Protein AF-0000000087422029 (afdb_homodimer)

Sequence (670 aa):
MKTKKTSNPAALLETWLRVDSTSGREAAFLAALEAYFGDLGFDCTRQPVAEDRWNLLVTRTDNPKLIYSTHVDTVPPFFGPRREGDTIYGRGACDTKGGIVAMAYAGQRLLDEGYEDFGYLFVVGEEVDHVGAKVAADLELSPERIILCEPTRNRVVAAQKGMLKMRLETDGVAGHSAYPARGTSAVHKLLDAIEALRSHDWPEDDTLGPTTLNIGTVEGGVAANVFAPSAEAQALFRTVSDTEALLAKVEELVEPYGQVTNVVYNDPVFFDPPADVDTCTVPFNTDATYLGPLGPIWLVGPGDIEVAHSDHEHIELDSLEAGIDLYERLGKLVLMKTKKTSNPAALLETWLRVDSTSGREAAFLAALEAYFGDLGFDCTRQPVAEDRWNLLVTRTDNPKLIYSTHVDTVPPFFGPRREGDTIYGRGACDTKGGIVAMAYAGQRLLDEGYEDFGYLFVVGEEVDHVGAKVAADLELSPERIILCEPTRNRVVAAQKGMLKMRLETDGVAGHSAYPARGTSAVHKLLDAIEALRSHDWPEDDTLGPTTLNIGTVEGGVAANVFAPSAEAQALFRTVSDTEALLAKVEELVEPYGQVTNVVYNDPVFFDPPADVDTCTVPFNTDATYLGPLGPIWLVGPGDIEVAHSDHEHIELDSLEAGIDLYERLGKLVL

InterPro domains:
  IPR002933 Peptidase M20 [PF01546] (69-330)
  IPR011650 Peptidase M20, dimerisation domain [PF07687] (159-255)
  IPR036264 Bacterial exopeptidase dimerisation domain [SSF55031] (162-261)
  IPR050072 Peptidase M20A family, bacterial cell wall biosynthesis [PTHR43808] (8-332)

Nearest PDB structures (foldseek):
  3ct9-assembly1_B  TM=8.568E-01  e=7.770E-26  Bacteroides thetaiotaomicron VPI-5482
  3ct9-assembly1_A  TM=7.984E-01  e=1.538E-26  Bacteroides thetaiotaomicron VPI-5482
  2rb7-assembly1_B  TM=8.152E-01  e=6.490E-26  Oleidesulfovibrio alaskensis G20
  4q7a-assembly1_D-2  TM=7.719E-01  e=1.064E-23  Sphaerobacter thermophilus DSM 20745
  6slf-assembly1_A  TM=6.175E-01  e=2.281E-17  Corynebacterium striatum

Secondary structure (DSSP, 8-state):
--------HHHHHHHHHTS--BTT--HHHHHHHHHHHHHTT-EEEEEEEETTEEEEEEESSSS-SEEEEEE--BPSSP---EEETTEEESTTIIIIIHHHHHHHHHHHHHHHTT--SEEEEEES-TTTT-HHHHHHTTS----SEEEE---BTTPEEEEE-EEEEEEEEEE-B--BTT-GGG-B-HHHHHHHHHHHHHHS---EETTTEE-EEEEEEEEEES-TTB--SEEEEEEEEEESS-HHHHHHHHHHHHTTT-EEEEEEEE--EE--PPTT--EEEESS--THHHHGGGS-EEE--SSBGGGTTSTT-EEEHHHHHHHHHHHHHHHHHH-/--------HHHHHHHHHTS--BTT--HHHHHHHHHHHHHTT-EEEEEEEETTEEEEEEESSSS-SEEEEEE--BPSSP---EEETTEEESTTIIIIIHHHHHHHHHHHHHHHTT--SEEEEEES-TTTT-HHHHHHTTS----SEEEE---BTTPEEEEE-EEEEEEEEEE-B--BTT-GGG-B-HHHHHHHHHHHHHHS---EETTTEE-EEEEEEEEEES-TTB--SEEEEEEEEEESS-HHHHHHHHHHHHTTT-EEEEEEEE--EE--PPTT--EEEESS--THHHHGGGS-EEE--SSBGGGTTSTT-EEEHHHHHHHHHHHHHHHHHH-

Organism: Persicimonas caeni (NCBI:txid2292766)

Solvent-accessible surface area (backbone atoms only — not comparable to full-atom values): 33322 Å² total; per-residue (Å²): 130,79,76,73,78,75,66,55,68,65,56,50,36,46,57,55,31,62,44,62,16,33,62,91,40,38,47,65,39,52,50,52,49,45,54,56,44,42,75,72,67,35,46,72,43,76,44,80,70,50,93,80,34,52,24,41,40,34,27,71,46,89,64,27,45,31,31,41,30,36,45,63,25,25,65,80,69,84,46,54,56,46,74,59,90,63,30,38,30,18,51,25,27,18,48,30,49,37,32,52,47,18,50,52,52,17,49,50,53,37,45,76,72,67,50,57,58,38,34,35,39,40,24,32,29,59,84,77,71,33,54,23,31,55,57,53,44,69,51,90,52,66,25,70,32,28,44,32,45,46,28,44,63,56,20,34,30,38,33,29,28,10,34,40,36,34,29,42,39,16,67,36,34,60,26,56,56,74,41,66,88,56,39,37,38,1,36,56,29,42,51,50,29,51,48,48,59,72,70,48,88,67,63,67,27,95,84,73,36,63,43,46,78,37,64,3,27,38,40,25,40,81,35,35,59,28,25,5,45,37,20,38,32,27,31,26,34,35,28,55,50,67,41,68,62,50,48,52,51,49,46,61,59,25,50,90,37,34,46,79,43,78,72,48,70,44,56,39,47,77,43,73,63,68,86,97,59,62,64,42,67,42,56,56,82,62,59,63,78,40,37,45,84,35,29,53,53,46,41,34,17,16,20,45,58,88,36,47,93,44,99,69,12,31,25,43,50,68,40,37,52,50,23,19,54,46,49,35,52,55,47,57,74,74,106,129,80,74,74,79,75,64,55,69,66,56,50,37,45,58,55,31,64,44,64,16,33,64,90,41,38,47,64,38,52,51,51,50,44,53,54,43,41,74,72,66,34,47,73,44,77,43,81,69,51,92,80,35,53,24,41,38,34,28,72,45,89,63,28,46,31,30,42,30,37,45,63,25,25,66,79,71,85,43,54,55,47,74,59,88,62,30,37,30,18,51,26,27,17,48,29,50,36,30,52,45,18,51,54,52,16,47,50,52,38,45,75,72,68,52,56,57,37,34,35,40,40,24,33,29,59,83,78,72,33,53,23,30,55,58,52,43,71,50,89,53,68,25,68,32,28,42,32,46,46,26,43,62,56,22,35,32,40,33,30,27,10,35,40,35,33,29,42,40,16,67,35,35,60,27,56,54,72,39,67,88,56,39,36,38,2,36,55,27,41,54,52,29,50,48,48,59,73,70,48,88,66,64,66,28,96,85,73,35,64,43,45,79,36,64,3,29,38,40,26,41,81,37,36,60,28,25,6,44,38,20,39,32,27,31,26,33,36,28,56,49,68,40,68,61,52,48,53,50,50,47,61,59,24,49,89,37,35,46,77,42,78,73,48,70,44,54,41,47,76,43,73,62,68,86,97,59,61,65,43,66,41,55,57,83,62,58,63,78,40,38,45,85,35,28,51,54,45,42,34,17,15,19,44,57,87,34,47,96,45,98,68,12,33,23,44,50,69,40,37,54,51,23,19,52,47,47,34,51,56,46,58,75,74,105

pLDDT: mean 95.27, std 8.02, range [29.22, 98.88]

Radius of gyration: 37.24 Å; Cα contacts (8 Å, |Δi|>4): 1697; chains: 2; bounding box: 48×120×67 Å

Foldseek 3Di:
DPPPPPPDLVVVLLVLLQQAAAAVNNLVSVVVVCVVLVVVPWDWDWADLDDSFTKIKTAPDPAFQEEEEEERHFHDDFDHWDDDVQKIWTTCAVRPSLQVSLLVLLVVVCVVVPDGRYIYIYFGDFVHDLSRLQSCLPDPYAHQEYEYEDAPLFAWAQKEWKKKKWKWKFFKAKDFQVDVVRMAALLVLVVQLVCLVVVDQADADPAAGGKDKDFDDKDWDDDPGMRTGMIMTIMMIGHAADVVVVVVVSQVSSVVRTGIHPIDIFHMDGADDDPPGHYHYYRDDGSCRRNPSNYGYTYGAFHDPVQHPHSGGMGGNVSSVVRSVSSNVVVVVRD/DPPPPPPDLVVVLLVLLQDAAAAPNNLVSVVVVCVVLVVVVWDWDWADLDDSFTKIKTAPDPAFQEEEEEERHFHDDFDHWDDDVQKIFTTCAVRPSLQVSLLVLLVVVCVVVPDGRYIYIYFGDFVHDLSRLQSCLPDPYAHQEYEYEHAPLFAWAQKEWKKKKWKWKFFKAKDFQVDVVRMAALLVLVVQLVCLVVVDQADADPAAGGKDKDFDDKDWDDDPGMRTGMIMTIMMIGHAADVVVVVVVSQVSSVVRTGIHPIDIFHMDGADDDPPGHYHYYSDDGSCRRNPSNYGYTYGAFHDPVQHPHSGGMGGNVRSVVRSVSSNVVVVVRD

Structure (mmCIF, N/CA/C/O backbone):
data_AF-0000000087422029-model_v1
#
loop_
_entity.id
_entity.type
_entity.pdbx_description
1 polymer 'M20/M25/M40 family metallo-hydrolase'
#
loop_
_atom_site.group_PDB
_atom_site.id
_atom_site.type_symbol
_atom_site.label_atom_id
_atom_site.label_alt_id
_atom_site.label_comp_id
_atom_site.label_asym_id
_atom_site.label_entity_id
_atom_site.label_seq_id
_atom_site.pdbx_PDB_ins_code
_atom_site.Cartn_x
_atom_site.Cartn_y
_atom_site.Cartn_z
_atom_site.occupancy
_atom_site.B_iso_or_equiv
_atom_site.auth_seq_id
_atom_site.auth_comp_id
_atom_site.auth_asym_id
_atom_site.auth_atom_id
_atom_site.pdbx_PDB_model_num
ATOM 1 N N . MET A 1 1 ? 23.734 -53.438 -37.094 1 29.41 1 MET A N 1
ATOM 2 C CA . MET A 1 1 ? 23.031 -52.219 -36.656 1 29.41 1 MET A CA 1
ATOM 3 C C . MET A 1 1 ? 23.578 -51.688 -35.344 1 29.41 1 MET A C 1
ATOM 5 O O . MET A 1 1 ? 23.469 -52.375 -34.312 1 29.41 1 MET A O 1
ATOM 9 N N . LYS A 1 2 ? 24.719 -51.031 -35.469 1 39.06 2 LYS A N 1
ATOM 10 C CA . LYS A 1 2 ? 25.672 -50.594 -34.438 1 39.06 2 LYS A CA 1
ATOM 11 C C . LYS A 1 2 ? 24.953 -50.031 -33.219 1 39.06 2 LYS A C 1
ATOM 13 O O . LYS A 1 2 ? 24.094 -49.156 -33.375 1 39.06 2 LYS A O 1
ATOM 18 N N . THR A 1 3 ? 24.609 -50.688 -32.219 1 39.62 3 THR A N 1
ATOM 19 C CA . THR A 1 3 ? 23.953 -50.344 -30.953 1 39.62 3 THR A CA 1
ATOM 20 C C . THR A 1 3 ? 24.484 -49 -30.422 1 39.62 3 THR A C 1
ATOM 22 O O . THR A 1 3 ? 25.641 -48.938 -30 1 39.62 3 THR A O 1
ATOM 25 N N . LYS A 1 4 ? 24.406 -47.906 -31.219 1 44.59 4 LYS A N 1
ATOM 26 C CA . LYS A 1 4 ? 24.828 -46.594 -30.75 1 44.59 4 LYS A CA 1
ATOM 27 C C . LYS A 1 4 ? 24.641 -46.469 -29.234 1 44.59 4 LYS A C 1
ATOM 29 O O . LYS A 1 4 ? 23.547 -46.688 -28.719 1 44.59 4 LYS A O 1
ATOM 34 N N . LYS A 1 5 ? 25.609 -46.688 -28.359 1 47.34 5 LYS A N 1
ATOM 35 C CA . LYS A 1 5 ? 25.844 -46.688 -26.922 1 47.34 5 LYS A CA 1
ATOM 36 C C . LYS A 1 5 ? 25.094 -45.562 -26.234 1 47.34 5 LYS A C 1
ATOM 38 O O . LYS A 1 5 ? 25.391 -44.375 -26.469 1 47.34 5 LYS A O 1
ATOM 43 N N . THR A 1 6 ? 23.719 -45.688 -25.969 1 52.47 6 THR A N 1
ATOM 44 C CA . THR A 1 6 ? 22.844 -44.719 -25.312 1 52.47 6 THR A CA 1
ATOM 45 C C . THR A 1 6 ? 23.516 -44.094 -24.094 1 52.47 6 THR A C 1
ATOM 47 O O . THR A 1 6 ? 23.984 -44.812 -23.203 1 52.47 6 THR A O 1
ATOM 50 N N . SER A 1 7 ? 24.109 -42.875 -24.125 1 69.19 7 SER A N 1
ATOM 51 C CA . SER A 1 7 ? 24.578 -42.094 -22.984 1 69.19 7 SER A CA 1
ATOM 52 C C . SER A 1 7 ? 23.672 -42.281 -21.781 1 69.19 7 SER A C 1
ATOM 54 O O . SER A 1 7 ? 22.484 -42.562 -21.922 1 69.19 7 SER A O 1
ATOM 56 N N . ASN A 1 8 ? 24.297 -42.656 -20.656 1 91.69 8 ASN A N 1
ATOM 57 C CA . ASN A 1 8 ? 23.469 -42.781 -19.469 1 91.69 8 ASN A CA 1
ATOM 58 C C . ASN A 1 8 ? 22.609 -41.531 -19.234 1 91.69 8 ASN A C 1
ATOM 60 O O . ASN A 1 8 ? 22.891 -40.469 -19.781 1 91.69 8 ASN A O 1
ATOM 64 N N . PRO A 1 9 ? 21.516 -41.656 -18.703 1 96.62 9 PRO A N 1
ATOM 65 C CA . PRO A 1 9 ? 20.547 -40.594 -18.516 1 96.62 9 PRO A CA 1
ATOM 66 C C . PRO A 1 9 ? 21.203 -39.312 -17.969 1 96.62 9 PRO A C 1
ATOM 68 O O . PRO A 1 9 ? 20.859 -38.219 -18.406 1 96.62 9 PRO A O 1
ATOM 71 N N . ALA A 1 10 ? 22.203 -39.438 -17.125 1 96.88 10 ALA A N 1
ATOM 72 C CA . ALA A 1 10 ? 22.891 -38.281 -16.531 1 96.88 10 ALA A CA 1
ATOM 73 C C . ALA A 1 10 ? 23.641 -37.469 -17.594 1 96.88 10 ALA A C 1
ATOM 75 O O . ALA A 1 10 ? 23.594 -36.25 -17.609 1 96.88 10 ALA A O 1
ATOM 76 N N . ALA A 1 11 ? 24.281 -38.188 -18.406 1 96.69 11 ALA A N 1
ATOM 77 C CA . ALA A 1 11 ? 25.078 -37.531 -19.453 1 96.69 11 ALA A CA 1
ATOM 78 C C . ALA A 1 11 ? 24.172 -36.812 -20.453 1 96.69 11 ALA A C 1
ATOM 80 O O . ALA A 1 11 ? 24.5 -35.719 -20.906 1 96.69 11 ALA A O 1
ATOM 81 N N . LEU A 1 12 ? 23.062 -37.438 -20.797 1 97.25 12 LEU A N 1
ATOM 82 C CA . LEU A 1 12 ? 22.125 -36.812 -21.703 1 97.25 12 LEU A CA 1
ATOM 83 C C . LEU A 1 12 ? 21.547 -35.531 -21.094 1 97.25 12 LEU A C 1
ATOM 85 O O . LEU A 1 12 ? 21.422 -34.5 -21.766 1 97.25 12 LEU A O 1
ATOM 89 N N . LEU A 1 13 ? 21.25 -35.594 -19.812 1 98.12 13 LEU A N 1
ATOM 90 C CA . LEU A 1 13 ? 20.703 -34.438 -19.125 1 98.12 13 LEU A CA 1
ATOM 91 C C . LEU A 1 13 ? 21.719 -33.281 -19.125 1 98.12 13 LEU A C 1
ATOM 93 O O . LEU A 1 13 ? 21.359 -32.125 -19.406 1 98.12 13 LEU A O 1
ATOM 97 N N . GLU A 1 14 ? 22.953 -33.594 -18.797 1 97.69 14 GLU A N 1
ATOM 98 C CA . GLU A 1 14 ? 23.984 -32.594 -18.766 1 97.69 14 GLU A CA 1
ATOM 99 C C . GLU A 1 14 ? 24.141 -31.922 -20.141 1 97.69 14 GLU A C 1
ATOM 101 O O . GLU A 1 14 ? 24.344 -30.703 -20.234 1 97.69 14 GLU A O 1
ATOM 106 N N . THR A 1 15 ? 24.031 -32.719 -21.141 1 97.56 15 THR A N 1
ATOM 107 C CA . THR A 1 15 ? 24.109 -32.219 -22.516 1 97.56 15 THR A CA 1
ATOM 108 C C . THR A 1 15 ? 22.969 -31.266 -22.797 1 97.56 15 THR A C 1
ATOM 110 O O . THR A 1 15 ? 23.172 -30.172 -23.344 1 97.56 15 THR A O 1
ATOM 113 N N . TRP A 1 16 ? 21.766 -31.625 -22.422 1 98.19 16 TRP A N 1
ATOM 114 C CA . TRP A 1 16 ? 20.578 -30.812 -22.703 1 98.19 16 TRP A CA 1
ATOM 115 C C . TRP A 1 16 ? 20.547 -29.562 -21.828 1 98.19 16 TRP A C 1
ATOM 117 O O . TRP A 1 16 ? 20.062 -28.516 -22.25 1 98.19 16 TRP A O 1
ATOM 127 N N . LEU A 1 17 ? 21.203 -29.641 -20.641 1 98.31 17 LEU A N 1
ATOM 128 C CA . LEU A 1 17 ? 21.234 -28.5 -19.719 1 98.31 17 LEU A CA 1
ATOM 129 C C . LEU A 1 17 ? 22.203 -27.438 -20.203 1 98.31 17 LEU A C 1
ATOM 131 O O . LEU A 1 17 ? 22.172 -26.297 -19.734 1 98.31 17 LEU A O 1
ATOM 135 N N . ARG A 1 18 ? 23.016 -27.781 -21.125 1 97.94 18 ARG A N 1
ATOM 136 C CA . ARG A 1 18 ? 23.953 -26.812 -21.688 1 97.94 18 ARG A CA 1
ATOM 137 C C . ARG A 1 18 ? 23.281 -25.938 -22.734 1 97.94 18 ARG A C 1
ATOM 139 O O . ARG A 1 18 ? 23.828 -24.922 -23.156 1 97.94 18 ARG A O 1
ATOM 146 N N . VAL A 1 19 ? 22.078 -26.312 -23.125 1 98.12 19 VAL A N 1
ATOM 147 C CA . VAL A 1 19 ? 21.344 -25.578 -24.141 1 98.12 19 VAL A CA 1
ATOM 148 C C . VAL A 1 19 ? 20.344 -24.625 -23.469 1 98.12 19 VAL A C 1
ATOM 150 O O . VAL A 1 19 ? 19.422 -25.078 -22.781 1 98.12 19 VAL A O 1
ATOM 153 N N . ASP A 1 20 ? 20.516 -23.359 -23.734 1 97.69 20 ASP A N 1
ATOM 154 C CA . ASP A 1 20 ? 19.594 -22.359 -23.188 1 97.69 20 ASP A CA 1
ATOM 155 C C . ASP A 1 20 ? 18.203 -22.484 -23.812 1 97.69 20 ASP A C 1
ATOM 157 O O . ASP A 1 20 ? 18.078 -22.562 -25.031 1 97.69 20 ASP A O 1
ATOM 161 N N . SER A 1 21 ? 17.234 -22.547 -22.984 1 98 21 SER A N 1
ATOM 162 C CA . SER A 1 21 ? 15.859 -22.547 -23.469 1 98 21 SER A CA 1
ATOM 163 C C . SER A 1 21 ? 14.969 -21.656 -22.609 1 98 21 SER A C 1
ATOM 165 O O . SER A 1 21 ? 13.82 -22.016 -22.328 1 98 21 SER A O 1
ATOM 167 N N . THR A 1 22 ? 15.516 -20.578 -22.109 1 96.81 22 THR A N 1
ATOM 168 C CA . THR A 1 22 ? 14.688 -19.609 -21.406 1 96.81 22 THR A CA 1
ATOM 169 C C . THR A 1 22 ? 13.508 -19.172 -22.266 1 96.81 22 THR A C 1
ATOM 171 O O . THR A 1 22 ? 13.594 -19.188 -23.5 1 96.81 22 THR A O 1
ATOM 174 N N . SER A 1 23 ? 12.445 -18.859 -21.656 1 95.19 23 SER A N 1
ATOM 175 C CA . SER A 1 23 ? 11.234 -18.516 -22.406 1 95.19 23 SER A CA 1
ATOM 176 C C . SER A 1 23 ? 11.531 -17.531 -23.516 1 95.19 23 SER A C 1
ATOM 178 O O . SER A 1 23 ? 12.156 -16.484 -23.281 1 95.19 23 SER A O 1
ATOM 180 N N . GLY A 1 24 ? 11.133 -17.922 -24.688 1 94.88 24 GLY A N 1
ATOM 181 C CA . GLY A 1 24 ? 11.398 -17.109 -25.859 1 94.88 24 GLY A CA 1
ATOM 182 C C . GLY A 1 24 ? 12.617 -17.578 -26.641 1 94.88 24 GLY A C 1
ATOM 183 O O . GLY A 1 24 ? 12.82 -17.172 -27.781 1 94.88 24 GLY A O 1
ATOM 184 N N . ARG A 1 25 ? 13.453 -18.391 -26.016 1 95.94 25 ARG A N 1
ATOM 185 C CA . ARG A 1 25 ? 14.664 -18.922 -26.641 1 95.94 25 ARG A CA 1
ATOM 186 C C . ARG A 1 25 ? 14.656 -20.438 -26.672 1 95.94 25 ARG A C 1
ATOM 188 O O . ARG A 1 25 ? 15.656 -21.078 -26.328 1 95.94 25 ARG A O 1
ATOM 195 N N . GLU A 1 26 ? 13.523 -21 -27.062 1 97.94 26 GLU A N 1
ATOM 196 C CA . GLU A 1 26 ? 13.352 -22.438 -26.938 1 97.94 26 GLU A CA 1
ATOM 197 C C . GLU A 1 26 ? 13.844 -23.156 -28.188 1 97.94 26 GLU A C 1
ATOM 199 O O . GLU A 1 26 ? 14.016 -24.391 -28.172 1 97.94 26 GLU A O 1
ATOM 204 N N . ALA A 1 27 ? 14.156 -22.453 -29.219 1 97.44 27 ALA A N 1
ATOM 205 C CA . ALA A 1 27 ? 14.383 -23.016 -30.547 1 97.44 27 ALA A CA 1
ATOM 206 C C . ALA A 1 27 ? 15.562 -23.984 -30.531 1 97.44 27 ALA A C 1
ATOM 208 O O . ALA A 1 27 ? 15.469 -25.094 -31.094 1 97.44 27 ALA A O 1
ATOM 209 N N . ALA A 1 28 ? 16.641 -23.578 -29.969 1 97.62 28 ALA A N 1
ATOM 210 C CA . ALA A 1 28 ? 17.844 -24.406 -29.969 1 97.62 28 ALA A CA 1
ATOM 211 C C . ALA A 1 28 ? 17.594 -25.734 -29.266 1 97.62 28 ALA A C 1
ATOM 213 O O . ALA A 1 28 ? 18.094 -26.781 -29.719 1 97.62 28 ALA A O 1
ATOM 214 N N . PHE A 1 29 ? 16.891 -25.688 -28.219 1 98.25 29 PHE A N 1
ATOM 215 C CA . PHE A 1 29 ? 16.625 -26.922 -27.484 1 98.25 29 PHE A CA 1
ATOM 216 C C . PHE A 1 29 ? 15.641 -27.812 -28.25 1 98.25 29 PHE A C 1
ATOM 218 O O . PHE A 1 29 ? 15.797 -29.031 -28.281 1 98.25 29 PHE A O 1
ATOM 225 N N . LEU A 1 30 ? 14.664 -27.234 -28.828 1 98.31 30 LEU A N 1
ATOM 226 C CA . LEU A 1 30 ? 13.719 -27.984 -29.656 1 98.31 30 LEU A CA 1
ATOM 227 C C . LEU A 1 30 ? 14.438 -28.656 -30.812 1 98.31 30 LEU A C 1
ATOM 229 O O . LEU A 1 30 ? 14.109 -29.797 -31.172 1 98.31 30 LEU A O 1
ATOM 233 N N . ALA A 1 31 ? 15.359 -27.969 -31.375 1 97.81 31 ALA A N 1
ATOM 234 C CA . ALA A 1 31 ? 16.156 -28.547 -32.438 1 97.81 31 ALA A CA 1
ATOM 235 C C . ALA A 1 31 ? 16.953 -29.75 -31.938 1 97.81 31 ALA A C 1
ATOM 237 O O . ALA A 1 31 ? 17.094 -30.75 -32.625 1 97.81 31 ALA A O 1
ATOM 238 N N . ALA A 1 32 ? 17.484 -29.625 -30.75 1 98.12 32 ALA A N 1
ATOM 239 C CA . ALA A 1 32 ? 18.203 -30.734 -30.156 1 98.12 32 ALA A CA 1
ATOM 240 C C . ALA A 1 32 ? 17.297 -31.938 -29.953 1 98.12 32 ALA A C 1
ATOM 242 O O . ALA A 1 32 ? 17.703 -33.094 -30.172 1 98.12 32 ALA A O 1
ATOM 243 N N . LEU A 1 33 ? 16.078 -31.688 -29.516 1 98.5 33 LEU A N 1
ATOM 244 C CA . LEU A 1 33 ? 15.109 -32.75 -29.328 1 98.5 33 LEU A CA 1
ATOM 245 C C . LEU A 1 33 ? 14.75 -33.406 -30.656 1 98.5 33 LEU A C 1
ATOM 247 O O . LEU A 1 33 ? 14.633 -34.656 -30.75 1 98.5 33 LEU A O 1
ATOM 251 N N . GLU A 1 34 ? 14.57 -32.625 -31.656 1 98.06 34 GLU A N 1
ATOM 252 C CA . GLU A 1 34 ? 14.273 -33.125 -33 1 98.06 34 GLU A CA 1
ATOM 253 C C . GLU A 1 34 ? 15.359 -34.094 -33.469 1 98.06 34 GLU A C 1
ATOM 255 O O . GLU A 1 34 ? 15.062 -35.156 -34.031 1 98.06 34 GLU A O 1
ATOM 260 N N . ALA A 1 35 ? 16.531 -33.625 -33.312 1 97.5 35 ALA A N 1
ATOM 261 C CA . ALA A 1 35 ? 17.672 -34.469 -33.75 1 97.5 35 ALA A CA 1
ATOM 262 C C . ALA A 1 35 ? 17.703 -35.781 -32.969 1 97.5 35 ALA A C 1
ATOM 264 O O . ALA A 1 35 ? 17.875 -36.844 -33.562 1 97.5 35 ALA A O 1
ATOM 265 N N . TYR A 1 36 ? 17.547 -35.688 -31.734 1 97 36 TYR A N 1
ATOM 266 C CA . TYR A 1 36 ? 17.609 -36.875 -30.875 1 97 36 TYR A CA 1
ATOM 267 C C . TYR A 1 36 ? 16.531 -37.875 -31.25 1 97 36 TYR A C 1
ATOM 269 O O . TYR A 1 36 ? 16.828 -39.062 -31.484 1 97 36 TYR A O 1
ATOM 277 N N . PHE A 1 37 ? 15.297 -37.438 -31.266 1 97.88 37 PHE A N 1
ATOM 278 C CA . PHE A 1 37 ? 14.18 -38.344 -31.5 1 97.88 37 PHE A CA 1
ATOM 279 C C . PHE A 1 37 ? 14.141 -38.781 -32.969 1 97.88 37 PHE A C 1
ATOM 281 O O . PHE A 1 37 ? 13.727 -39.906 -33.281 1 97.88 37 PHE A O 1
ATOM 288 N N . GLY A 1 38 ? 14.555 -37.875 -33.875 1 96.38 38 GLY A N 1
ATOM 289 C CA . GLY A 1 38 ? 14.711 -38.281 -35.25 1 96.38 38 GLY A CA 1
ATOM 290 C C . GLY A 1 38 ? 15.656 -39.438 -35.438 1 96.38 38 GLY A C 1
ATOM 291 O O . GLY A 1 38 ? 15.352 -40.375 -36.156 1 96.38 38 GLY A O 1
ATOM 292 N N . ASP A 1 39 ? 16.734 -39.438 -34.75 1 94.75 39 ASP A N 1
ATOM 293 C CA . ASP A 1 39 ? 17.734 -40.5 -34.812 1 94.75 39 ASP A CA 1
ATOM 294 C C . ASP A 1 39 ? 17.156 -41.812 -34.281 1 94.75 39 ASP A C 1
ATOM 296 O O . ASP A 1 39 ? 17.641 -42.875 -34.625 1 94.75 39 ASP A O 1
ATOM 300 N N . LEU A 1 40 ? 16.141 -41.688 -33.5 1 93.44 40 LEU A N 1
ATOM 301 C CA . LEU A 1 40 ? 15.516 -42.875 -32.938 1 93.44 40 LEU A CA 1
ATOM 302 C C . LEU A 1 40 ? 14.367 -43.375 -33.812 1 93.44 40 LEU A C 1
ATOM 304 O O . LEU A 1 40 ? 13.68 -44.344 -33.469 1 93.44 40 LEU A O 1
ATOM 308 N N . GLY A 1 41 ? 14.078 -42.688 -34.875 1 93.69 41 GLY A N 1
ATOM 309 C CA . GLY A 1 41 ? 13.109 -43.156 -35.844 1 93.69 41 GLY A CA 1
ATOM 310 C C . GLY A 1 41 ? 11.734 -42.531 -35.656 1 93.69 41 GLY A C 1
ATOM 311 O O . GLY A 1 41 ? 10.758 -43 -36.25 1 93.69 41 GLY A O 1
ATOM 312 N N . PHE A 1 42 ? 11.656 -41.5 -34.875 1 96.69 42 PHE A N 1
ATOM 313 C CA . PHE A 1 42 ? 10.391 -40.812 -34.719 1 96.69 42 PHE A CA 1
ATOM 314 C C . PHE A 1 42 ? 10.211 -39.75 -35.781 1 96.69 42 PHE A C 1
ATOM 316 O O . PHE A 1 42 ? 11.188 -39.188 -36.281 1 96.69 42 PHE A O 1
ATOM 323 N N . ASP A 1 43 ? 8.961 -39.531 -36.125 1 97.19 43 ASP A N 1
ATOM 324 C CA . ASP A 1 43 ? 8.609 -38.375 -36.938 1 97.19 43 ASP A CA 1
ATOM 325 C C . ASP A 1 43 ? 8.43 -37.125 -36.062 1 97.19 43 ASP A C 1
ATOM 327 O O . ASP A 1 43 ? 7.738 -37.188 -35.031 1 97.19 43 ASP A O 1
ATOM 331 N N . CYS A 1 44 ? 9.125 -36.062 -36.469 1 97.88 44 CYS A N 1
ATOM 332 C CA . CYS A 1 44 ? 9.039 -34.812 -35.719 1 97.88 44 CYS A CA 1
ATOM 333 C C . CYS A 1 44 ? 8.266 -33.781 -36.5 1 97.88 44 CYS A C 1
ATOM 335 O O . CYS A 1 44 ? 8.641 -33.438 -37.656 1 97.88 44 CYS A O 1
ATOM 337 N N . THR A 1 45 ? 7.172 -33.281 -35.938 1 97.5 45 THR A N 1
ATOM 338 C CA . THR A 1 45 ? 6.352 -32.25 -36.562 1 97.5 45 THR A CA 1
ATOM 339 C C . THR A 1 45 ? 6.344 -30.984 -35.719 1 97.5 45 THR A C 1
ATOM 341 O O . THR A 1 45 ? 6.047 -31.016 -34.531 1 97.5 45 THR A O 1
ATOM 344 N N . ARG A 1 46 ? 6.66 -29.859 -36.375 1 97.69 46 ARG A N 1
ATOM 345 C CA . ARG A 1 46 ? 6.633 -28.562 -35.719 1 97.69 46 ARG A CA 1
ATOM 346 C C . ARG A 1 46 ? 5.262 -27.922 -35.844 1 97.69 46 ARG A C 1
ATOM 348 O O . ARG A 1 46 ? 4.707 -27.812 -36.938 1 97.69 46 ARG A O 1
ATOM 355 N N . GLN A 1 47 ? 4.645 -27.609 -34.719 1 97.69 47 GLN A N 1
ATOM 356 C CA . GLN A 1 47 ? 3.449 -26.766 -34.688 1 97.69 47 GLN A CA 1
ATOM 357 C C . GLN A 1 47 ? 3.797 -25.312 -34.406 1 97.69 47 GLN A C 1
ATOM 359 O O . GLN A 1 47 ? 4.172 -24.969 -33.281 1 97.69 47 GLN A O 1
ATOM 364 N N . PRO A 1 48 ? 3.648 -24.422 -35.344 1 97.25 48 PRO A N 1
ATOM 365 C CA . PRO A 1 48 ? 3.998 -23.031 -35.125 1 97.25 48 PRO A CA 1
ATOM 366 C C . PRO A 1 48 ? 3.184 -22.391 -34 1 97.25 48 PRO A C 1
ATOM 368 O O . PRO A 1 48 ? 1.976 -22.625 -33.906 1 97.25 48 PRO A O 1
ATOM 371 N N . VAL A 1 49 ? 3.809 -21.703 -33.156 1 96.56 49 VAL A N 1
ATOM 372 C CA . VAL A 1 49 ? 3.189 -20.969 -32.062 1 96.56 49 VAL A CA 1
ATOM 373 C C . VAL A 1 49 ? 3.412 -19.469 -32.25 1 96.56 49 VAL A C 1
ATOM 375 O O . VAL A 1 49 ? 2.473 -18.672 -32.125 1 96.56 49 VAL A O 1
ATOM 378 N N . ALA A 1 50 ? 4.617 -19.031 -32.5 1 92.69 50 ALA A N 1
ATOM 379 C CA . ALA A 1 50 ? 5.07 -17.672 -32.812 1 92.69 50 ALA A CA 1
ATOM 380 C C . ALA A 1 50 ? 6.328 -17.703 -33.688 1 92.69 50 ALA A C 1
ATOM 382 O O . ALA A 1 50 ? 6.762 -18.766 -34.125 1 92.69 50 ALA A O 1
ATOM 383 N N . GLU A 1 51 ? 6.801 -16.406 -33.969 1 89.81 51 GLU A N 1
ATOM 384 C CA . GLU A 1 51 ? 8.016 -16.359 -34.781 1 89.81 51 GLU A CA 1
ATOM 385 C C . GLU A 1 51 ? 9.156 -17.125 -34.094 1 89.81 51 GLU A C 1
ATOM 387 O O . GLU A 1 51 ? 9.523 -16.812 -32.969 1 89.81 51 GLU A O 1
ATOM 392 N N . ASP A 1 52 ? 9.664 -18.125 -34.781 1 89.94 52 ASP A N 1
ATOM 393 C CA . ASP A 1 52 ? 10.789 -18.953 -34.344 1 89.94 52 ASP A CA 1
ATOM 394 C C . ASP A 1 52 ? 10.445 -19.719 -33.062 1 89.94 52 ASP A C 1
ATOM 396 O O . ASP A 1 52 ? 11.32 -19.969 -32.219 1 89.94 52 ASP A O 1
ATOM 400 N N . ARG A 1 53 ? 9.227 -19.844 -32.75 1 95.69 53 ARG A N 1
ATOM 401 C CA . ARG A 1 53 ? 8.734 -20.625 -31.625 1 95.69 53 ARG A CA 1
ATOM 402 C C . ARG A 1 53 ? 7.707 -21.656 -32.062 1 95.69 53 ARG A C 1
ATOM 404 O O . ARG A 1 53 ? 6.77 -21.328 -32.812 1 95.69 53 ARG A O 1
ATOM 411 N N . TRP A 1 54 ? 7.918 -22.891 -31.734 1 97.75 54 TRP A N 1
ATOM 412 C CA . TRP A 1 54 ? 7 -23.953 -32.125 1 97.75 54 TRP A CA 1
ATOM 413 C C . TRP A 1 54 ? 6.898 -25.031 -31.062 1 97.75 54 TRP A C 1
ATOM 415 O O . TRP A 1 54 ? 7.801 -25.188 -30.234 1 97.75 54 TRP A O 1
ATOM 425 N N . ASN A 1 55 ? 5.758 -25.688 -31.016 1 98.5 55 ASN A N 1
ATOM 426 C CA . ASN A 1 55 ? 5.656 -26.969 -30.328 1 98.5 55 ASN A CA 1
ATOM 427 C C . ASN A 1 55 ? 6.223 -28.109 -31.172 1 98.5 55 ASN A C 1
ATOM 429 O O . ASN A 1 55 ? 6.305 -28 -32.406 1 98.5 55 ASN A O 1
ATOM 433 N N . LEU A 1 56 ? 6.664 -29.172 -30.531 1 98.56 56 LEU A N 1
ATOM 434 C CA . LEU A 1 56 ? 7.23 -30.312 -31.234 1 98.56 56 LEU A CA 1
ATOM 435 C C . LEU A 1 56 ? 6.441 -31.578 -30.938 1 98.56 56 LEU A C 1
ATOM 437 O O . LEU A 1 56 ? 6.402 -32.031 -29.797 1 98.56 56 LEU A O 1
ATOM 441 N N . LEU A 1 57 ? 5.754 -32.062 -31.953 1 98.31 57 LEU A N 1
ATOM 442 C CA . LEU A 1 57 ? 5.09 -33.375 -31.875 1 98.31 57 LEU A CA 1
ATOM 443 C C . LEU A 1 57 ? 5.98 -34.469 -32.406 1 98.31 57 LEU A C 1
ATOM 445 O O . LEU A 1 57 ? 6.461 -34.375 -33.562 1 98.31 57 LEU A O 1
ATOM 449 N N . VAL A 1 58 ? 6.246 -35.469 -31.609 1 98.38 58 VAL A N 1
ATOM 450 C CA . VAL A 1 58 ? 7.148 -36.562 -31.922 1 98.38 58 VAL A CA 1
ATOM 451 C C . VAL A 1 58 ? 6.391 -37.906 -31.859 1 98.38 58 VAL A C 1
ATOM 453 O O . VAL A 1 58 ? 6.035 -38.344 -30.766 1 98.38 58 VAL A O 1
ATOM 456 N N . THR A 1 59 ? 6.156 -38.562 -33 1 97.5 59 THR A N 1
ATOM 457 C CA . THR A 1 59 ? 5.348 -39.781 -33 1 97.5 59 THR A CA 1
ATOM 458 C C . THR A 1 59 ? 5.855 -40.75 -34.031 1 97.5 59 THR A C 1
ATOM 460 O O . THR A 1 59 ? 6.629 -40.406 -34.938 1 97.5 59 THR A O 1
ATOM 463 N N . ARG A 1 60 ? 5.402 -42.031 -33.875 1 95.25 60 ARG A N 1
ATOM 464 C CA . ARG A 1 60 ? 5.617 -43.031 -34.906 1 95.25 60 ARG A CA 1
ATOM 465 C C . ARG A 1 60 ? 4.305 -43.438 -35.562 1 95.25 60 ARG A C 1
ATOM 467 O O . ARG A 1 60 ? 4.301 -44.094 -36.594 1 95.25 60 ARG A O 1
ATOM 474 N N . THR A 1 61 ? 3.289 -43.094 -34.906 1 93.94 61 THR A N 1
ATOM 475 C CA . THR A 1 61 ? 1.948 -43.312 -35.438 1 93.94 61 THR A CA 1
ATOM 476 C C . THR A 1 61 ? 1.16 -42.031 -35.531 1 93.94 61 THR A C 1
ATOM 478 O O . THR A 1 61 ? 1.523 -41.031 -34.906 1 93.94 61 THR A O 1
ATOM 481 N N . ASP A 1 62 ? 0.08 -41.938 -36.312 1 90.62 62 ASP A N 1
ATOM 482 C CA . ASP A 1 62 ? -0.687 -40.75 -36.562 1 90.62 62 ASP A CA 1
ATOM 483 C C . ASP A 1 62 ? -1.44 -40.281 -35.312 1 90.62 62 ASP A C 1
ATOM 485 O O . ASP A 1 62 ? -1.586 -39.094 -35.062 1 90.62 62 ASP A O 1
ATOM 489 N N . ASN A 1 63 ? -1.957 -41.219 -34.562 1 94 63 ASN A N 1
ATOM 490 C CA . ASN A 1 63 ? -2.729 -40.906 -33.375 1 94 63 ASN A CA 1
ATOM 491 C C . ASN A 1 63 ? -2.357 -41.844 -32.219 1 94 63 ASN A C 1
ATOM 493 O O . ASN A 1 63 ? -3.117 -42.75 -31.859 1 94 63 ASN A O 1
ATOM 497 N N . PRO A 1 64 ? -1.221 -41.5 -31.609 1 97 64 PRO A N 1
ATOM 498 C CA . PRO A 1 64 ? -0.734 -42.406 -30.578 1 97 64 PRO A CA 1
ATOM 499 C C . PRO A 1 64 ? -1.673 -42.5 -29.375 1 97 64 PRO A C 1
ATOM 501 O O . PRO A 1 64 ? -2.262 -41.469 -28.984 1 97 64 PRO A O 1
ATOM 504 N N . LYS A 1 65 ? -1.723 -43.625 -28.734 1 98 65 LYS A N 1
ATOM 505 C CA . LYS A 1 65 ? -2.549 -43.906 -27.547 1 98 65 LYS A CA 1
ATOM 506 C C . LYS A 1 65 ? -2.02 -43.156 -26.328 1 98 65 LYS A C 1
ATOM 508 O O . LYS A 1 65 ? -2.789 -42.781 -25.438 1 98 65 LYS A O 1
ATOM 513 N N . LEU A 1 66 ? -0.749 -43 -26.328 1 98.44 66 LEU A N 1
ATOM 514 C CA . LEU A 1 66 ? -0.071 -42.375 -25.188 1 98.44 66 LEU A CA 1
ATOM 515 C C . LEU A 1 66 ? 0.814 -41.219 -25.656 1 98.44 66 LEU A C 1
ATOM 517 O O . LEU A 1 66 ? 1.552 -41.344 -26.641 1 98.44 66 LEU A O 1
ATOM 521 N N . ILE A 1 67 ? 0.696 -40.062 -24.969 1 98.56 67 ILE A N 1
ATOM 522 C CA . ILE A 1 67 ? 1.585 -38.938 -25.234 1 98.56 67 ILE A CA 1
ATOM 523 C C . ILE A 1 67 ? 2.305 -38.531 -23.953 1 98.56 67 ILE A C 1
ATOM 525 O O . ILE A 1 67 ? 1.663 -38.25 -22.938 1 98.56 67 ILE A O 1
ATOM 529 N N . TYR A 1 68 ? 3.615 -38.594 -23.953 1 98.75 68 TYR A N 1
ATOM 530 C CA . TYR A 1 68 ? 4.414 -37.906 -22.953 1 98.75 68 TYR A CA 1
ATOM 531 C C . TYR A 1 68 ? 4.555 -36.438 -23.312 1 98.75 68 TYR A C 1
ATOM 533 O O . TYR A 1 68 ? 4.906 -36.094 -24.438 1 98.75 68 TYR A O 1
ATOM 541 N N . SER A 1 69 ? 4.258 -35.562 -22.328 1 98.69 69 SER A N 1
ATOM 542 C CA . SER A 1 69 ? 4.309 -34.156 -22.656 1 98.69 69 SER A CA 1
ATOM 543 C C . SER A 1 69 ? 4.93 -33.344 -21.531 1 98.69 69 SER A C 1
ATOM 545 O O . SER A 1 69 ? 4.84 -33.719 -20.359 1 98.69 69 SER A O 1
ATOM 547 N N . THR A 1 70 ? 5.586 -32.219 -21.875 1 98.56 70 THR A N 1
ATOM 548 C CA . THR A 1 70 ? 6.016 -31.188 -20.922 1 98.56 70 THR A CA 1
ATOM 549 C C . THR A 1 70 ? 6.453 -29.922 -21.656 1 98.56 70 THR A C 1
ATOM 551 O O . THR A 1 70 ? 6.441 -29.875 -22.891 1 98.56 70 THR A O 1
ATOM 554 N N . HIS A 1 71 ? 6.699 -28.922 -20.906 1 98.25 71 HIS A N 1
ATOM 555 C CA . HIS A 1 71 ? 7.223 -27.703 -21.5 1 98.25 71 HIS A CA 1
ATOM 556 C C . HIS A 1 71 ? 8.75 -27.719 -21.562 1 98.25 71 HIS A C 1
ATOM 558 O O . HIS A 1 71 ? 9.391 -28.359 -20.734 1 98.25 71 HIS A O 1
ATOM 564 N N . VAL A 1 72 ? 9.297 -26.938 -22.531 1 98.56 72 VAL A N 1
ATOM 565 C CA . VAL A 1 72 ? 10.742 -27 -22.75 1 98.56 72 VAL A CA 1
ATOM 566 C C . VAL A 1 72 ? 11.398 -25.719 -22.234 1 98.56 72 VAL A C 1
ATOM 568 O O . VAL A 1 72 ? 12.617 -25.672 -22.078 1 98.56 72 VAL A O 1
ATOM 571 N N . ASP A 1 73 ? 10.562 -24.656 -22.031 1 97.38 73 ASP A N 1
ATOM 572 C CA . ASP A 1 73 ? 11.156 -23.391 -21.625 1 97.38 73 ASP A CA 1
ATOM 573 C C . ASP A 1 73 ? 11.516 -23.406 -20.141 1 97.38 73 ASP A C 1
ATOM 575 O O . ASP A 1 73 ? 10.922 -24.156 -19.359 1 97.38 73 ASP A O 1
ATOM 579 N N . THR A 1 74 ? 12.562 -22.578 -19.781 1 96.25 74 THR A N 1
ATOM 580 C CA . THR A 1 74 ? 12.992 -22.359 -18.406 1 96.25 74 THR A CA 1
ATOM 581 C C . THR A 1 74 ? 12.898 -20.891 -18.031 1 96.25 74 THR A C 1
ATOM 583 O O . THR A 1 74 ? 12.758 -20.031 -18.906 1 96.25 74 THR A O 1
ATOM 586 N N . VAL A 1 75 ? 12.883 -20.578 -16.734 1 93.38 75 VAL A N 1
ATOM 587 C CA . VAL A 1 75 ? 12.906 -19.203 -16.281 1 93.38 75 VAL A CA 1
ATOM 588 C C . VAL A 1 75 ? 14.32 -18.641 -16.375 1 93.38 75 VAL A C 1
ATOM 590 O O . VAL A 1 75 ? 15.297 -19.406 -16.375 1 93.38 75 VAL A O 1
ATOM 593 N N . PRO A 1 76 ? 14.516 -17.391 -16.578 1 92.62 76 PRO A N 1
ATOM 594 C CA . PRO A 1 76 ? 15.844 -16.781 -16.484 1 92.62 76 PRO A CA 1
ATOM 595 C C . PRO A 1 76 ? 16.359 -16.703 -15.047 1 92.62 76 PRO A C 1
ATOM 597 O O . PRO A 1 76 ? 15.562 -16.781 -14.102 1 92.62 76 PRO A O 1
ATOM 600 N N . PRO A 1 77 ? 17.703 -16.578 -14.844 1 94 77 PRO A N 1
ATOM 601 C CA . PRO A 1 77 ? 18.766 -16.609 -15.836 1 94 77 PRO A CA 1
ATOM 602 C C . PRO A 1 77 ? 19.203 -18.016 -16.203 1 94 77 PRO A C 1
ATOM 604 O O . PRO A 1 77 ? 18.938 -18.969 -15.461 1 94 77 PRO A O 1
ATOM 607 N N . PHE A 1 78 ? 19.75 -18.094 -17.328 1 96.06 78 PHE A N 1
ATOM 608 C CA . PHE A 1 78 ? 20.359 -19.344 -17.75 1 96.06 78 PHE A CA 1
ATOM 609 C C . PHE A 1 78 ? 21.656 -19.594 -16.984 1 96.06 78 PHE A C 1
ATOM 611 O O . PHE A 1 78 ? 22.469 -18.688 -16.812 1 96.06 78 PHE A O 1
ATOM 618 N N . PHE A 1 79 ? 21.797 -20.812 -16.375 1 95.69 79 PHE A N 1
ATOM 619 C CA . PHE A 1 79 ? 23.078 -21.297 -15.898 1 95.69 79 PHE A CA 1
ATOM 620 C C . PHE A 1 79 ? 23.234 -22.781 -16.188 1 95.69 79 PHE A C 1
ATOM 622 O O . PHE A 1 79 ? 22.297 -23.562 -16.031 1 95.69 79 PHE A O 1
ATOM 629 N N . GLY A 1 80 ? 24.344 -23.188 -16.688 1 96.12 80 GLY A N 1
ATOM 630 C CA . GLY A 1 80 ? 24.625 -24.531 -17.172 1 96.12 80 GLY A CA 1
ATOM 631 C C . GLY A 1 80 ? 24.75 -25.562 -16.047 1 96.12 80 GLY A C 1
ATOM 632 O O . GLY A 1 80 ? 24.594 -25.219 -14.883 1 96.12 80 GLY A O 1
ATOM 633 N N . PRO A 1 81 ? 25.031 -26.797 -16.453 1 97.5 81 PRO A N 1
ATOM 634 C CA . PRO A 1 81 ? 25.047 -27.906 -15.484 1 97.5 81 PRO A CA 1
ATOM 635 C C . PRO A 1 81 ? 26.312 -27.922 -14.633 1 97.5 81 PRO A C 1
ATOM 637 O O . PRO A 1 81 ? 27.391 -27.531 -15.102 1 97.5 81 PRO A O 1
ATOM 640 N N . ARG A 1 82 ? 26.062 -28.234 -13.43 1 97.38 82 ARG A N 1
ATOM 641 C CA . ARG A 1 82 ? 27.125 -28.594 -12.492 1 97.38 82 ARG A CA 1
ATOM 642 C C . ARG A 1 82 ? 26.75 -29.859 -11.719 1 97.38 82 ARG A C 1
ATOM 644 O O . ARG A 1 82 ? 25.625 -29.984 -11.219 1 97.38 82 ARG A O 1
ATOM 651 N N . ARG A 1 83 ? 27.641 -30.812 -11.703 1 96.12 83 ARG A N 1
ATOM 652 C CA . ARG A 1 83 ? 27.359 -32.062 -11.008 1 96.12 83 ARG A CA 1
ATOM 653 C C . ARG A 1 83 ? 28.109 -32.125 -9.68 1 96.12 83 ARG A C 1
ATOM 655 O O . ARG A 1 83 ? 29.312 -31.859 -9.625 1 96.12 83 ARG A O 1
ATOM 662 N N . GLU A 1 84 ? 27.422 -32.375 -8.703 1 97.19 84 GLU A N 1
ATOM 663 C CA . GLU A 1 84 ? 27.969 -32.656 -7.379 1 97.19 84 GLU A CA 1
ATOM 664 C C . GLU A 1 84 ? 27.469 -33.969 -6.836 1 97.19 84 GLU A C 1
ATOM 666 O O . GLU A 1 84 ? 26.359 -34.062 -6.316 1 97.19 84 GLU A O 1
ATOM 671 N N . GLY A 1 85 ? 28.359 -35.062 -6.961 1 96.56 85 GLY A N 1
ATOM 672 C CA . GLY A 1 85 ? 27.906 -36.406 -6.582 1 96.56 85 GLY A CA 1
ATOM 673 C C . GLY A 1 85 ? 26.781 -36.906 -7.449 1 96.56 85 GLY A C 1
ATOM 674 O O . GLY A 1 85 ? 26.891 -36.969 -8.672 1 96.56 85 GLY A O 1
ATOM 675 N N . ASP A 1 86 ? 25.688 -37.188 -6.801 1 97.38 86 ASP A N 1
ATOM 676 C CA . ASP A 1 86 ? 24.531 -37.75 -7.516 1 97.38 86 ASP A CA 1
ATOM 677 C C . ASP A 1 86 ? 23.469 -36.656 -7.738 1 97.38 86 ASP A C 1
ATOM 679 O O . ASP A 1 86 ? 22.281 -37 -7.902 1 97.38 86 ASP A O 1
ATOM 683 N N . THR A 1 87 ? 23.969 -35.438 -7.676 1 98.19 87 THR A N 1
ATOM 684 C CA . THR A 1 87 ? 23.062 -34.312 -7.895 1 98.19 87 THR A CA 1
ATOM 685 C C . THR A 1 87 ? 23.516 -33.469 -9.086 1 98.19 87 THR A C 1
ATOM 687 O O . THR A 1 87 ? 24.703 -33.125 -9.188 1 98.19 87 THR A O 1
ATOM 690 N N . ILE A 1 88 ? 22.594 -33.188 -10 1 98.44 88 ILE A N 1
ATOM 691 C CA . ILE A 1 88 ? 22.891 -32.344 -11.141 1 98.44 88 ILE A CA 1
ATOM 692 C C . ILE A 1 88 ? 22.172 -31 -10.969 1 98.44 88 ILE A C 1
ATOM 694 O O . ILE A 1 88 ? 20.938 -30.953 -10.883 1 98.44 88 ILE A O 1
ATOM 698 N N . TYR A 1 89 ? 22.984 -30 -10.898 1 98.25 89 TYR A N 1
ATOM 699 C CA . TYR A 1 89 ? 22.469 -28.641 -10.82 1 98.25 89 TYR A CA 1
ATOM 700 C C . TYR A 1 89 ? 22.391 -28 -12.203 1 98.25 89 TYR A C 1
ATOM 702 O O . TYR A 1 89 ? 23.172 -28.344 -13.094 1 98.25 89 TYR A O 1
ATOM 710 N N . GLY A 1 90 ? 21.453 -27.109 -12.375 1 97.94 90 GLY A N 1
ATOM 711 C CA . GLY A 1 90 ? 21.297 -26.375 -13.617 1 97.94 90 GLY A CA 1
ATOM 712 C C . GLY A 1 90 ? 19.891 -25.828 -13.812 1 97.94 90 GLY A C 1
ATOM 713 O O . GLY A 1 90 ? 18.922 -26.391 -13.289 1 97.94 90 GLY A O 1
ATOM 714 N N . ARG A 1 91 ? 19.828 -24.766 -14.578 1 97.25 91 ARG A N 1
ATOM 715 C CA . ARG A 1 91 ? 18.5 -24.25 -14.922 1 97.25 91 ARG A CA 1
ATOM 716 C C . ARG A 1 91 ? 17.75 -25.234 -15.805 1 97.25 91 ARG A C 1
ATOM 718 O O . ARG A 1 91 ? 18.188 -25.562 -16.906 1 97.25 91 ARG A O 1
ATOM 725 N N . GLY A 1 92 ? 16.672 -25.766 -15.297 1 97.31 92 GLY A N 1
ATOM 726 C CA . GLY A 1 92 ? 15.898 -26.75 -16.031 1 97.31 92 GLY A CA 1
ATOM 727 C C . GLY A 1 92 ? 16.172 -28.188 -15.594 1 97.31 92 GLY A C 1
ATOM 728 O O . GLY A 1 92 ? 15.539 -29.125 -16.078 1 97.31 92 GLY A O 1
ATOM 729 N N . ALA A 1 93 ? 17.016 -28.328 -14.609 1 98.19 93 ALA A N 1
ATOM 730 C CA . ALA A 1 93 ? 17.406 -29.672 -14.188 1 98.19 93 ALA A CA 1
ATOM 731 C C . ALA A 1 93 ? 16.172 -30.469 -13.727 1 98.19 93 ALA A C 1
ATOM 733 O O . ALA A 1 93 ? 15.984 -31.609 -14.148 1 98.19 93 ALA A O 1
ATOM 734 N N . CYS A 1 94 ? 15.375 -29.844 -12.938 1 96.25 94 CYS A N 1
ATOM 735 C CA . CYS A 1 94 ? 14.156 -30.547 -12.508 1 96.25 94 CYS A CA 1
ATOM 736 C C . CYS A 1 94 ? 12.938 -29.984 -13.227 1 96.25 94 CYS A C 1
ATOM 738 O O . CYS A 1 94 ? 11.93 -30.688 -13.375 1 96.25 94 CYS A O 1
ATOM 740 N N . ASP A 1 95 ? 12.977 -28.844 -13.93 1 95.31 95 ASP A N 1
ATOM 741 C CA . ASP A 1 95 ? 11.828 -28.156 -14.523 1 95.31 95 ASP A CA 1
ATOM 742 C C . ASP A 1 95 ? 12.18 -27.609 -15.898 1 95.31 95 ASP A C 1
ATOM 744 O O . ASP A 1 95 ? 12.477 -26.406 -16.047 1 95.31 95 ASP A O 1
ATOM 748 N N . THR A 1 96 ? 12.25 -28.438 -16.984 1 96.69 96 THR A N 1
ATOM 749 C CA . THR A 1 96 ? 11.805 -29.812 -16.812 1 96.69 96 THR A CA 1
ATOM 750 C C . THR A 1 96 ? 12.68 -30.766 -17.641 1 96.69 96 THR A C 1
ATOM 752 O O . THR A 1 96 ? 12.234 -31.844 -18.031 1 96.69 96 THR A O 1
ATOM 755 N N . LYS A 1 97 ? 13.867 -30.344 -17.969 1 98.5 97 LYS A N 1
ATOM 756 C CA . LYS A 1 97 ? 14.703 -31.141 -18.859 1 98.5 97 LYS A CA 1
ATOM 757 C C . LYS A 1 97 ? 15.023 -32.5 -18.25 1 98.5 97 LYS A C 1
ATOM 759 O O . LYS A 1 97 ? 15.203 -33.5 -18.969 1 98.5 97 LYS A O 1
ATOM 764 N N . GLY A 1 98 ? 15.156 -32.562 -16.938 1 98.5 98 GLY A N 1
ATOM 765 C CA . GLY A 1 98 ? 15.273 -33.875 -16.297 1 98.5 98 GLY A CA 1
ATOM 766 C C . GLY A 1 98 ? 14.102 -34.781 -16.594 1 98.5 98 GLY A C 1
ATOM 767 O O . GLY A 1 98 ? 14.297 -36 -16.828 1 98.5 98 GLY A O 1
ATOM 768 N N . GLY A 1 99 ? 12.875 -34.281 -16.594 1 98.62 99 GLY A N 1
ATOM 769 C CA . GLY A 1 99 ? 11.695 -35.031 -16.969 1 98.62 99 GLY A CA 1
ATOM 770 C C . GLY A 1 99 ? 11.695 -35.469 -18.406 1 98.62 99 GLY A C 1
ATOM 771 O O . GLY A 1 99 ? 11.242 -36.594 -18.734 1 98.62 99 GLY A O 1
ATOM 772 N N . ILE A 1 100 ? 12.211 -34.656 -19.281 1 98.81 100 ILE A N 1
ATOM 773 C CA . ILE A 1 100 ? 12.297 -34.969 -20.703 1 98.81 100 ILE A CA 1
ATOM 774 C C . ILE A 1 100 ? 13.234 -36.156 -20.906 1 98.81 100 ILE A C 1
ATOM 776 O O . ILE A 1 100 ? 12.938 -37.094 -21.672 1 98.81 100 ILE A O 1
ATOM 780 N N . VAL A 1 101 ? 14.352 -36.125 -20.203 1 98.69 101 VAL A N 1
ATOM 781 C CA . VAL A 1 101 ? 15.273 -37.281 -20.25 1 98.69 101 VAL A CA 1
ATOM 782 C C . VAL A 1 101 ? 14.562 -38.531 -19.766 1 98.69 101 VAL A C 1
ATOM 784 O O . VAL A 1 101 ? 14.688 -39.594 -20.391 1 98.69 101 VAL A O 1
ATOM 787 N N . ALA A 1 102 ? 13.836 -38.406 -18.688 1 98.75 102 ALA A N 1
ATOM 788 C CA . ALA A 1 102 ? 13.125 -39.562 -18.156 1 98.75 102 ALA A CA 1
ATOM 789 C C . ALA A 1 102 ? 12.125 -40.125 -19.172 1 98.75 102 ALA A C 1
ATOM 791 O O . ALA A 1 102 ? 12.031 -41.344 -19.359 1 98.75 102 ALA A O 1
ATOM 792 N N . MET A 1 103 ? 11.422 -39.25 -19.828 1 98.69 103 MET A N 1
ATOM 793 C CA . MET A 1 103 ? 10.469 -39.656 -20.859 1 98.69 103 MET A CA 1
ATOM 794 C C . MET A 1 103 ? 11.172 -40.375 -22.016 1 98.69 103 MET A C 1
ATOM 796 O O . MET A 1 103 ? 10.688 -41.375 -22.516 1 98.69 103 MET A O 1
ATOM 800 N N . ALA A 1 104 ? 12.273 -39.812 -22.453 1 98.31 104 ALA A N 1
ATOM 801 C CA . ALA A 1 104 ? 13.023 -40.375 -23.562 1 98.31 104 ALA A CA 1
ATOM 802 C C . ALA A 1 104 ? 13.469 -41.812 -23.266 1 98.31 104 ALA A C 1
ATOM 804 O O . ALA A 1 104 ? 13.305 -42.688 -24.094 1 98.31 104 ALA A O 1
ATOM 805 N N . TYR A 1 105 ? 13.969 -41.969 -22.125 1 98.38 105 TYR A N 1
ATOM 806 C CA . TYR A 1 105 ? 14.492 -43.281 -21.781 1 98.38 105 TYR A CA 1
ATOM 807 C C . TYR A 1 105 ? 13.367 -44.281 -21.516 1 98.38 105 TYR A C 1
ATOM 809 O O . TYR A 1 105 ? 13.477 -45.469 -21.859 1 98.38 105 TYR A O 1
ATOM 817 N N . ALA A 1 106 ? 12.297 -43.844 -20.844 1 98.38 106 ALA A N 1
ATOM 818 C CA . ALA A 1 106 ? 11.125 -44.719 -20.734 1 98.38 106 ALA A CA 1
ATOM 819 C C . ALA A 1 106 ? 10.625 -45.156 -22.109 1 98.38 106 ALA A C 1
ATOM 821 O O . ALA A 1 106 ? 10.297 -46.312 -22.312 1 98.38 106 ALA A O 1
ATOM 822 N N . GLY A 1 107 ? 10.578 -44.219 -23.062 1 97.88 107 GLY A N 1
ATOM 823 C CA . GLY A 1 107 ? 10.164 -44.531 -24.422 1 97.88 107 GLY A CA 1
ATOM 824 C C . GLY A 1 107 ? 11.062 -45.531 -25.109 1 97.88 107 GLY A C 1
ATOM 825 O O . GLY A 1 107 ? 10.578 -46.438 -25.781 1 97.88 107 GLY A O 1
ATOM 826 N N . GLN A 1 108 ? 12.344 -45.344 -24.891 1 96.5 108 GLN A N 1
ATOM 827 C CA . GLN A 1 108 ? 13.289 -46.312 -25.453 1 96.5 108 GLN A CA 1
ATOM 828 C C . GLN A 1 108 ? 13.016 -47.719 -24.938 1 96.5 108 GLN A C 1
ATOM 830 O O . GLN A 1 108 ? 13.039 -48.688 -25.719 1 96.5 108 GLN A O 1
ATOM 835 N N . ARG A 1 109 ? 12.781 -47.812 -23.688 1 97.38 109 ARG A N 1
ATOM 836 C CA . ARG A 1 109 ? 12.484 -49.094 -23.094 1 97.38 109 ARG A CA 1
ATOM 837 C C . ARG A 1 109 ? 11.188 -49.688 -23.672 1 97.38 109 ARG A C 1
ATOM 839 O O . ARG A 1 109 ? 11.094 -50.875 -23.922 1 97.38 109 ARG A O 1
ATOM 846 N N . LEU A 1 110 ? 10.227 -48.875 -23.844 1 97.69 110 LEU A N 1
ATOM 847 C CA . LEU A 1 110 ? 8.969 -49.312 -24.438 1 97.69 110 LEU A CA 1
ATOM 848 C C . LEU A 1 110 ? 9.18 -49.812 -25.875 1 97.69 110 LEU A C 1
ATOM 850 O O . LEU A 1 110 ? 8.656 -50.875 -26.266 1 97.69 110 LEU A O 1
ATOM 854 N N . LEU A 1 111 ? 10 -49.094 -26.656 1 96.38 111 LEU A N 1
ATOM 855 C CA . LEU A 1 111 ? 10.312 -49.5 -28.016 1 96.38 111 LEU A CA 1
ATOM 856 C C . LEU A 1 111 ? 11 -50.875 -28.016 1 96.38 111 LEU A C 1
ATOM 858 O O . LEU A 1 111 ? 10.695 -51.719 -28.859 1 96.38 111 LEU A O 1
ATOM 862 N N . ASP A 1 112 ? 11.891 -51.031 -27.062 1 96 112 ASP A N 1
ATOM 863 C CA . ASP A 1 112 ? 12.625 -52.281 -26.953 1 96 112 ASP A CA 1
ATOM 864 C C . ASP A 1 112 ? 11.688 -53.438 -26.672 1 96 112 ASP A C 1
ATOM 866 O O . ASP A 1 112 ? 11.984 -54.594 -27.016 1 96 112 ASP A O 1
ATOM 870 N N . GLU A 1 113 ? 10.602 -53.125 -26.109 1 97.19 113 GLU A N 1
ATOM 871 C CA . GLU A 1 113 ? 9.625 -54.156 -25.766 1 97.19 113 GLU A CA 1
ATOM 872 C C . GLU A 1 113 ? 8.562 -54.281 -26.859 1 97.19 113 GLU A C 1
ATOM 874 O O . GLU A 1 113 ? 7.633 -55.094 -26.734 1 97.19 113 GLU A O 1
ATOM 879 N N . GLY A 1 114 ? 8.617 -53.438 -27.828 1 95.69 114 GLY A N 1
ATOM 880 C CA . GLY A 1 114 ? 7.762 -53.594 -29 1 95.69 114 GLY A CA 1
ATOM 881 C C . GLY A 1 114 ? 6.57 -52.656 -28.984 1 95.69 114 GLY A C 1
ATOM 882 O O . GLY A 1 114 ? 5.719 -52.719 -29.875 1 95.69 114 GLY A O 1
ATOM 883 N N . TYR A 1 115 ? 6.516 -51.75 -28.031 1 96.5 115 TYR A N 1
ATOM 884 C CA . TYR A 1 115 ? 5.441 -50.781 -27.984 1 96.5 115 TYR A CA 1
ATOM 885 C C . TYR A 1 115 ? 5.762 -49.594 -28.875 1 96.5 115 TYR A C 1
ATOM 887 O O . TYR A 1 115 ? 6.809 -48.938 -28.719 1 96.5 115 TYR A O 1
ATOM 895 N N . GLU A 1 116 ? 4.828 -49.219 -29.75 1 95.38 116 GLU A N 1
ATOM 896 C CA . GLU A 1 116 ? 5.113 -48.125 -30.656 1 95.38 116 GLU A CA 1
ATOM 897 C C . GLU A 1 116 ? 4.008 -47.062 -30.609 1 95.38 116 GLU A C 1
ATOM 899 O O . GLU A 1 116 ? 4.16 -45.969 -31.156 1 95.38 116 GLU A O 1
ATOM 904 N N . ASP A 1 117 ? 2.938 -47.375 -29.938 1 97.88 117 ASP A N 1
ATOM 905 C CA . ASP A 1 117 ? 1.752 -46.531 -30 1 97.88 117 ASP A CA 1
ATOM 906 C C . ASP A 1 117 ? 1.823 -45.438 -28.938 1 97.88 117 ASP A C 1
ATOM 908 O O . ASP A 1 117 ? 0.888 -45.25 -28.172 1 97.88 117 ASP A O 1
ATOM 912 N N . PHE A 1 118 ? 2.916 -44.75 -28.906 1 98.25 118 PHE A N 1
ATOM 913 C CA . PHE A 1 118 ? 3.115 -43.625 -28.031 1 98.25 118 PHE A CA 1
ATOM 914 C C . PHE A 1 118 ? 3.932 -42.531 -28.719 1 98.25 118 PHE A C 1
ATOM 916 O O . PHE A 1 118 ? 4.469 -42.75 -29.812 1 98.25 118 PHE A O 1
ATOM 923 N N . GLY A 1 119 ? 3.93 -41.344 -28.203 1 98.38 119 GLY A N 1
ATOM 924 C CA . GLY A 1 119 ? 4.703 -40.219 -28.719 1 98.38 119 GLY A CA 1
ATOM 925 C C . GLY A 1 119 ? 5.008 -39.156 -27.656 1 98.38 119 GLY A C 1
ATOM 926 O O . GLY A 1 119 ? 4.906 -39.438 -26.453 1 98.38 119 GLY A O 1
ATOM 927 N N . TYR A 1 120 ? 5.531 -38.031 -28.141 1 98.62 120 TYR A N 1
ATOM 928 C CA . TYR A 1 120 ? 5.902 -36.906 -27.281 1 98.62 120 TYR A CA 1
ATOM 929 C C . TYR A 1 120 ? 5.348 -35.594 -27.812 1 98.62 120 TYR A C 1
ATOM 931 O O . TYR A 1 120 ? 5.254 -35.406 -29.031 1 98.62 120 TYR A O 1
ATOM 939 N N . LEU A 1 121 ? 4.938 -34.781 -26.938 1 98.69 121 LEU A N 1
ATOM 940 C CA . LEU A 1 121 ? 4.547 -33.438 -27.25 1 98.69 121 LEU A CA 1
ATOM 941 C C . LEU A 1 121 ? 5.281 -32.438 -26.359 1 98.69 121 LEU A C 1
ATOM 943 O O . LEU A 1 121 ? 4.996 -32.344 -25.156 1 98.69 121 LEU A O 1
ATOM 947 N N . PHE A 1 122 ? 6.215 -31.703 -26.906 1 98.75 122 PHE A N 1
ATOM 948 C CA . PHE A 1 122 ? 6.973 -30.672 -26.203 1 98.75 122 PHE A CA 1
ATOM 949 C C . PHE A 1 122 ? 6.438 -29.281 -26.531 1 98.75 122 PHE A C 1
ATOM 951 O O . PHE A 1 122 ? 6.363 -28.906 -27.703 1 98.75 122 PHE A O 1
ATOM 958 N N . VAL A 1 123 ? 6.074 -28.547 -25.469 1 98.56 123 VAL A N 1
ATOM 959 C CA . VAL A 1 123 ? 5.414 -27.266 -25.703 1 98.56 123 VAL A CA 1
ATOM 960 C C . VAL A 1 123 ? 6.277 -26.125 -25.172 1 98.56 123 VAL A C 1
ATOM 962 O O . VAL A 1 123 ? 7.184 -26.359 -24.375 1 98.56 123 VAL A O 1
ATOM 965 N N . VAL A 1 124 ? 5.996 -24.859 -25.672 1 98.06 124 VAL A N 1
ATOM 966 C CA . VAL A 1 124 ? 6.789 -23.688 -25.297 1 98.06 124 VAL A CA 1
ATOM 967 C C . VAL A 1 124 ? 5.953 -22.75 -24.422 1 98.06 124 VAL A C 1
ATOM 969 O O . VAL A 1 124 ? 4.719 -22.797 -24.453 1 98.06 124 VAL A O 1
ATOM 972 N N . GLY A 1 125 ? 6.578 -22.031 -23.562 1 95.56 125 GLY A N 1
ATOM 973 C CA . GLY A 1 125 ? 6 -20.844 -22.969 1 95.56 125 GLY A CA 1
ATOM 974 C C . GLY A 1 125 ? 5.246 -21.125 -21.688 1 95.56 125 GLY A C 1
ATOM 975 O O . GLY A 1 125 ? 4.473 -20.281 -21.219 1 95.56 125 GLY A O 1
ATOM 976 N N . GLU A 1 126 ? 5.395 -22.297 -21.047 1 92.75 126 GLU A N 1
ATOM 977 C CA . GLU A 1 126 ? 4.707 -22.625 -19.797 1 92.75 126 GLU A CA 1
ATOM 978 C C . GLU A 1 126 ? 5.07 -21.625 -18.703 1 92.75 126 GLU A C 1
ATOM 980 O O . GLU A 1 126 ? 4.211 -21.219 -17.922 1 92.75 126 GLU A O 1
ATOM 985 N N . GLU A 1 127 ? 6.266 -21.156 -18.688 1 89.88 127 GLU A N 1
ATOM 986 C CA . GLU A 1 127 ? 6.777 -20.328 -17.594 1 89.88 127 GLU A CA 1
ATOM 987 C C . GLU A 1 127 ? 6.262 -18.906 -17.688 1 89.88 127 GLU A C 1
ATOM 989 O O . GLU A 1 127 ? 6.48 -18.094 -16.781 1 89.88 127 GLU A O 1
ATOM 994 N N . VAL A 1 128 ? 5.574 -18.547 -18.812 1 86.44 128 VAL A N 1
ATOM 995 C CA . VAL A 1 128 ? 5.168 -17.156 -19 1 86.44 128 VAL A CA 1
ATOM 996 C C . VAL A 1 128 ? 3.68 -17.094 -19.328 1 86.44 128 VAL A C 1
ATOM 998 O O . VAL A 1 128 ? 2.881 -16.594 -18.531 1 86.44 128 VAL A O 1
ATOM 1001 N N . ASP A 1 129 ? 3.256 -17.812 -20.406 1 87.5 129 ASP A N 1
ATOM 1002 C CA . ASP A 1 129 ? 1.894 -17.516 -20.828 1 87.5 129 ASP A CA 1
ATOM 1003 C C . ASP A 1 129 ? 1.181 -18.781 -21.312 1 87.5 129 ASP A C 1
ATOM 1005 O O . ASP A 1 129 ? 0.041 -18.719 -21.766 1 87.5 129 ASP A O 1
ATOM 1009 N N . HIS A 1 130 ? 1.819 -19.891 -21.219 1 93.62 130 HIS A N 1
ATOM 1010 C CA . HIS A 1 130 ? 1.241 -21.188 -21.562 1 93.62 130 HIS A CA 1
ATOM 1011 C C . HIS A 1 130 ? 0.862 -21.234 -23.047 1 93.62 130 HIS A C 1
ATOM 1013 O O . HIS A 1 130 ? -0.016 -22.016 -23.438 1 93.62 130 HIS A O 1
ATOM 1019 N N . VAL A 1 131 ? 1.456 -20.406 -23.891 1 95.31 131 VAL A N 1
ATOM 1020 C CA . VAL A 1 131 ? 1.023 -20.234 -25.266 1 95.31 131 VAL A CA 1
ATOM 1021 C C . VAL A 1 131 ? 1.154 -21.562 -26.016 1 95.31 131 VAL A C 1
ATOM 1023 O O . VAL A 1 131 ? 0.312 -21.891 -26.859 1 95.31 131 VAL A O 1
ATOM 1026 N N . GLY A 1 132 ? 2.166 -22.312 -25.75 1 97.56 132 GLY A N 1
ATOM 1027 C CA . GLY A 1 132 ? 2.352 -23.609 -26.422 1 97.56 132 GLY A CA 1
ATOM 1028 C C . GLY A 1 132 ? 1.23 -24.578 -26.141 1 97.56 132 GLY A C 1
ATOM 1029 O O . GLY A 1 132 ? 0.703 -25.203 -27.062 1 97.56 132 GLY A O 1
ATOM 1030 N N . ALA A 1 133 ? 0.911 -24.703 -24.859 1 96.88 133 ALA A N 1
ATOM 1031 C CA . ALA A 1 133 ? -0.158 -25.625 -24.484 1 96.88 133 ALA A CA 1
ATOM 1032 C C . ALA A 1 133 ? -1.5 -25.172 -25.047 1 96.88 133 ALA A C 1
ATOM 1034 O O . ALA A 1 133 ? -2.301 -26 -25.5 1 96.88 133 ALA A O 1
ATOM 1035 N N . LYS A 1 134 ? -1.752 -23.906 -25.047 1 95.38 134 LYS A N 1
ATOM 1036 C CA . LYS A 1 134 ? -2.988 -23.359 -25.609 1 95.38 134 LYS A CA 1
ATOM 1037 C C . LYS A 1 134 ? -3.119 -23.703 -27.094 1 95.38 134 LYS A C 1
ATOM 1039 O O . LYS A 1 134 ? -4.184 -24.141 -27.547 1 95.38 134 LYS A O 1
ATOM 1044 N N . VAL A 1 135 ? -2.061 -23.562 -27.828 1 96.62 135 VAL A N 1
ATOM 1045 C CA . VAL A 1 135 ? -2.049 -23.828 -29.25 1 96.62 135 VAL A CA 1
ATOM 1046 C C . VAL A 1 135 ? -2.127 -25.344 -29.5 1 96.62 135 VAL A C 1
ATOM 1048 O O . VAL A 1 135 ? -2.762 -25.781 -30.453 1 96.62 135 VAL A O 1
ATOM 1051 N N . ALA A 1 136 ? -1.509 -26.141 -28.625 1 96.88 136 ALA A N 1
ATOM 1052 C CA . ALA A 1 136 ? -1.463 -27.594 -28.766 1 96.88 136 ALA A CA 1
ATOM 1053 C C . ALA A 1 136 ? -2.867 -28.188 -28.734 1 96.88 136 ALA A C 1
ATOM 1055 O O . ALA A 1 136 ? -3.102 -29.281 -29.266 1 96.88 136 ALA A O 1
ATOM 1056 N N . ALA A 1 137 ? -3.762 -27.5 -28.047 1 91.12 137 ALA A N 1
ATOM 1057 C CA . ALA A 1 137 ? -5.145 -27.969 -27.953 1 91.12 137 ALA A CA 1
ATOM 1058 C C . ALA A 1 137 ? -5.777 -28.125 -29.328 1 91.12 137 ALA A C 1
ATOM 1060 O O . ALA A 1 137 ? -6.758 -28.844 -29.5 1 91.12 137 ALA A O 1
ATOM 1061 N N . ASP A 1 138 ? -5.203 -27.531 -30.359 1 91.44 138 ASP A N 1
ATOM 1062 C CA . ASP A 1 138 ? -5.734 -27.547 -31.719 1 91.44 138 ASP A CA 1
ATOM 1063 C C . ASP A 1 138 ? -5.184 -28.719 -32.5 1 91.44 138 ASP A C 1
ATOM 1065 O O . ASP A 1 138 ? -5.621 -28.984 -33.625 1 91.44 138 ASP A O 1
ATOM 1069 N N . LEU A 1 139 ? -4.27 -29.422 -31.922 1 94.31 139 LEU A N 1
ATOM 1070 C CA . LEU A 1 139 ? -3.732 -30.578 -32.625 1 94.31 139 LEU A CA 1
ATOM 1071 C C . LEU A 1 139 ? -4.805 -31.656 -32.781 1 94.31 139 LEU A C 1
ATOM 1073 O O . LEU A 1 139 ? -5.648 -31.844 -31.906 1 94.31 139 LEU A O 1
ATOM 1077 N N . GLU A 1 140 ? -4.797 -32.281 -33.906 1 91.62 140 GLU A N 1
ATOM 1078 C CA . GLU A 1 140 ? -5.719 -33.406 -34.156 1 91.62 140 GLU A CA 1
ATOM 1079 C C . GLU A 1 140 ? -5.203 -34.688 -33.562 1 91.62 140 GLU A C 1
ATOM 1081 O O . GLU A 1 140 ? -4.859 -35.625 -34.281 1 91.62 140 GLU A O 1
ATOM 1086 N N . LEU A 1 141 ? -5.188 -34.75 -32.25 1 94.38 141 LEU A N 1
ATOM 1087 C CA . LEU A 1 141 ? -4.793 -35.906 -31.469 1 94.38 141 LEU A CA 1
ATOM 1088 C C . LEU A 1 141 ? -5.906 -36.312 -30.516 1 94.38 141 LEU A C 1
ATOM 1090 O O . LEU A 1 141 ? -6.738 -35.5 -30.125 1 94.38 141 LEU A O 1
ATOM 1094 N N . SER A 1 142 ? -6.016 -37.531 -30.25 1 94.94 142 SER A N 1
ATOM 1095 C CA . SER A 1 142 ? -6.957 -38.062 -29.266 1 94.94 142 SER A CA 1
ATOM 1096 C C . SER A 1 142 ? -6.336 -39.188 -28.469 1 94.94 142 SER A C 1
ATOM 1098 O O . SER A 1 142 ? -6.832 -40.312 -28.484 1 94.94 142 SER A O 1
ATOM 1100 N N . PRO A 1 143 ? -5.262 -38.844 -27.781 1 97.69 143 PRO A N 1
ATOM 1101 C CA . PRO A 1 143 ? -4.641 -39.906 -26.984 1 97.69 143 PRO A CA 1
ATOM 1102 C C . PRO A 1 143 ? -5.543 -40.406 -25.859 1 97.69 143 PRO A C 1
ATOM 1104 O O . PRO A 1 143 ? -6.383 -39.656 -25.359 1 97.69 143 PRO A O 1
ATOM 1107 N N . GLU A 1 144 ? -5.371 -41.625 -25.531 1 97.81 144 GLU A N 1
ATOM 1108 C CA . GLU A 1 144 ? -6.07 -42.188 -24.375 1 97.81 144 GLU A CA 1
ATOM 1109 C C . GLU A 1 144 ? -5.555 -41.562 -23.078 1 97.81 144 GLU A C 1
ATOM 1111 O O . GLU A 1 144 ? -6.305 -41.406 -22.109 1 97.81 144 GLU A O 1
ATOM 1116 N N . ARG A 1 145 ? -4.289 -41.25 -23.094 1 98.31 145 ARG A N 1
ATOM 1117 C CA . ARG A 1 145 ? -3.676 -40.656 -21.906 1 98.31 145 ARG A CA 1
ATOM 1118 C C . ARG A 1 145 ? -2.521 -39.75 -22.281 1 98.31 145 ARG A C 1
ATOM 1120 O O . ARG A 1 145 ? -1.753 -40.031 -23.203 1 98.31 145 ARG A O 1
ATOM 1127 N N . ILE A 1 146 ? -2.449 -38.688 -21.547 1 98.44 146 ILE A N 1
ATOM 1128 C CA . ILE A 1 146 ? -1.278 -37.812 -21.578 1 98.44 146 ILE A CA 1
ATOM 1129 C C . ILE A 1 146 ? -0.545 -37.875 -20.234 1 98.44 146 ILE A C 1
ATOM 1131 O O . ILE A 1 146 ? -1.154 -37.719 -19.172 1 98.44 146 ILE A O 1
ATOM 1135 N N . ILE A 1 147 ? 0.683 -38.281 -20.25 1 98.69 147 ILE A N 1
ATOM 1136 C CA . ILE A 1 147 ? 1.534 -38.125 -19.062 1 98.69 147 ILE A CA 1
ATOM 1137 C C . ILE A 1 147 ? 2.291 -36.812 -19.141 1 98.69 147 ILE A C 1
ATOM 1139 O O . ILE A 1 147 ? 3.201 -36.625 -19.953 1 98.69 147 ILE A O 1
ATOM 1143 N N . LEU A 1 148 ? 1.862 -35.875 -18.328 1 98.69 148 LEU A N 1
ATOM 1144 C CA . LEU A 1 148 ? 2.42 -34.531 -18.297 1 98.69 148 LEU A CA 1
ATOM 1145 C C . LEU A 1 148 ? 3.451 -34.375 -17.188 1 98.69 148 LEU A C 1
ATOM 1147 O O . LEU A 1 148 ? 3.158 -34.688 -16.031 1 98.69 148 LEU A O 1
ATOM 1151 N N . CYS A 1 149 ? 4.613 -33.875 -17.562 1 98.44 149 CYS A N 1
ATOM 1152 C CA . CYS A 1 149 ? 5.715 -33.844 -16.609 1 98.44 149 CYS A CA 1
ATOM 1153 C C . CYS A 1 149 ? 5.77 -32.5 -15.891 1 98.44 149 CYS A C 1
ATOM 1155 O O . CYS A 1 149 ? 5.773 -31.438 -16.531 1 98.44 149 CYS A O 1
ATOM 1157 N N . GLU A 1 150 ? 5.777 -32.469 -14.633 1 97.31 150 GLU A N 1
ATOM 1158 C CA . GLU A 1 150 ? 6.184 -31.453 -13.672 1 97.31 150 GLU A CA 1
ATOM 1159 C C . GLU A 1 150 ? 6.984 -32.062 -12.523 1 97.31 150 GLU A C 1
ATOM 1161 O O . GLU A 1 150 ? 6.859 -33.25 -12.234 1 97.31 150 GLU A O 1
ATOM 1166 N N . PRO A 1 151 ? 7.863 -31.297 -11.922 1 97.25 151 PRO A N 1
ATOM 1167 C CA . PRO A 1 151 ? 8.602 -31.875 -10.797 1 97.25 151 PRO A CA 1
ATOM 1168 C C . PRO A 1 151 ? 7.719 -32.125 -9.578 1 97.25 151 PRO A C 1
ATOM 1170 O O . PRO A 1 151 ? 7.547 -31.219 -8.75 1 97.25 151 PRO A O 1
ATOM 1173 N N . THR A 1 152 ? 7.25 -33.375 -9.398 1 97.81 152 THR A N 1
ATOM 1174 C CA . THR A 1 152 ? 6.336 -33.75 -8.32 1 97.81 152 THR A CA 1
ATOM 1175 C C . THR A 1 152 ? 6.945 -34.844 -7.434 1 97.81 152 THR A C 1
ATOM 1177 O O . THR A 1 152 ? 6.223 -35.625 -6.832 1 97.81 152 THR A O 1
ATOM 1180 N N . ARG A 1 153 ? 8.258 -35 -7.496 1 97.62 153 ARG A N 1
ATOM 1181 C CA . ARG A 1 153 ? 8.961 -36.031 -6.746 1 97.62 153 ARG A CA 1
ATOM 1182 C C . ARG A 1 153 ? 8.43 -37.406 -7.09 1 97.62 153 ARG A C 1
ATOM 1184 O O . ARG A 1 153 ? 8.281 -38.281 -6.211 1 97.62 153 ARG A O 1
ATOM 1191 N N . ASN A 1 154 ? 8 -37.562 -8.273 1 98.38 154 ASN A N 1
ATOM 1192 C CA . ASN A 1 154 ? 7.52 -38.812 -8.828 1 98.38 154 ASN A CA 1
ATOM 1193 C C . ASN A 1 154 ? 6.23 -39.281 -8.156 1 98.38 154 ASN A C 1
ATOM 1195 O O . ASN A 1 154 ? 5.961 -40.469 -8.07 1 98.38 154 ASN A O 1
ATOM 1199 N N . ARG A 1 155 ? 5.484 -38.344 -7.629 1 98.38 155 ARG A N 1
ATOM 1200 C CA . ARG A 1 155 ? 4.145 -38.625 -7.125 1 98.38 155 ARG A CA 1
ATOM 1201 C C . ARG A 1 155 ? 3.08 -38.125 -8.102 1 98.38 155 ARG A C 1
ATOM 1203 O O . ARG A 1 155 ? 3.141 -37 -8.57 1 98.38 155 ARG A O 1
ATOM 1210 N N . VAL A 1 156 ? 2.168 -39.031 -8.43 1 98.5 156 VAL A N 1
ATOM 1211 C CA . VAL A 1 156 ? 1.129 -38.656 -9.391 1 98.5 156 VAL A CA 1
ATOM 1212 C C . VAL A 1 156 ? 0.15 -37.688 -8.758 1 98.5 156 VAL A C 1
ATOM 1214 O O . VAL A 1 156 ? -0.359 -37.938 -7.66 1 98.5 156 VAL A O 1
ATOM 1217 N N . VAL A 1 157 ? -0.132 -36.625 -9.414 1 98.25 157 VAL A N 1
ATOM 1218 C CA . VAL A 1 157 ? -0.954 -35.562 -8.852 1 98.25 157 VAL A CA 1
ATOM 1219 C C . VAL A 1 157 ? -2.43 -35.938 -8.938 1 98.25 157 VAL A C 1
ATOM 1221 O O . VAL A 1 157 ? -2.916 -36.344 -10 1 98.25 157 VAL A O 1
ATOM 1224 N N . ALA A 1 158 ? -3.072 -35.875 -7.816 1 97.94 158 ALA A N 1
ATOM 1225 C CA . ALA A 1 158 ? -4.508 -36.156 -7.762 1 97.94 158 ALA A CA 1
ATOM 1226 C C . ALA A 1 158 ? -5.309 -34.906 -8.156 1 97.94 158 ALA A C 1
ATOM 1228 O O . ALA A 1 158 ? -6.379 -35.031 -8.758 1 97.94 158 ALA A O 1
ATOM 1229 N N . ALA A 1 159 ? -4.758 -33.812 -7.688 1 97.62 159 ALA A N 1
ATOM 1230 C CA . ALA A 1 159 ? -5.445 -32.562 -8 1 97.62 159 ALA A CA 1
ATOM 1231 C C . ALA A 1 159 ? -4.488 -31.391 -7.934 1 97.62 159 ALA A C 1
ATOM 1233 O O . ALA A 1 159 ? -3.518 -31.406 -7.172 1 97.62 159 ALA A O 1
ATOM 1234 N N . GLN A 1 160 ? -4.742 -30.438 -8.766 1 97.25 160 GLN A N 1
ATOM 1235 C CA . GLN A 1 160 ? -4.02 -29.172 -8.773 1 97.25 160 GLN A CA 1
ATOM 1236 C C . GLN A 1 160 ? -4.957 -28 -8.5 1 97.25 160 GLN A C 1
ATOM 1238 O O . GLN A 1 160 ? -6.078 -27.969 -9.008 1 97.25 160 GLN A O 1
ATOM 1243 N N . LYS A 1 161 ? -4.52 -27.062 -7.656 1 96.69 161 LYS A N 1
ATOM 1244 C CA . LYS A 1 161 ? -5.344 -25.891 -7.355 1 96.69 161 LYS A CA 1
ATOM 1245 C C . LYS A 1 161 ? -5.469 -24.984 -8.57 1 96.69 161 LYS A C 1
ATOM 1247 O O . LYS A 1 161 ? -4.598 -24.984 -9.445 1 96.69 161 LYS A O 1
ATOM 1252 N N . GLY A 1 162 ? -6.609 -24.25 -8.594 1 96.44 162 GLY A N 1
ATOM 1253 C CA . GLY A 1 162 ? -6.758 -23.156 -9.531 1 96.44 162 GLY A CA 1
ATOM 1254 C C . GLY A 1 162 ? -6.121 -21.875 -9.055 1 96.44 162 GLY A C 1
ATOM 1255 O O . GLY A 1 162 ? -5.41 -21.859 -8.047 1 96.44 162 GLY A O 1
ATOM 1256 N N . MET A 1 163 ? -6.336 -20.844 -9.875 1 95.81 163 MET A N 1
ATOM 1257 C CA . MET A 1 163 ? -5.742 -19.547 -9.57 1 95.81 163 MET A CA 1
ATOM 1258 C C . MET A 1 163 ? -6.672 -18.406 -9.992 1 95.81 163 MET A C 1
ATOM 1260 O O . MET A 1 163 ? -7.34 -18.5 -11.023 1 95.81 163 MET A O 1
ATOM 1264 N N . LEU A 1 164 ? -6.727 -17.469 -9.188 1 97.44 164 LEU A N 1
ATOM 1265 C CA . LEU A 1 164 ? -7.34 -16.188 -9.531 1 97.44 164 LEU A CA 1
ATOM 1266 C C . LEU A 1 164 ? -6.414 -15.031 -9.172 1 97.44 164 LEU A C 1
ATOM 1268 O O . LEU A 1 164 ? -6.215 -14.734 -7.992 1 97.44 164 LEU A O 1
ATOM 1272 N N . LYS A 1 165 ? -5.832 -14.453 -10.156 1 97 165 LYS A N 1
ATOM 1273 C CA . LYS A 1 165 ? -5.008 -13.258 -10.016 1 97 165 LYS A CA 1
ATOM 1274 C C . LYS A 1 165 ? -5.785 -12.008 -10.414 1 97 165 LYS A C 1
ATOM 1276 O O . LYS A 1 165 ? -6.531 -12.016 -11.398 1 97 165 LYS A O 1
ATOM 1281 N N . MET A 1 166 ? -5.598 -10.945 -9.633 1 98.44 166 MET A N 1
ATOM 1282 C CA . MET A 1 166 ? -6.391 -9.75 -9.914 1 98.44 166 MET A CA 1
ATOM 1283 C C . MET A 1 166 ? -5.734 -8.508 -9.312 1 98.44 166 MET A C 1
ATOM 1285 O O . MET A 1 166 ? -4.793 -8.617 -8.531 1 98.44 166 MET A O 1
ATOM 1289 N N . ARG A 1 167 ? -6.246 -7.449 -9.766 1 98.75 167 ARG A N 1
ATOM 1290 C CA . ARG A 1 167 ? -5.922 -6.152 -9.18 1 98.75 167 ARG A CA 1
ATOM 1291 C C . ARG A 1 167 ? -7.148 -5.52 -8.531 1 98.75 167 ARG A C 1
ATOM 1293 O O . ARG A 1 167 ? -8.242 -5.559 -9.094 1 98.75 167 ARG A O 1
ATOM 1300 N N . LEU A 1 168 ? -7.012 -5.047 -7.332 1 98.88 168 LEU A N 1
ATOM 1301 C CA . LEU A 1 168 ? -8.008 -4.219 -6.656 1 98.88 168 LEU A CA 1
ATOM 1302 C C . LEU A 1 168 ? -7.676 -2.738 -6.816 1 98.88 168 LEU A C 1
ATOM 1304 O O . LEU A 1 168 ? -6.547 -2.32 -6.559 1 98.88 168 LEU A O 1
ATOM 1308 N N . GLU A 1 169 ? -8.641 -1.996 -7.273 1 98.88 169 GLU A N 1
ATOM 1309 C CA . GLU A 1 169 ? -8.43 -0.563 -7.457 1 98.88 169 GLU A CA 1
ATOM 1310 C C . GLU A 1 169 ? -9.508 0.247 -6.738 1 98.88 169 GLU A C 1
ATOM 1312 O O . GLU A 1 169 ? -10.695 -0.078 -6.82 1 98.88 169 GLU A O 1
ATOM 1317 N N . THR A 1 170 ? -9.094 1.195 -6.016 1 98.81 170 THR A N 1
ATOM 1318 C CA . THR A 1 170 ? -10.016 2.107 -5.344 1 98.81 170 THR A CA 1
ATOM 1319 C C . THR A 1 170 ? -9.672 3.557 -5.668 1 98.81 170 THR A C 1
ATOM 1321 O O . THR A 1 170 ? -8.508 3.893 -5.883 1 98.81 170 THR A O 1
ATOM 1324 N N . ASP A 1 171 ? -10.703 4.398 -5.734 1 98.25 171 ASP A N 1
ATOM 1325 C CA . ASP A 1 171 ? -10.57 5.832 -5.969 1 98.25 171 ASP A CA 1
ATOM 1326 C C . ASP A 1 171 ? -11.125 6.637 -4.797 1 98.25 171 ASP A C 1
ATOM 1328 O O . ASP A 1 171 ? -12.055 6.199 -4.121 1 98.25 171 ASP A O 1
ATOM 1332 N N . GLY A 1 172 ? -10.5 7.711 -4.539 1 97.12 172 GLY A N 1
ATOM 1333 C CA . GLY A 1 172 ? -10.945 8.664 -3.535 1 97.12 172 GLY A CA 1
ATOM 1334 C C . GLY A 1 172 ? -10.914 10.102 -4.02 1 97.12 172 GLY A C 1
ATOM 1335 O O . GLY A 1 172 ? -10.906 10.352 -5.223 1 97.12 172 GLY A O 1
ATOM 1336 N N . VAL A 1 173 ? -11.141 10.992 -3.121 1 94.06 173 VAL A N 1
ATOM 1337 C CA . VAL A 1 173 ? -11.055 12.438 -3.35 1 94.06 173 VAL A CA 1
ATOM 1338 C C . VAL A 1 173 ? -10.031 13.055 -2.4 1 94.06 173 VAL A C 1
ATOM 1340 O O . VAL A 1 173 ? -10.219 13.039 -1.182 1 94.06 173 VAL A O 1
ATOM 1343 N N . ALA A 1 174 ? -9 13.602 -3.043 1 89.06 174 ALA A N 1
ATOM 1344 C CA . ALA A 1 174 ? -7.918 14.18 -2.248 1 89.06 174 ALA A CA 1
ATOM 1345 C C . ALA A 1 174 ? -8.43 15.328 -1.382 1 89.06 174 ALA A C 1
ATOM 1347 O O . ALA A 1 174 ? -9.289 16.094 -1.812 1 89.06 174 ALA A O 1
ATOM 1348 N N . GLY A 1 175 ? -7.969 15.406 -0.15 1 85 175 GLY A N 1
ATOM 1349 C CA . GLY A 1 175 ? -8.258 16.453 0.82 1 85 175 GLY A CA 1
ATOM 1350 C C . GLY A 1 175 ? -7.398 16.359 2.068 1 85 175 GLY A C 1
ATOM 1351 O O . GLY A 1 175 ? -6.742 15.344 2.301 1 85 175 GLY A O 1
ATOM 1352 N N . HIS A 1 176 ? -7.336 17.484 2.748 1 84.31 176 HIS A N 1
ATOM 1353 C CA . HIS A 1 176 ? -6.625 17.5 4.023 1 84.31 176 HIS A CA 1
ATOM 1354 C C . HIS A 1 176 ? -7.332 16.625 5.055 1 84.31 176 HIS A C 1
ATOM 1356 O O . HIS A 1 176 ? -8.516 16.812 5.336 1 84.31 176 HIS A O 1
ATOM 1362 N N . SER A 1 177 ? -6.637 15.688 5.648 1 87.06 177 SER A N 1
ATOM 1363 C CA . SER A 1 177 ? -7.254 14.656 6.48 1 87.06 177 SER A CA 1
ATOM 1364 C C . SER A 1 177 ? -7.773 15.242 7.789 1 87.06 177 SER A C 1
ATOM 1366 O O . SER A 1 177 ? -8.531 14.586 8.508 1 87.06 177 SER A O 1
ATOM 1368 N N . ALA A 1 178 ? -7.379 16.453 8.125 1 85.94 178 ALA A N 1
ATOM 1369 C CA . ALA A 1 178 ? -7.93 17.125 9.305 1 85.94 178 ALA A CA 1
ATOM 1370 C C . ALA A 1 178 ? -9.391 17.5 9.086 1 85.94 178 ALA A C 1
ATOM 1372 O O . ALA A 1 178 ? -10.109 17.812 10.039 1 85.94 178 ALA A O 1
ATOM 1373 N N . TYR A 1 179 ? -9.812 17.469 7.855 1 85.06 179 TYR A N 1
ATOM 1374 C CA . TYR A 1 179 ? -11.18 17.844 7.508 1 85.06 179 TYR A CA 1
ATOM 1375 C C . TYR A 1 179 ? -11.883 16.688 6.801 1 85.06 179 TYR A C 1
ATOM 1377 O O . TYR A 1 179 ? -11.969 16.672 5.57 1 85.06 179 TYR A O 1
ATOM 1385 N N . PRO A 1 180 ? -12.5 15.812 7.484 1 82.94 180 PRO A N 1
ATOM 1386 C CA . PRO A 1 180 ? -13.078 14.586 6.934 1 82.94 180 PRO A CA 1
ATOM 1387 C C . PRO A 1 180 ? -14.148 14.859 5.883 1 82.94 180 PRO A C 1
ATOM 1389 O O . PRO A 1 180 ? -14.391 14.023 5.008 1 82.94 180 PRO A O 1
ATOM 1392 N N . ALA A 1 181 ? -14.758 15.977 5.965 1 84.19 181 ALA A N 1
ATOM 1393 C CA . ALA A 1 181 ? -15.844 16.297 5.043 1 84.19 181 ALA A CA 1
ATOM 1394 C C . ALA A 1 181 ? -15.305 16.719 3.678 1 84.19 181 ALA A C 1
ATOM 1396 O O . ALA A 1 181 ? -16.062 16.797 2.705 1 84.19 181 ALA A O 1
ATOM 1397 N N . ARG A 1 182 ? -13.984 16.828 3.59 1 84.12 182 ARG A N 1
ATOM 1398 C CA . ARG A 1 182 ? -13.438 17.422 2.377 1 84.12 182 ARG A CA 1
ATOM 1399 C C . ARG A 1 182 ? -12.812 16.359 1.479 1 84.12 182 ARG A C 1
ATOM 1401 O O . ARG A 1 182 ? -12.156 16.672 0.489 1 84.12 182 ARG A O 1
ATOM 1408 N N . GLY A 1 183 ? -12.969 15.086 1.858 1 91.12 183 GLY A N 1
ATOM 1409 C CA . GLY A 1 183 ? -12.391 14.062 0.995 1 91.12 183 GLY A CA 1
ATOM 1410 C C . GLY A 1 183 ? -12.781 12.656 1.393 1 91.12 183 GLY A C 1
ATOM 1411 O O . GLY A 1 183 ? -13.586 12.461 2.307 1 91.12 183 GLY A O 1
ATOM 1412 N N . THR A 1 184 ? -12.32 11.742 0.578 1 96.25 184 THR A N 1
ATOM 1413 C CA . THR A 1 184 ? -12.461 10.312 0.825 1 96.25 184 THR A CA 1
ATOM 1414 C C . THR A 1 184 ? -11.164 9.578 0.493 1 96.25 184 THR A C 1
ATOM 1416 O O . THR A 1 184 ? -10.531 9.852 -0.531 1 96.25 184 THR A O 1
ATOM 1419 N N . SER A 1 185 ? -10.797 8.672 1.317 1 97.62 185 SER A N 1
ATOM 1420 C CA . SER A 1 185 ? -9.492 8.023 1.172 1 97.62 185 SER A CA 1
ATOM 1421 C C . SER A 1 185 ? -9.602 6.734 0.367 1 97.62 185 SER A C 1
ATOM 1423 O O . SER A 1 185 ? -10.211 5.766 0.819 1 97.62 185 SER A O 1
ATOM 1425 N N . ALA A 1 186 ? -8.898 6.719 -0.769 1 98.62 186 ALA A N 1
ATOM 1426 C CA . ALA A 1 186 ? -8.805 5.496 -1.561 1 98.62 186 ALA A CA 1
ATOM 1427 C C . ALA A 1 186 ? -8.102 4.391 -0.781 1 98.62 186 ALA A C 1
ATOM 1429 O O . ALA A 1 186 ? -8.422 3.209 -0.936 1 98.62 186 ALA A O 1
ATOM 1430 N N . VAL A 1 187 ? -7.145 4.746 0.08 1 98.75 187 VAL A N 1
ATOM 1431 C CA . VAL A 1 187 ? -6.43 3.762 0.885 1 98.75 187 VAL A CA 1
ATOM 1432 C C . VAL A 1 187 ? -7.395 3.102 1.867 1 98.75 187 VAL A C 1
ATOM 1434 O O . VAL A 1 187 ? -7.398 1.876 2.012 1 98.75 187 VAL A O 1
ATOM 1437 N N . HIS A 1 188 ? -8.219 3.912 2.51 1 98.69 188 HIS A N 1
ATOM 1438 C CA . HIS A 1 188 ? -9.172 3.34 3.449 1 98.69 188 HIS A CA 1
ATOM 1439 C C . HIS A 1 188 ? -10.148 2.408 2.742 1 98.69 188 HIS A C 1
ATOM 1441 O O . HIS A 1 188 ? -10.477 1.334 3.256 1 98.69 188 HIS A O 1
ATOM 1447 N N . LYS A 1 189 ? -10.586 2.797 1.564 1 98.81 189 LYS A N 1
ATOM 1448 C CA . LYS A 1 189 ? -11.461 1.933 0.781 1 98.81 189 LYS A CA 1
ATOM 1449 C C . LYS A 1 189 ? -10.766 0.62 0.428 1 98.81 189 LYS A C 1
ATOM 1451 O O . LYS A 1 189 ? -11.383 -0.447 0.479 1 98.81 189 LYS A O 1
ATOM 1456 N N . LEU A 1 190 ? -9.516 0.709 0.028 1 98.88 190 LEU A N 1
ATOM 1457 C CA . LEU A 1 190 ? -8.75 -0.482 -0.321 1 98.88 190 LEU A CA 1
ATOM 1458 C C . LEU A 1 190 ? -8.617 -1.415 0.878 1 98.88 190 LEU A C 1
ATOM 1460 O O . LEU A 1 190 ? -8.789 -2.629 0.747 1 98.88 190 LEU A O 1
ATOM 1464 N N . LEU A 1 191 ? -8.305 -0.812 2.055 1 98.88 191 LEU A N 1
ATOM 1465 C CA . LEU A 1 191 ? -8.188 -1.589 3.283 1 98.88 191 LEU A CA 1
ATOM 1466 C C . LEU A 1 191 ? -9.5 -2.293 3.604 1 98.88 191 LEU A C 1
ATOM 1468 O O . LEU A 1 191 ? -9.508 -3.457 4.008 1 98.88 191 LEU A O 1
ATOM 1472 N N . ASP A 1 192 ? -10.594 -1.594 3.43 1 98.88 192 ASP A N 1
ATOM 1473 C CA . ASP A 1 192 ? -11.906 -2.186 3.672 1 98.88 192 ASP A CA 1
ATOM 1474 C C . ASP A 1 192 ? -12.18 -3.33 2.701 1 98.88 192 ASP A C 1
ATOM 1476 O O . ASP A 1 192 ? -12.711 -4.371 3.094 1 98.88 192 ASP A O 1
ATOM 1480 N N . ALA A 1 193 ? -11.852 -3.143 1.415 1 98.81 193 ALA A N 1
ATOM 1481 C CA . ALA A 1 193 ? -12.016 -4.191 0.41 1 98.81 193 ALA A CA 1
ATOM 1482 C C . ALA A 1 193 ? -11.211 -5.434 0.771 1 98.81 193 ALA A C 1
ATOM 1484 O O . ALA A 1 193 ? -11.727 -6.551 0.718 1 98.81 193 ALA A O 1
ATOM 1485 N N . ILE A 1 194 ? -9.969 -5.25 1.124 1 98.88 194 ILE A N 1
ATOM 1486 C CA . ILE A 1 194 ? -9.07 -6.352 1.468 1 98.88 194 ILE A CA 1
ATOM 1487 C C . ILE A 1 194 ? -9.609 -7.082 2.697 1 98.88 194 ILE A C 1
ATOM 1489 O O . ILE A 1 194 ? -9.609 -8.312 2.742 1 98.88 194 ILE A O 1
ATOM 1493 N N . GLU A 1 195 ? -10.047 -6.309 3.689 1 98.56 195 GLU A N 1
ATOM 1494 C CA . GLU A 1 195 ? -10.594 -6.926 4.895 1 98.56 195 GLU A CA 1
ATOM 1495 C C . GLU A 1 195 ? -11.828 -7.754 4.578 1 98.56 195 GLU A C 1
ATOM 1497 O O . GLU A 1 195 ? -12.031 -8.828 5.156 1 98.56 195 GLU A O 1
ATOM 1502 N N . ALA A 1 196 ? -12.672 -7.234 3.695 1 98.69 196 ALA A N 1
ATOM 1503 C CA . ALA A 1 196 ? -13.852 -7.996 3.281 1 98.69 196 ALA A CA 1
ATOM 1504 C C . ALA A 1 196 ? -13.453 -9.344 2.691 1 98.69 196 ALA A C 1
ATOM 1506 O O . ALA A 1 196 ? -14.109 -10.359 2.943 1 98.69 196 ALA A O 1
ATOM 1507 N N . LEU A 1 197 ? -12.391 -9.383 1.925 1 98.75 197 LEU A N 1
ATOM 1508 C CA . LEU A 1 197 ? -11.914 -10.617 1.311 1 98.75 197 LEU A CA 1
ATOM 1509 C C . LEU A 1 197 ? -11.297 -11.539 2.355 1 98.75 197 LEU A C 1
ATOM 1511 O O . LEU A 1 197 ? -11.562 -12.75 2.357 1 98.75 197 LEU A O 1
ATOM 1515 N N . ARG A 1 198 ? -10.492 -11.008 3.227 1 98.31 198 ARG A N 1
ATOM 1516 C CA . ARG A 1 198 ? -9.773 -11.805 4.215 1 98.31 198 ARG A CA 1
ATOM 1517 C C . ARG A 1 198 ? -10.734 -12.414 5.234 1 98.31 198 ARG A C 1
ATOM 1519 O O . ARG A 1 198 ? -10.461 -13.477 5.789 1 98.31 198 ARG A O 1
ATOM 1526 N N . SER A 1 199 ? -11.836 -11.719 5.465 1 97.81 199 SER A N 1
ATOM 1527 C CA . SER A 1 199 ? -12.766 -12.148 6.512 1 97.81 199 SER A CA 1
ATOM 1528 C C . SER A 1 199 ? -13.805 -13.117 5.965 1 97.81 199 SER A C 1
ATOM 1530 O O . SER A 1 199 ? -14.562 -13.719 6.73 1 97.81 199 SER A O 1
ATOM 1532 N N . HIS A 1 200 ? -13.859 -13.266 4.684 1 98.31 200 HIS A N 1
ATOM 1533 C CA . HIS A 1 200 ? -14.852 -14.141 4.07 1 98.31 200 HIS A CA 1
ATOM 1534 C C . HIS A 1 200 ? -14.453 -15.609 4.215 1 98.31 200 HIS A C 1
ATOM 1536 O O . HIS A 1 200 ? -13.281 -15.953 4.09 1 98.31 200 HIS A O 1
ATOM 1542 N N . ASP A 1 201 ? -15.43 -16.469 4.418 1 97.94 201 ASP A N 1
ATOM 1543 C CA . ASP A 1 201 ? -15.203 -17.906 4.484 1 97.94 201 ASP A CA 1
ATOM 1544 C C . ASP A 1 201 ? -15.195 -18.531 3.092 1 97.94 201 ASP A C 1
ATOM 1546 O O . ASP A 1 201 ? -16.25 -18.875 2.551 1 97.94 201 ASP A O 1
ATOM 1550 N N . TRP A 1 202 ? -14.07 -18.75 2.529 1 98.12 202 TRP A N 1
ATOM 1551 C CA . TRP A 1 202 ? -13.938 -19.281 1.173 1 98.12 202 TRP A CA 1
ATOM 1552 C C . TRP A 1 202 ? -14.031 -20.797 1.16 1 98.12 202 TRP A C 1
ATOM 1554 O O . TRP A 1 202 ? -13.789 -21.453 2.178 1 98.12 202 TRP A O 1
ATOM 1564 N N . PRO A 1 203 ? -14.305 -21.391 0.023 1 97.31 203 PRO A N 1
ATOM 1565 C CA . PRO A 1 203 ? -14.531 -22.828 -0.077 1 97.31 203 PRO A CA 1
ATOM 1566 C C . PRO A 1 203 ? -13.289 -23.656 0.282 1 97.31 203 PRO A C 1
ATOM 1568 O O . PRO A 1 203 ? -12.164 -23.188 0.084 1 97.31 203 PRO A O 1
ATOM 1571 N N . GLU A 1 204 ? -13.547 -24.781 0.799 1 97.12 204 GLU A N 1
ATOM 1572 C CA . GLU A 1 204 ? -12.539 -25.812 1.027 1 97.12 204 GLU A CA 1
ATOM 1573 C C . GLU A 1 204 ? -12.883 -27.094 0.27 1 97.12 204 GLU A C 1
ATOM 1575 O O . GLU A 1 204 ? -14.047 -27.344 -0.062 1 97.12 204 GLU A O 1
ATOM 1580 N N . ASP A 1 205 ? -11.914 -27.812 -0.088 1 97.12 205 ASP A N 1
ATOM 1581 C CA . ASP A 1 205 ? -12.062 -29.094 -0.762 1 97.12 205 ASP A CA 1
ATOM 1582 C C . ASP A 1 205 ? -11.367 -30.203 0.018 1 97.12 205 ASP A C 1
ATOM 1584 O O . ASP A 1 205 ? -10.273 -30.016 0.547 1 97.12 205 ASP A O 1
ATOM 1588 N N . ASP A 1 206 ? -11.961 -31.391 0.062 1 95.88 206 ASP A N 1
ATOM 1589 C CA . ASP A 1 206 ? -11.438 -32.5 0.843 1 95.88 206 ASP A CA 1
ATOM 1590 C C . ASP A 1 206 ? -10.047 -32.906 0.349 1 95.88 206 ASP A C 1
ATOM 1592 O O . ASP A 1 206 ? -9.195 -33.312 1.144 1 95.88 206 ASP A O 1
ATOM 1596 N N . THR A 1 207 ? -9.812 -32.781 -0.942 1 95.44 207 THR A N 1
ATOM 1597 C CA . THR A 1 207 ? -8.562 -33.219 -1.548 1 95.44 207 THR A CA 1
ATOM 1598 C C . THR A 1 207 ? -7.539 -32.094 -1.554 1 95.44 207 THR A C 1
ATOM 1600 O O . THR A 1 207 ? -6.383 -32.281 -1.165 1 95.44 207 THR A O 1
ATOM 1603 N N . LEU A 1 208 ? -7.984 -30.875 -1.83 1 96.56 208 LEU A N 1
ATOM 1604 C CA . LEU A 1 208 ? -7.078 -29.766 -2.102 1 96.56 208 LEU A CA 1
ATOM 1605 C C . LEU A 1 208 ? -6.902 -28.891 -0.866 1 96.56 208 LEU A C 1
ATOM 1607 O O . LEU A 1 208 ? -5.988 -28.062 -0.807 1 96.56 208 LEU A O 1
ATOM 1611 N N . GLY A 1 209 ? -7.766 -29.078 0.114 1 95.81 209 GLY A N 1
ATOM 1612 C CA . GLY A 1 209 ? -7.691 -28.219 1.28 1 95.81 209 GLY A CA 1
ATOM 1613 C C . GLY A 1 209 ? -8.383 -26.875 1.074 1 95.81 209 GLY A C 1
ATOM 1614 O O . GLY A 1 209 ? -9.352 -26.781 0.326 1 95.81 209 GLY A O 1
ATOM 1615 N N . PRO A 1 210 ? -7.926 -25.859 1.749 1 96.12 210 PRO A N 1
ATOM 1616 C CA . PRO A 1 210 ? -8.617 -24.562 1.706 1 96.12 210 PRO A CA 1
ATOM 1617 C C . PRO A 1 210 ? -8.211 -23.703 0.508 1 96.12 210 PRO A C 1
ATOM 1619 O O . PRO A 1 210 ? -7.098 -23.859 -0.008 1 96.12 210 PRO A O 1
ATOM 1622 N N . THR A 1 211 ? -9.125 -22.844 0.062 1 97.12 211 THR A N 1
ATOM 1623 C CA . THR A 1 211 ? -8.758 -21.703 -0.755 1 97.12 211 THR A CA 1
ATOM 1624 C C . THR A 1 211 ? -7.855 -20.75 0.025 1 97.12 211 THR A C 1
ATOM 1626 O O . THR A 1 211 ? -8.102 -20.469 1.2 1 97.12 211 THR A O 1
ATOM 1629 N N . THR A 1 212 ? -6.789 -20.281 -0.575 1 95.69 212 THR A N 1
ATOM 1630 C CA . THR A 1 212 ? -5.898 -19.344 0.113 1 95.69 212 THR A CA 1
ATOM 1631 C C . THR A 1 212 ? -5.785 -18.031 -0.657 1 95.69 212 THR A C 1
ATOM 1633 O O . THR A 1 212 ? -5.941 -18.016 -1.88 1 95.69 212 THR A O 1
ATOM 1636 N N . LEU A 1 213 ? -5.598 -16.984 0.051 1 97.38 213 LEU A N 1
ATOM 1637 C CA . LEU A 1 213 ? -5.492 -15.641 -0.502 1 97.38 213 LEU A CA 1
ATOM 1638 C C . LEU A 1 213 ? -4.176 -14.992 -0.092 1 97.38 213 LEU A C 1
ATOM 1640 O O . LEU A 1 213 ? -3.824 -14.984 1.09 1 97.38 213 LEU A O 1
ATOM 1644 N N . ASN A 1 214 ? -3.443 -14.516 -1.078 1 97.25 214 ASN A N 1
ATOM 1645 C CA . ASN A 1 214 ? -2.264 -13.695 -0.838 1 97.25 214 ASN A CA 1
ATOM 1646 C C . ASN A 1 214 ? -2.439 -12.281 -1.397 1 97.25 214 ASN A C 1
ATOM 1648 O O . ASN A 1 214 ? -2.762 -12.117 -2.574 1 97.25 214 ASN A O 1
ATOM 1652 N N . ILE A 1 215 ? -2.336 -11.336 -0.503 1 98.69 215 ILE A N 1
ATOM 1653 C CA . ILE A 1 215 ? -2.174 -9.961 -0.977 1 98.69 215 ILE A CA 1
ATOM 1654 C C . ILE A 1 215 ? -0.698 -9.688 -1.26 1 98.69 215 ILE A C 1
ATOM 1656 O O . ILE A 1 215 ? 0.088 -9.477 -0.333 1 98.69 215 ILE A O 1
ATOM 1660 N N . GLY A 1 216 ? -0.359 -9.609 -2.477 1 97.81 216 GLY A N 1
ATOM 1661 C CA . GLY A 1 216 ? 1.041 -9.609 -2.869 1 97.81 216 GLY A CA 1
ATOM 1662 C C . GLY A 1 216 ? 1.654 -8.219 -2.877 1 97.81 216 GLY A C 1
ATOM 1663 O O . GLY A 1 216 ? 2.848 -8.062 -2.611 1 97.81 216 GLY A O 1
ATOM 1664 N N . THR A 1 217 ? 0.846 -7.203 -3.281 1 98.38 217 THR A N 1
ATOM 1665 C CA . THR A 1 217 ? 1.316 -5.824 -3.289 1 98.38 217 THR A CA 1
ATOM 1666 C C . THR A 1 217 ? 0.223 -4.879 -2.801 1 98.38 217 THR A C 1
ATOM 1668 O O . THR A 1 217 ? -0.966 -5.188 -2.904 1 98.38 217 THR A O 1
ATOM 1671 N N . VAL A 1 218 ? 0.605 -3.807 -2.258 1 98.81 218 VAL A N 1
ATOM 1672 C CA . VAL A 1 218 ? -0.262 -2.68 -1.929 1 98.81 218 VAL A CA 1
ATOM 1673 C C . VAL A 1 218 ? 0.454 -1.368 -2.24 1 98.81 218 VAL A C 1
ATOM 1675 O O . VAL A 1 218 ? 1.662 -1.245 -2.02 1 98.81 218 VAL A O 1
ATOM 1678 N N . GLU A 1 219 ? -0.297 -0.467 -2.812 1 98.56 219 GLU A N 1
ATOM 1679 C CA . GLU A 1 219 ? 0.252 0.848 -3.127 1 98.56 219 GLU A CA 1
ATOM 1680 C C . GLU A 1 219 ? -0.841 1.912 -3.15 1 98.56 219 GLU A C 1
ATOM 1682 O O . GLU A 1 219 ? -1.919 1.69 -3.707 1 98.56 219 GLU A O 1
ATOM 1687 N N . GLY A 1 220 ? -0.568 3.023 -2.488 1 98.31 220 GLY A N 1
ATOM 1688 C CA . GLY A 1 220 ? -1.521 4.121 -2.555 1 98.31 220 GLY A CA 1
ATOM 1689 C C . GLY A 1 220 ? -1.191 5.254 -1.604 1 98.31 220 GLY A C 1
ATOM 1690 O O . GLY A 1 220 ? -0.507 5.051 -0.599 1 98.31 220 GLY A O 1
ATOM 1691 N N . GLY A 1 221 ? -1.652 6.457 -2.016 1 96.31 221 GLY A N 1
ATOM 1692 C CA . GLY A 1 221 ? -1.553 7.617 -1.141 1 96.31 221 GLY A CA 1
ATOM 1693 C C . GLY A 1 221 ? -0.437 8.562 -1.532 1 96.31 221 GLY A C 1
ATOM 1694 O O . GLY A 1 221 ? 0.412 8.227 -2.359 1 96.31 221 GLY A O 1
ATOM 1695 N N . VAL A 1 222 ? -0.537 9.734 -0.932 1 91.44 222 VAL A N 1
ATOM 1696 C CA . VAL A 1 222 ? 0.398 10.797 -1.272 1 91.44 222 VAL A CA 1
ATOM 1697 C C . VAL A 1 222 ? 1.175 11.227 -0.028 1 91.44 222 VAL A C 1
ATOM 1699 O O . VAL A 1 222 ? 2.387 11.438 -0.089 1 91.44 222 VAL A O 1
ATOM 1702 N N . ALA A 1 223 ? 0.538 11.352 1.044 1 91.25 223 ALA A N 1
ATOM 1703 C CA . ALA A 1 223 ? 1.138 11.812 2.295 1 91.25 223 ALA A CA 1
ATOM 1704 C C . ALA A 1 223 ? 0.277 11.414 3.492 1 91.25 223 ALA A C 1
ATOM 1706 O O . ALA A 1 223 ? -0.903 11.094 3.338 1 91.25 223 ALA A O 1
ATOM 1707 N N . ALA A 1 224 ? 0.855 11.422 4.641 1 94.19 224 ALA A N 1
ATOM 1708 C CA . ALA A 1 224 ? 0.184 10.969 5.855 1 94.19 224 ALA A CA 1
ATOM 1709 C C . ALA A 1 224 ? -1.058 11.812 6.141 1 94.19 224 ALA A C 1
ATOM 1711 O O . ALA A 1 224 ? -2.045 11.305 6.684 1 94.19 224 ALA A O 1
ATOM 1712 N N . ASN A 1 225 ? -1.018 13.117 5.711 1 90.38 225 ASN A N 1
ATOM 1713 C CA . ASN A 1 225 ? -2.086 14.039 6.074 1 90.38 225 ASN A CA 1
ATOM 1714 C C . ASN A 1 225 ? -3.072 14.242 4.926 1 90.38 225 ASN A C 1
ATOM 1716 O O . ASN A 1 225 ? -3.889 15.164 4.961 1 90.38 225 ASN A O 1
ATOM 1720 N N . VAL A 1 226 ? -3.031 13.469 3.941 1 90.38 226 VAL A N 1
ATOM 1721 C CA . VAL A 1 226 ? -3.867 13.641 2.758 1 90.38 226 VAL A CA 1
ATOM 1722 C C . VAL A 1 226 ? -4.719 12.391 2.541 1 90.38 226 VAL A C 1
ATOM 1724 O O . VAL A 1 226 ? -4.219 11.273 2.629 1 90.38 226 VAL A O 1
ATOM 1727 N N . PHE A 1 227 ? -6.004 12.609 2.33 1 94.62 227 PHE A N 1
ATOM 1728 C CA . PHE A 1 227 ? -6.816 11.5 1.827 1 94.62 227 PHE A CA 1
ATOM 1729 C C . PHE A 1 227 ? -6.316 11.039 0.463 1 94.62 227 PHE A C 1
ATOM 1731 O O . PHE A 1 227 ? -6.164 11.852 -0.454 1 94.62 227 PHE A O 1
ATOM 1738 N N . ALA A 1 228 ? -6.062 9.742 0.389 1 95.75 228 ALA A N 1
ATOM 1739 C CA . ALA A 1 228 ? -5.457 9.195 -0.824 1 95.75 228 ALA A CA 1
ATOM 1740 C C . ALA A 1 228 ? -6.422 9.281 -2.004 1 95.75 228 ALA A C 1
ATOM 1742 O O . ALA A 1 228 ? -7.559 8.82 -1.919 1 95.75 228 ALA A O 1
ATOM 1743 N N . PRO A 1 229 ? -5.992 9.805 -3.143 1 96.88 229 PRO A N 1
ATOM 1744 C CA . PRO A 1 229 ? -6.887 9.883 -4.301 1 96.88 229 PRO A CA 1
ATOM 1745 C C . PRO A 1 229 ? -7.016 8.555 -5.039 1 96.88 229 PRO A C 1
ATOM 1747 O O . PRO A 1 229 ? -7.984 8.344 -5.77 1 96.88 229 PRO A O 1
ATOM 1750 N N . SER A 1 230 ? -5.988 7.711 -4.863 1 98.31 230 SER A N 1
ATOM 1751 C CA . SER A 1 230 ? -6.012 6.406 -5.52 1 98.31 230 SER A CA 1
ATOM 1752 C C . SER A 1 230 ? -5.211 5.379 -4.73 1 98.31 230 SER A C 1
ATOM 1754 O O . SER A 1 230 ? -4.289 5.734 -3.992 1 98.31 230 SER A O 1
ATOM 1756 N N . ALA A 1 231 ? -5.535 4.129 -4.801 1 98.75 231 ALA A N 1
ATOM 1757 C CA . ALA A 1 231 ? -4.828 3.002 -4.195 1 98.75 231 ALA A CA 1
ATOM 1758 C C . ALA A 1 231 ? -5.105 1.708 -4.957 1 98.75 231 ALA A C 1
ATOM 1760 O O . ALA A 1 231 ? -6.109 1.6 -5.664 1 98.75 231 ALA A O 1
ATOM 1761 N N . GLU A 1 232 ? -4.199 0.802 -4.859 1 98.88 232 GLU A N 1
ATOM 1762 C CA . GLU A 1 232 ? -4.379 -0.474 -5.543 1 98.88 232 GLU A CA 1
ATOM 1763 C C . GLU A 1 232 ? -3.65 -1.6 -4.812 1 98.88 232 GLU A C 1
ATOM 1765 O O . GLU A 1 232 ? -2.779 -1.344 -3.979 1 98.88 232 GLU A O 1
ATOM 1770 N N . ALA A 1 233 ? -4.004 -2.811 -5.109 1 98.88 233 ALA A N 1
ATOM 1771 C CA . ALA A 1 233 ? -3.367 -4.02 -4.602 1 98.88 233 ALA A CA 1
ATOM 1772 C C . ALA A 1 233 ? -3.443 -5.152 -5.621 1 98.88 233 ALA A C 1
ATOM 1774 O O . ALA A 1 233 ? -4.398 -5.234 -6.398 1 98.88 233 ALA A O 1
ATOM 1775 N N . GLN A 1 234 ? -2.422 -5.918 -5.648 1 98.56 234 GLN A N 1
ATOM 1776 C CA . GLN A 1 234 ? -2.482 -7.18 -6.375 1 98.56 234 GLN A CA 1
ATOM 1777 C C . GLN A 1 234 ? -2.736 -8.352 -5.43 1 98.56 234 GLN A C 1
ATOM 1779 O O . GLN A 1 234 ? -2.082 -8.469 -4.391 1 98.56 234 GLN A O 1
ATOM 1784 N N . ALA A 1 235 ? -3.639 -9.18 -5.797 1 98.56 235 ALA A N 1
ATOM 1785 C CA . ALA A 1 235 ? -4.035 -10.312 -4.969 1 98.56 235 ALA A CA 1
ATOM 1786 C C . ALA A 1 235 ? -4.098 -11.602 -5.793 1 98.56 235 ALA A C 1
ATOM 1788 O O . ALA A 1 235 ? -4.332 -11.555 -7.004 1 98.56 235 ALA A O 1
ATOM 1789 N N . LEU A 1 236 ? -3.859 -12.688 -5.105 1 97.75 236 LEU A N 1
ATOM 1790 C CA . LEU A 1 236 ? -3.895 -13.984 -5.766 1 97.75 236 LEU A CA 1
ATOM 1791 C C . LEU A 1 236 ? -4.539 -15.039 -4.871 1 97.75 236 LEU A C 1
ATOM 1793 O O . LEU A 1 236 ? -4.121 -15.219 -3.725 1 97.75 236 LEU A O 1
ATOM 1797 N N . PHE A 1 237 ? -5.566 -15.695 -5.398 1 97.81 237 PHE A N 1
ATOM 1798 C CA . PHE A 1 237 ? -6.184 -16.859 -4.758 1 97.81 237 PHE A CA 1
ATOM 1799 C C . PHE A 1 237 ? -5.652 -18.156 -5.355 1 97.81 237 PHE A C 1
ATOM 1801 O O . PHE A 1 237 ? -5.453 -18.25 -6.57 1 97.81 237 PHE A O 1
ATOM 1808 N N . ARG A 1 238 ? -5.406 -19.078 -4.527 1 96.88 238 ARG A N 1
ATOM 1809 C CA . ARG A 1 238 ? -5.391 -20.469 -4.945 1 96.88 238 ARG A CA 1
ATOM 1810 C C . ARG A 1 238 ? -6.738 -21.141 -4.691 1 96.88 238 ARG A C 1
ATOM 1812 O O . ARG A 1 238 ? -7.148 -21.297 -3.539 1 96.88 238 ARG A O 1
ATOM 1819 N N . THR A 1 239 ? -7.348 -21.531 -5.773 1 97.5 239 THR A N 1
ATOM 1820 C CA . THR A 1 239 ? -8.75 -21.922 -5.676 1 97.5 239 THR A CA 1
ATOM 1821 C C . THR A 1 239 ? -8.898 -23.438 -5.695 1 97.5 239 THR A C 1
ATOM 1823 O O . THR A 1 239 ? -8.039 -24.141 -6.234 1 97.5 239 THR A O 1
ATOM 1826 N N . VAL A 1 240 ? -9.992 -23.891 -5.117 1 97.69 240 VAL A N 1
ATOM 1827 C CA . VAL A 1 240 ? -10.203 -25.328 -5.004 1 97.69 240 VAL A CA 1
ATOM 1828 C C . VAL A 1 240 ? -11.578 -25.703 -5.562 1 97.69 240 VAL A C 1
ATOM 1830 O O . VAL A 1 240 ? -12.016 -26.844 -5.457 1 97.69 240 VAL A O 1
ATOM 1833 N N . SER A 1 241 ? -12.242 -24.672 -6.062 1 96.19 241 SER A N 1
ATOM 1834 C CA . SER A 1 241 ? -13.57 -24.828 -6.656 1 96.19 241 SER A CA 1
ATOM 1835 C C . SER A 1 241 ? -13.727 -23.953 -7.895 1 96.19 241 SER A C 1
ATOM 1837 O O . SER A 1 241 ? -12.742 -23.469 -8.453 1 96.19 241 SER A O 1
ATOM 1839 N N . ASP A 1 242 ? -14.938 -23.828 -8.375 1 96.38 242 ASP A N 1
ATOM 1840 C CA . ASP A 1 242 ? -15.234 -23.016 -9.547 1 96.38 242 ASP A CA 1
ATOM 1841 C C . ASP A 1 242 ? -14.688 -21.594 -9.367 1 96.38 242 ASP A C 1
ATOM 1843 O O . ASP A 1 242 ? -15.195 -20.828 -8.539 1 96.38 242 ASP A O 1
ATOM 1847 N N . THR A 1 243 ? -13.703 -21.25 -10.188 1 97.25 243 THR A N 1
ATOM 1848 C CA . THR A 1 243 ? -12.992 -19.984 -10.016 1 97.25 243 THR A CA 1
ATOM 1849 C C . THR A 1 243 ? -13.852 -18.812 -10.477 1 97.25 243 THR A C 1
ATOM 1851 O O . THR A 1 243 ? -13.766 -17.719 -9.922 1 97.25 243 THR A O 1
ATOM 1854 N N . GLU A 1 244 ? -14.672 -19.047 -11.445 1 97.5 244 GLU A N 1
ATOM 1855 C CA . GLU A 1 244 ? -15.57 -18 -11.906 1 97.5 244 GLU A CA 1
ATOM 1856 C C . GLU A 1 244 ? -16.562 -17.594 -10.82 1 97.5 244 GLU A C 1
ATOM 1858 O O . GLU A 1 244 ? -16.859 -16.406 -10.648 1 97.5 244 GLU A O 1
ATOM 1863 N N . ALA A 1 245 ? -17.109 -18.562 -10.141 1 97.88 245 ALA A N 1
ATOM 1864 C CA . ALA A 1 245 ? -18 -18.281 -9.016 1 97.88 245 ALA A CA 1
ATOM 1865 C C . ALA A 1 245 ? -17.266 -17.531 -7.914 1 97.88 245 ALA A C 1
ATOM 1867 O O . ALA A 1 245 ? -17.844 -16.625 -7.289 1 97.88 245 ALA A O 1
ATOM 1868 N N . LEU A 1 246 ? -16.062 -17.938 -7.656 1 98.25 246 LEU A N 1
ATOM 1869 C CA . LEU A 1 246 ? -15.234 -17.25 -6.664 1 98.25 246 LEU A CA 1
ATOM 1870 C C . LEU A 1 246 ? -15.008 -15.797 -7.07 1 98.25 246 LEU A C 1
ATOM 1872 O O . LEU A 1 246 ? -15.125 -14.891 -6.238 1 98.25 246 LEU A O 1
ATOM 1876 N N . LEU A 1 247 ? -14.695 -15.578 -8.344 1 98.56 247 LEU A N 1
ATOM 1877 C CA . LEU A 1 247 ? -14.5 -14.227 -8.859 1 98.56 247 LEU A CA 1
ATOM 1878 C C . LEU A 1 247 ? -15.758 -13.383 -8.672 1 98.56 247 LEU A C 1
ATOM 1880 O O . LEU A 1 247 ? -15.672 -12.227 -8.258 1 98.56 247 LEU A O 1
ATOM 1884 N N . ALA A 1 248 ? -16.891 -13.977 -8.953 1 98.62 248 ALA A N 1
ATOM 1885 C CA . ALA A 1 248 ? -18.141 -13.258 -8.789 1 98.62 248 ALA A CA 1
ATOM 1886 C C . ALA A 1 248 ? -18.344 -12.805 -7.344 1 98.62 248 ALA A C 1
ATOM 1888 O O . ALA A 1 248 ? -18.797 -11.68 -7.09 1 98.62 248 ALA A O 1
ATOM 1889 N N . LYS A 1 249 ? -18 -13.664 -6.426 1 98.62 249 LYS A N 1
ATOM 1890 C CA . LYS A 1 249 ? -18.109 -13.32 -5.008 1 98.62 249 LYS A CA 1
ATOM 1891 C C . LYS A 1 249 ? -17.109 -12.227 -4.633 1 98.62 249 LYS A C 1
ATOM 1893 O O . LYS A 1 249 ? -17.438 -11.336 -3.85 1 98.62 249 LYS A O 1
ATOM 1898 N N . VAL A 1 250 ? -15.875 -12.328 -5.172 1 98.81 250 VAL A N 1
ATOM 1899 C CA . VAL A 1 250 ? -14.867 -11.297 -4.945 1 98.81 250 VAL A CA 1
ATOM 1900 C C . VAL A 1 250 ? -15.398 -9.938 -5.406 1 98.81 250 VAL A C 1
ATOM 1902 O O . VAL A 1 250 ? -15.305 -8.953 -4.672 1 98.81 250 VAL A O 1
ATOM 1905 N N . GLU A 1 251 ? -15.938 -9.93 -6.574 1 98.75 251 GLU A N 1
ATOM 1906 C CA . GLU A 1 251 ? -16.453 -8.688 -7.141 1 98.75 251 GLU A CA 1
ATOM 1907 C C . GLU A 1 251 ? -17.594 -8.117 -6.289 1 98.75 251 GLU A C 1
ATOM 1909 O O . GLU A 1 251 ? -17.656 -6.906 -6.074 1 98.75 251 GLU A O 1
ATOM 1914 N N . GLU A 1 252 ? -18.438 -8.977 -5.805 1 98.81 252 GLU A N 1
ATOM 1915 C CA . GLU A 1 252 ? -19.516 -8.562 -4.926 1 98.81 252 GLU A CA 1
ATOM 1916 C C . GLU A 1 252 ? -18.984 -7.918 -3.648 1 98.81 252 GLU A C 1
ATOM 1918 O O . GLU A 1 252 ? -19.484 -6.875 -3.219 1 98.81 252 GLU A O 1
ATOM 1923 N N . LEU A 1 253 ? -18 -8.523 -3.045 1 98.75 253 LEU A N 1
ATOM 1924 C CA . LEU A 1 253 ? -17.438 -8.062 -1.776 1 98.75 253 LEU A CA 1
ATOM 1925 C C . LEU A 1 253 ? -16.672 -6.762 -1.961 1 98.75 253 LEU A C 1
ATOM 1927 O O . LEU A 1 253 ? -16.641 -5.922 -1.06 1 98.75 253 LEU A O 1
ATOM 1931 N N . VAL A 1 254 ? -16.078 -6.523 -3.184 1 98.75 254 VAL A N 1
ATOM 1932 C CA . VAL A 1 254 ? -15.188 -5.395 -3.441 1 98.75 254 VAL A CA 1
ATOM 1933 C C . VAL A 1 254 ? -15.992 -4.211 -3.961 1 98.75 254 VAL A C 1
ATOM 1935 O O . VAL A 1 254 ? -15.602 -3.055 -3.791 1 98.75 254 VAL A O 1
ATOM 1938 N N . GLU A 1 255 ? -17.156 -4.426 -4.504 1 98.56 255 GLU A N 1
ATOM 1939 C CA . GLU A 1 255 ? -17.969 -3.457 -5.242 1 98.56 255 GLU A CA 1
ATOM 1940 C C . GLU A 1 255 ? -18.234 -2.211 -4.402 1 98.56 255 GLU A C 1
ATOM 1942 O O . GLU A 1 255 ? -18.188 -1.09 -4.914 1 98.56 255 GLU A O 1
ATOM 1947 N N . PRO A 1 256 ? -18.562 -2.344 -3.096 1 98.62 256 PRO A N 1
ATOM 1948 C CA . PRO A 1 256 ? -18.844 -1.141 -2.307 1 98.62 256 PRO A CA 1
ATOM 1949 C C . PRO A 1 256 ? -17.625 -0.221 -2.191 1 98.62 256 PRO A C 1
ATOM 1951 O O . PRO A 1 256 ? -17.766 0.956 -1.852 1 98.62 256 PRO A O 1
ATOM 1954 N N . TYR A 1 257 ? -16.453 -0.671 -2.504 1 98.5 257 TYR A N 1
ATOM 1955 C CA . TYR A 1 257 ? -15.242 0.07 -2.176 1 98.5 257 TYR A CA 1
ATOM 1956 C C . TYR A 1 257 ? -14.477 0.446 -3.438 1 98.5 257 TYR A C 1
ATOM 1958 O O . TYR A 1 257 ? -13.719 1.421 -3.445 1 98.5 257 TYR A O 1
ATOM 1966 N N . GLY A 1 258 ? -14.531 -0.398 -4.445 1 98.38 258 GLY A N 1
ATOM 1967 C CA . GLY A 1 258 ? -13.742 -0.221 -5.652 1 98.38 258 GLY A CA 1
ATOM 1968 C C . GLY A 1 258 ? -14.078 -1.223 -6.738 1 98.38 258 GLY A C 1
ATOM 1969 O O . GLY A 1 258 ? -15.242 -1.601 -6.906 1 98.38 258 GLY A O 1
ATOM 1970 N N . GLN A 1 259 ? -12.992 -1.498 -7.551 1 98.69 259 GLN A N 1
ATOM 1971 C CA . GLN A 1 259 ? -13.219 -2.398 -8.68 1 98.69 259 GLN A CA 1
ATOM 1972 C C . GLN A 1 259 ? -12.094 -3.428 -8.789 1 98.69 259 GLN A C 1
ATOM 1974 O O . GLN A 1 259 ? -11 -3.219 -8.266 1 98.69 259 GLN A O 1
ATOM 1979 N N . VAL A 1 260 ? -12.453 -4.555 -9.414 1 98.75 260 VAL A N 1
ATOM 1980 C CA . VAL A 1 260 ? -11.508 -5.625 -9.719 1 98.75 260 VAL A CA 1
ATOM 1981 C C . VAL A 1 260 ? -11.094 -5.539 -11.188 1 98.75 260 VAL A C 1
ATOM 1983 O O . VAL A 1 260 ? -11.945 -5.461 -12.078 1 98.75 260 VAL A O 1
ATOM 1986 N N . THR A 1 261 ? -9.797 -5.453 -11.414 1 98.44 261 THR A N 1
ATOM 1987 C CA . THR A 1 261 ? -9.297 -5.363 -12.781 1 98.44 261 THR A CA 1
ATOM 1988 C C . THR A 1 261 ? -8.164 -6.363 -13.016 1 98.44 261 THR A C 1
ATOM 1990 O O . THR A 1 261 ? -7.75 -7.062 -12.086 1 98.44 261 THR A O 1
ATOM 1993 N N . ASN A 1 262 ? -7.773 -6.531 -14.328 1 97.19 262 ASN A N 1
ATOM 1994 C CA . ASN A 1 262 ? -6.648 -7.371 -14.719 1 97.19 262 ASN A CA 1
ATOM 1995 C C . ASN A 1 262 ? -6.805 -8.797 -14.195 1 97.19 262 ASN A C 1
ATOM 1997 O O . ASN A 1 262 ? -5.883 -9.344 -13.586 1 97.19 262 ASN A O 1
ATOM 2001 N N . VAL A 1 263 ? -7.898 -9.336 -14.469 1 97.75 263 VAL A N 1
ATOM 2002 C CA . VAL A 1 263 ? -8.258 -10.648 -13.945 1 97.75 263 VAL A CA 1
ATOM 2003 C C . VAL A 1 263 ? -7.68 -11.742 -14.844 1 97.75 263 VAL A C 1
ATOM 2005 O O . VAL A 1 263 ? -7.828 -11.688 -16.062 1 97.75 263 VAL A O 1
ATOM 2008 N N . VAL A 1 264 ? -6.98 -12.688 -14.289 1 93.25 264 VAL A N 1
ATOM 2009 C CA . VAL A 1 264 ? -6.523 -13.922 -14.906 1 93.25 264 VAL A CA 1
ATOM 2010 C C . VAL A 1 264 ? -6.867 -15.109 -14.008 1 93.25 264 VAL A C 1
ATOM 2012 O O . VAL A 1 264 ? -6.582 -15.086 -12.805 1 93.25 264 VAL A O 1
ATOM 2015 N N . TYR A 1 265 ? -7.574 -16.094 -14.523 1 94.88 265 TYR A N 1
ATOM 2016 C CA . TYR A 1 265 ? -7.926 -17.203 -13.641 1 94.88 265 TYR A CA 1
ATOM 2017 C C . TYR A 1 265 ? -7.973 -18.516 -14.398 1 94.88 265 TYR A C 1
ATOM 2019 O O . TYR A 1 265 ? -8.047 -18.531 -15.633 1 94.88 265 TYR A O 1
ATOM 2027 N N . ASN A 1 266 ? -7.816 -19.594 -13.781 1 93.31 266 ASN A N 1
ATOM 2028 C CA . ASN A 1 266 ? -8.047 -20.969 -14.219 1 93.31 266 ASN A CA 1
ATOM 2029 C C . ASN A 1 266 ? -8.656 -21.812 -13.109 1 93.31 266 ASN A C 1
ATOM 2031 O O . ASN A 1 266 ? -8.469 -21.531 -11.93 1 93.31 266 ASN A O 1
ATOM 2035 N N . ASP A 1 267 ? -9.336 -22.797 -13.469 1 95.19 267 ASP A N 1
ATOM 2036 C CA . ASP A 1 267 ? -9.992 -23.688 -12.523 1 95.19 267 ASP A CA 1
ATOM 2037 C C . ASP A 1 267 ? -9.016 -24.734 -11.984 1 95.19 267 ASP A C 1
ATOM 2039 O O . ASP A 1 267 ? -7.973 -24.984 -12.586 1 95.19 267 ASP A O 1
ATOM 2043 N N . PRO A 1 268 ? -9.367 -25.234 -10.789 1 96.75 268 PRO A N 1
ATOM 2044 C CA . PRO A 1 268 ? -8.633 -26.438 -10.359 1 96.75 268 PRO A CA 1
ATOM 2045 C C . PRO A 1 268 ? -8.805 -27.609 -11.32 1 96.75 268 PRO A C 1
ATOM 2047 O O . PRO A 1 268 ? -9.781 -27.656 -12.078 1 96.75 268 PRO A O 1
ATOM 2050 N N . VAL A 1 269 ? -7.859 -28.484 -11.344 1 96.38 269 VAL A N 1
ATOM 2051 C CA . VAL A 1 269 ? -7.918 -29.672 -12.172 1 96.38 269 VAL A CA 1
ATOM 2052 C C . VAL A 1 269 ? -7.871 -30.922 -11.289 1 96.38 269 VAL A C 1
ATOM 2054 O O . VAL A 1 269 ? -6.996 -31.047 -10.43 1 96.38 269 VAL A O 1
ATOM 2057 N N . PHE A 1 270 ? -8.797 -31.734 -11.406 1 96 270 PHE A N 1
ATOM 2058 C CA . PHE A 1 270 ? -8.82 -33.031 -10.734 1 96 270 PHE A CA 1
ATOM 2059 C C . PHE A 1 270 ? -8.461 -34.156 -11.695 1 96 270 PHE A C 1
ATOM 2061 O O . PHE A 1 270 ? -9.062 -34.281 -12.766 1 96 270 PHE A O 1
ATOM 2068 N N . PHE A 1 271 ? -7.477 -34.875 -11.273 1 96.94 271 PHE A N 1
ATOM 2069 C CA . PHE A 1 271 ? -6.973 -35.969 -12.117 1 96.94 271 PHE A CA 1
ATOM 2070 C C . PHE A 1 271 ? -7.504 -37.312 -11.648 1 96.94 271 PHE A C 1
ATOM 2072 O O . PHE A 1 271 ? -8.352 -37.375 -10.758 1 96.94 271 PHE A O 1
ATOM 2079 N N . ASP A 1 272 ? -7.168 -38.375 -12.367 1 96 272 ASP A N 1
ATOM 2080 C CA . ASP A 1 272 ? -7.57 -39.719 -12.047 1 96 272 ASP A CA 1
ATOM 2081 C C . ASP A 1 272 ? -6.359 -40.656 -11.961 1 96 272 ASP A C 1
ATOM 2083 O O . ASP A 1 272 ? -6.184 -41.531 -12.805 1 96 272 ASP A O 1
ATOM 2087 N N . PRO A 1 273 ? -5.621 -40.469 -10.922 1 97.06 273 PRO A N 1
ATOM 2088 C CA . PRO A 1 273 ? -4.434 -41.312 -10.797 1 97.06 273 PRO A CA 1
ATOM 2089 C C . PRO A 1 273 ? -4.762 -42.812 -10.852 1 97.06 273 PRO A C 1
ATOM 2091 O O . PRO A 1 273 ? -5.832 -43.219 -10.398 1 97.06 273 PRO A O 1
ATOM 2094 N N . PRO A 1 274 ? -3.816 -43.562 -11.484 1 95.81 274 PRO A N 1
ATOM 2095 C CA . PRO A 1 274 ? -4.043 -45 -11.461 1 95.81 274 PRO A CA 1
ATOM 2096 C C . PRO A 1 274 ? -3.928 -45.594 -10.055 1 95.81 274 PRO A C 1
ATOM 2098 O O . PRO A 1 274 ? -3.447 -44.938 -9.141 1 95.81 274 PRO A O 1
ATOM 2101 N N . ALA A 1 275 ? -4.328 -46.875 -10 1 92.12 275 ALA A N 1
ATOM 2102 C CA . ALA A 1 275 ? -4.312 -47.531 -8.711 1 92.12 275 ALA A CA 1
ATOM 2103 C C . ALA A 1 275 ? -2.885 -47.844 -8.258 1 92.12 275 ALA A C 1
ATOM 2105 O O . ALA A 1 275 ? -1.987 -48 -9.094 1 92.12 275 ALA A O 1
ATOM 2106 N N . ASP A 1 276 ? -2.586 -47.812 -7.027 1 91 276 ASP A N 1
ATOM 2107 C CA . ASP A 1 276 ? -1.37 -48.281 -6.383 1 91 276 ASP A CA 1
ATOM 2108 C C . ASP A 1 276 ? -0.175 -47.406 -6.719 1 91 276 ASP A C 1
ATOM 2110 O O . ASP A 1 276 ? 0.911 -47.906 -7.02 1 91 276 ASP A O 1
ATOM 2114 N N . VAL A 1 277 ? -0.427 -46.094 -6.973 1 94.56 277 VAL A N 1
ATOM 2115 C CA . VAL A 1 277 ? 0.666 -45.125 -7.129 1 94.56 277 VAL A CA 1
ATOM 2116 C C . VAL A 1 277 ? 0.642 -44.125 -5.98 1 94.56 277 VAL A C 1
ATOM 2118 O O . VAL A 1 277 ? -0.405 -43.906 -5.371 1 94.56 277 VAL A O 1
ATOM 2121 N N . ASP A 1 278 ? 1.823 -43.594 -5.598 1 96.25 278 ASP A N 1
ATOM 2122 C CA . ASP A 1 278 ? 1.878 -42.5 -4.656 1 96.25 278 ASP A CA 1
ATOM 2123 C C . ASP A 1 278 ? 1.296 -41.219 -5.273 1 96.25 278 ASP A C 1
ATOM 2125 O O . ASP A 1 278 ? 1.632 -40.875 -6.402 1 96.25 278 ASP A O 1
ATOM 2129 N N . THR A 1 279 ? 0.362 -40.625 -4.547 1 97.75 279 THR A N 1
ATOM 2130 C CA . THR A 1 279 ? -0.304 -39.438 -5.094 1 97.75 279 THR A CA 1
ATOM 2131 C C . THR A 1 279 ? 0.014 -38.219 -4.258 1 97.75 279 THR A C 1
ATOM 2133 O O . THR A 1 279 ? 0.518 -38.312 -3.139 1 97.75 279 THR A O 1
ATOM 2136 N N . CYS A 1 280 ? -0.156 -37.031 -4.738 1 97.25 280 CYS A N 1
ATOM 2137 C CA . CYS A 1 280 ? -0.049 -35.75 -4.059 1 97.25 280 CYS A CA 1
ATOM 2138 C C . CYS A 1 280 ? -0.967 -34.688 -4.699 1 97.25 280 CYS A C 1
ATOM 2140 O O . CYS A 1 280 ? -1.671 -35 -5.664 1 97.25 280 CYS A O 1
ATOM 2142 N N . THR A 1 281 ? -1.148 -33.594 -4.062 1 96.88 281 THR A N 1
ATOM 2143 C CA . THR A 1 281 ? -1.767 -32.406 -4.66 1 96.88 281 THR A CA 1
ATOM 2144 C C . THR A 1 281 ? -0.736 -31.312 -4.867 1 96.88 281 THR A C 1
ATOM 2146 O O . THR A 1 281 ? 0.33 -31.328 -4.246 1 96.88 281 THR A O 1
ATOM 2149 N N . VAL A 1 282 ? -1.022 -30.438 -5.785 1 94.94 282 VAL A N 1
ATOM 2150 C CA . VAL A 1 282 ? -0.091 -29.328 -6.008 1 94.94 282 VAL A CA 1
ATOM 2151 C C . VAL A 1 282 ? -0.846 -28 -6.004 1 94.94 282 VAL A C 1
ATOM 2153 O O . VAL A 1 282 ? -1.973 -27.922 -6.5 1 94.94 282 VAL A O 1
ATOM 2156 N N . PRO A 1 283 ? -0.26 -27 -5.516 1 92.94 283 PRO A N 1
ATOM 2157 C CA . PRO A 1 283 ? -0.926 -25.703 -5.398 1 92.94 283 PRO A CA 1
ATOM 2158 C C . PRO A 1 283 ? -0.641 -24.781 -6.582 1 92.94 283 PRO A C 1
ATOM 2160 O O . PRO A 1 283 ? -1.042 -23.609 -6.57 1 92.94 283 PRO A O 1
ATOM 2163 N N . PHE A 1 284 ? 0.081 -25.234 -7.594 1 88.62 284 PHE A N 1
ATOM 2164 C CA . PHE A 1 284 ? 0.489 -24.375 -8.703 1 88.62 284 PHE A CA 1
ATOM 2165 C C . PHE A 1 284 ? -0.172 -24.828 -10 1 88.62 284 PHE A C 1
ATOM 2167 O O . PHE A 1 284 ? -0.72 -25.938 -10.078 1 88.62 284 PHE A O 1
ATOM 2174 N N . ASN A 1 285 ? -0.097 -23.922 -10.938 1 89.94 285 ASN A N 1
ATOM 2175 C CA . ASN A 1 285 ? -0.704 -24.203 -12.234 1 89.94 285 ASN A CA 1
ATOM 2176 C C . ASN A 1 285 ? 0.284 -24.875 -13.188 1 89.94 285 ASN A C 1
ATOM 2178 O O . ASN A 1 285 ? 1.495 -24.688 -13.062 1 89.94 285 ASN A O 1
ATOM 2182 N N . THR A 1 286 ? -0.25 -25.625 -13.984 1 94.06 286 THR A N 1
ATOM 2183 C CA . THR A 1 286 ? 0.518 -26.297 -15.023 1 94.06 286 THR A CA 1
ATOM 2184 C C . THR A 1 286 ? -0.214 -26.234 -16.359 1 94.06 286 THR A C 1
ATOM 2186 O O . THR A 1 286 ? -1.304 -25.672 -16.453 1 94.06 286 THR A O 1
ATOM 2189 N N . ASP A 1 287 ? 0.436 -26.812 -17.375 1 96.44 287 ASP A N 1
ATOM 2190 C CA . ASP A 1 287 ? -0.157 -26.875 -18.703 1 96.44 287 ASP A CA 1
ATOM 2191 C C . ASP A 1 287 ? -1.353 -27.828 -18.719 1 96.44 287 ASP A C 1
ATOM 2193 O O . ASP A 1 287 ? -2.098 -27.875 -19.703 1 96.44 287 ASP A O 1
ATOM 2197 N N . ALA A 1 288 ? -1.567 -28.531 -17.656 1 96.56 288 ALA A N 1
ATOM 2198 C CA . ALA A 1 288 ? -2.713 -29.422 -17.594 1 96.56 288 ALA A CA 1
ATOM 2199 C C . ALA A 1 288 ? -4.02 -28.688 -17.844 1 96.56 288 ALA A C 1
ATOM 2201 O O . ALA A 1 288 ? -4.953 -29.234 -18.438 1 96.56 288 ALA A O 1
ATOM 2202 N N . THR A 1 289 ? -4.043 -27.484 -17.438 1 92.94 289 THR A N 1
ATOM 2203 C CA . THR A 1 289 ? -5.219 -26.641 -17.594 1 92.94 289 THR A CA 1
ATOM 2204 C C . THR A 1 289 ? -5.574 -26.469 -19.062 1 92.94 289 THR A C 1
ATOM 2206 O O . THR A 1 289 ? -6.75 -26.344 -19.406 1 92.94 289 THR A O 1
ATOM 2209 N N . TYR A 1 290 ? -4.629 -26.531 -19.922 1 94.12 290 TYR A N 1
ATOM 2210 C CA . TYR A 1 290 ? -4.859 -26.188 -21.328 1 94.12 290 TYR A CA 1
ATOM 2211 C C . TYR A 1 290 ? -4.777 -27.422 -22.219 1 94.12 290 TYR A C 1
ATOM 2213 O O . TYR A 1 290 ? -5.281 -27.422 -23.344 1 94.12 290 TYR A O 1
ATOM 2221 N N . LEU A 1 291 ? -4.141 -28.469 -21.703 1 96 291 LEU A N 1
ATOM 2222 C CA . LEU A 1 291 ? -3.947 -29.672 -22.5 1 96 291 LEU A CA 1
ATOM 2223 C C . LEU A 1 291 ? -5.105 -30.641 -22.297 1 96 291 LEU A C 1
ATOM 2225 O O . LEU A 1 291 ? -5.227 -31.625 -23.031 1 96 291 LEU A O 1
ATOM 2229 N N . GLY A 1 292 ? -6.012 -30.328 -21.438 1 91.62 292 GLY A N 1
ATOM 2230 C CA . GLY A 1 292 ? -7.129 -31.188 -21.078 1 91.62 292 GLY A CA 1
ATOM 2231 C C . GLY A 1 292 ? -7.973 -31.594 -22.281 1 91.62 292 GLY A C 1
ATOM 2232 O O . GLY A 1 292 ? -8.367 -32.75 -22.391 1 91.62 292 GLY A O 1
ATOM 2233 N N . PRO A 1 293 ? -8.242 -30.703 -23.141 1 91.19 293 PRO A N 1
ATOM 2234 C CA . PRO A 1 293 ? -9.078 -31.016 -24.312 1 91.19 293 PRO A CA 1
ATOM 2235 C C . PRO A 1 293 ? -8.461 -32.094 -25.188 1 91.19 293 PRO A C 1
ATOM 2237 O O . PRO A 1 293 ? -9.18 -32.781 -25.922 1 91.19 293 PRO A O 1
ATOM 2240 N N . LEU A 1 294 ? -7.184 -32.281 -25.125 1 94.25 294 LEU A N 1
ATOM 2241 C CA . LEU A 1 294 ? -6.527 -33.312 -25.938 1 94.25 294 LEU A CA 1
ATOM 2242 C C . LEU A 1 294 ? -6.785 -34.688 -25.391 1 94.25 294 LEU A C 1
ATOM 2244 O O . LEU A 1 294 ? -6.816 -35.688 -26.141 1 94.25 294 LEU A O 1
ATOM 2248 N N . GLY A 1 295 ? -6.844 -34.844 -24.125 1 94.81 295 GLY A N 1
ATOM 2249 C CA . GLY A 1 295 ? -7.062 -36.125 -23.484 1 94.81 295 GLY A CA 1
ATOM 2250 C C . GLY A 1 295 ? -6.836 -36.094 -21.984 1 94.81 295 GLY A C 1
ATOM 2251 O O . GLY A 1 295 ? -6.371 -35.094 -21.438 1 94.81 295 GLY A O 1
ATOM 2252 N N . PRO A 1 296 ? -7.211 -37.219 -21.312 1 97.06 296 PRO A N 1
ATOM 2253 C CA . PRO A 1 296 ? -6.992 -37.281 -19.875 1 97.06 296 PRO A CA 1
ATOM 2254 C C . PRO A 1 296 ? -5.512 -37.25 -19.5 1 97.06 296 PRO A C 1
ATOM 2256 O O . PRO A 1 296 ? -4.672 -37.781 -20.219 1 97.06 296 PRO A O 1
ATOM 2259 N N . ILE A 1 297 ? -5.23 -36.625 -18.344 1 98.06 297 ILE A N 1
ATOM 2260 C CA . ILE A 1 297 ? -3.842 -36.312 -18 1 98.06 297 ILE A CA 1
ATOM 2261 C C . ILE A 1 297 ? -3.471 -36.969 -16.688 1 98.06 297 ILE A C 1
ATOM 2263 O O . ILE A 1 297 ? -4.25 -36.969 -15.734 1 98.06 297 ILE A O 1
ATOM 2267 N N . TRP A 1 298 ? -2.367 -37.719 -16.688 1 98.5 298 TRP A N 1
ATOM 2268 C CA . TRP A 1 298 ? -1.62 -37.969 -15.453 1 98.5 298 TRP A CA 1
ATOM 2269 C C . TRP A 1 298 ? -0.462 -37 -15.305 1 98.5 298 TRP A C 1
ATOM 2271 O O . TRP A 1 298 ? 0.424 -36.938 -16.156 1 98.5 298 TRP A O 1
ATOM 2281 N N . LEU A 1 299 ? -0.51 -36.188 -14.234 1 98.44 299 LEU A N 1
ATOM 2282 C CA . LEU A 1 299 ? 0.52 -35.188 -13.953 1 98.44 299 LEU A CA 1
ATOM 2283 C C . LEU A 1 299 ? 1.554 -35.75 -12.977 1 98.44 299 LEU A C 1
ATOM 2285 O O . LEU A 1 299 ? 1.222 -36.062 -11.836 1 98.44 299 LEU A O 1
ATOM 2289 N N . VAL A 1 300 ? 2.828 -35.875 -13.508 1 98.56 300 VAL A N 1
ATOM 2290 C CA . VAL A 1 300 ? 3.832 -36.5 -12.656 1 98.56 300 VAL A CA 1
ATOM 2291 C C . VAL A 1 300 ? 5.215 -36.375 -13.289 1 98.56 300 VAL A C 1
ATOM 2293 O O . VAL A 1 300 ? 5.348 -36.406 -14.516 1 98.56 300 VAL A O 1
ATOM 2296 N N . GLY A 1 301 ? 6.195 -36.219 -12.422 1 98.31 301 GLY A N 1
ATOM 2297 C CA . GLY A 1 301 ? 7.551 -36.25 -12.953 1 98.31 301 GLY A CA 1
ATOM 2298 C C . GLY A 1 301 ? 8.617 -36.219 -11.867 1 98.31 301 GLY A C 1
ATOM 2299 O O . GLY A 1 301 ? 8.312 -35.969 -10.703 1 98.31 301 GLY A O 1
ATOM 2300 N N . PRO A 1 302 ? 9.844 -36.531 -12.258 1 98.44 302 PRO A N 1
ATOM 2301 C CA . PRO A 1 302 ? 10.961 -36.5 -11.312 1 98.44 302 PRO A CA 1
ATOM 2302 C C . PRO A 1 302 ? 11.328 -35.062 -10.898 1 98.44 302 PRO A C 1
ATOM 2304 O O . PRO A 1 302 ? 10.93 -34.094 -11.555 1 98.44 302 PRO A O 1
ATOM 2307 N N . GLY A 1 303 ? 12.086 -35.031 -9.812 1 97.38 303 GLY A N 1
ATOM 2308 C CA . GLY A 1 303 ? 12.516 -33.719 -9.312 1 97.38 303 GLY A CA 1
ATOM 2309 C C . GLY A 1 303 ? 11.562 -33.125 -8.297 1 97.38 303 GLY A C 1
ATOM 2310 O O . GLY A 1 303 ? 10.539 -33.719 -7.969 1 97.38 303 GLY A O 1
ATOM 2311 N N . ASP A 1 304 ? 12 -32.031 -7.746 1 95.44 304 ASP A N 1
ATOM 2312 C CA . ASP A 1 304 ? 11.289 -31.359 -6.668 1 95.44 304 ASP A CA 1
ATOM 2313 C C . ASP A 1 304 ? 10.953 -29.922 -7.051 1 95.44 304 ASP A C 1
ATOM 2315 O O . ASP A 1 304 ? 11.844 -29.109 -7.32 1 95.44 304 ASP A O 1
ATOM 2319 N N . ILE A 1 305 ? 9.648 -29.609 -6.98 1 92.69 305 ILE A N 1
ATOM 2320 C CA . ILE A 1 305 ? 9.18 -28.297 -7.387 1 92.69 305 ILE A CA 1
ATOM 2321 C C . ILE A 1 305 ? 9.781 -27.234 -6.465 1 92.69 305 ILE A C 1
ATOM 2323 O O . ILE A 1 305 ? 9.898 -26.062 -6.848 1 92.69 305 ILE A O 1
ATOM 2327 N N . GLU A 1 306 ? 10.188 -27.578 -5.277 1 88.81 306 GLU A N 1
ATOM 2328 C CA . GLU A 1 306 ? 10.648 -26.625 -4.262 1 88.81 306 GLU A CA 1
ATOM 2329 C C . GLU A 1 306 ? 12.008 -26.047 -4.629 1 88.81 306 GLU A C 1
ATOM 2331 O O . GLU A 1 306 ? 12.406 -25.016 -4.094 1 88.81 306 GLU A O 1
ATOM 2336 N N . VAL A 1 307 ? 12.727 -26.641 -5.535 1 90.38 307 VAL A N 1
ATOM 2337 C CA . VAL A 1 307 ? 14.039 -26.125 -5.902 1 90.38 307 VAL A CA 1
ATOM 2338 C C . VAL A 1 307 ? 13.984 -25.547 -7.312 1 90.38 307 VAL A C 1
ATOM 2340 O O . VAL A 1 307 ? 14.969 -24.969 -7.797 1 90.38 307 VAL A O 1
ATOM 2343 N N . ALA A 1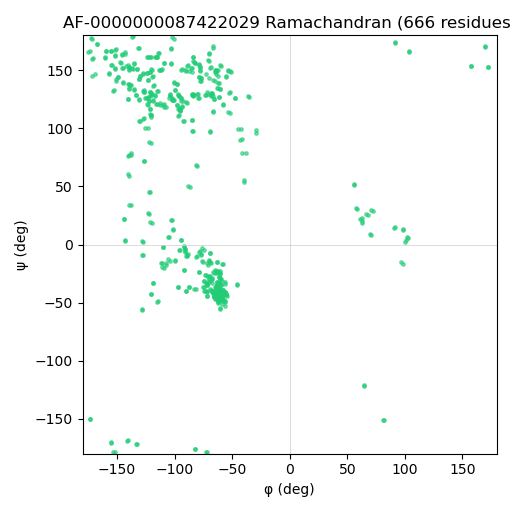 308 ? 12.828 -25.656 -7.949 1 89.81 308 ALA A N 1
ATOM 2344 C CA . ALA A 1 308 ? 12.656 -25.062 -9.273 1 89.81 308 ALA A CA 1
ATOM 2345 C C . ALA A 1 308 ? 12.773 -23.547 -9.211 1 89.81 308 ALA A C 1
ATOM 2347 O O . ALA A 1 308 ? 12.555 -22.938 -8.156 1 89.81 308 ALA A O 1
ATOM 2348 N N . HIS A 1 309 ? 13.242 -22.906 -10.234 1 86.12 309 HIS A N 1
ATOM 2349 C CA . HIS A 1 309 ? 13.297 -21.453 -10.391 1 86.12 309 HIS A CA 1
ATOM 2350 C C . HIS A 1 309 ? 14.328 -20.828 -9.453 1 86.12 309 HIS A C 1
ATOM 2352 O O . HIS A 1 309 ? 14.367 -19.609 -9.289 1 86.12 309 HIS A O 1
ATOM 2358 N N . SER A 1 310 ? 15.133 -21.625 -8.773 1 86.75 310 SER A N 1
ATOM 2359 C CA . SER A 1 310 ? 16.156 -21.109 -7.855 1 86.75 310 SER A CA 1
ATOM 2360 C C . SER A 1 310 ? 17.547 -21.172 -8.484 1 86.75 310 SER A C 1
ATOM 2362 O O . SER A 1 310 ? 17.719 -21.797 -9.531 1 86.75 310 SER A O 1
ATOM 2364 N N . ASP A 1 311 ? 18.438 -20.516 -7.805 1 89.06 311 ASP A N 1
ATOM 2365 C CA . ASP A 1 311 ? 19.812 -20.547 -8.266 1 89.06 311 ASP A CA 1
ATOM 2366 C C . ASP A 1 311 ? 20.469 -21.891 -7.926 1 89.06 311 ASP A C 1
ATOM 2368 O O . ASP A 1 311 ? 21.594 -22.172 -8.367 1 89.06 311 ASP A O 1
ATOM 2372 N N . HIS A 1 312 ? 19.672 -22.703 -7.227 1 93.44 312 HIS A N 1
ATOM 2373 C CA . HIS A 1 312 ? 20.203 -24.031 -6.891 1 93.44 312 HIS A CA 1
ATOM 2374 C C . HIS A 1 312 ? 19.281 -25.125 -7.422 1 93.44 312 HIS A C 1
ATOM 2376 O O . HIS A 1 312 ? 19.156 -26.188 -6.797 1 93.44 312 HIS A O 1
ATOM 2382 N N . GLU A 1 313 ? 18.594 -24.766 -8.469 1 95.38 313 GLU A N 1
ATOM 2383 C CA . GLU A 1 313 ? 17.781 -25.797 -9.102 1 95.38 313 GLU A CA 1
ATOM 2384 C C . GLU A 1 313 ? 18.594 -27.031 -9.43 1 95.38 313 GLU A C 1
ATOM 2386 O O . GLU A 1 313 ? 19.719 -26.922 -9.945 1 95.38 313 GLU A O 1
ATOM 2391 N N . HIS A 1 314 ? 18.047 -28.219 -9.023 1 98.25 314 HIS A N 1
ATOM 2392 C CA . HIS A 1 314 ? 18.781 -29.469 -9.234 1 98.25 314 HIS A CA 1
ATOM 2393 C C . HIS A 1 314 ? 17.844 -30.656 -9.297 1 98.25 314 HIS A C 1
ATOM 2395 O O . HIS A 1 314 ? 16.641 -30.531 -9.047 1 98.25 314 HIS A O 1
ATOM 2401 N N . ILE A 1 315 ? 18.359 -31.781 -9.758 1 98.38 315 ILE A N 1
ATOM 2402 C CA . ILE A 1 315 ? 17.672 -33.062 -9.727 1 98.38 315 ILE A CA 1
ATOM 2403 C C . ILE A 1 315 ? 18.625 -34.156 -9.258 1 98.38 315 ILE A C 1
ATOM 2405 O O . ILE A 1 315 ? 19.797 -34.156 -9.641 1 98.38 315 ILE A O 1
ATOM 2409 N N . GLU A 1 316 ? 18.172 -34.938 -8.367 1 98.38 316 GLU A N 1
ATOM 2410 C CA . GLU A 1 316 ? 18.953 -36.094 -7.938 1 98.38 316 GLU A CA 1
ATOM 2411 C C . GLU A 1 316 ? 18.844 -37.219 -8.945 1 98.38 316 GLU A C 1
ATOM 2413 O O . GLU A 1 316 ? 17.766 -37.5 -9.492 1 98.38 316 GLU A O 1
ATOM 2418 N N . LEU A 1 317 ? 19.938 -37.969 -9.133 1 97.69 317 LEU A N 1
ATOM 2419 C CA . LEU A 1 317 ? 19.984 -39.031 -10.117 1 97.69 317 LEU A CA 1
ATOM 2420 C C . LEU A 1 317 ? 19 -40.156 -9.742 1 97.69 317 LEU A C 1
ATOM 2422 O O . LEU A 1 317 ? 18.406 -40.781 -10.617 1 97.69 317 LEU A O 1
ATOM 2426 N N . ASP A 1 318 ? 18.906 -40.375 -8.492 1 98.12 318 ASP A N 1
ATOM 2427 C CA . ASP A 1 318 ? 17.938 -41.375 -8.055 1 98.12 318 ASP A CA 1
ATOM 2428 C C . ASP A 1 318 ? 16.516 -41 -8.461 1 98.12 318 ASP A C 1
ATOM 2430 O O . ASP A 1 318 ? 15.719 -41.844 -8.836 1 98.12 318 ASP A O 1
ATOM 2434 N N . SER A 1 319 ? 16.219 -39.781 -8.297 1 98.31 319 SER A N 1
ATOM 2435 C CA . SER A 1 319 ? 14.906 -39.281 -8.711 1 98.31 319 SER A CA 1
ATOM 2436 C C . SER A 1 319 ? 14.703 -39.438 -10.211 1 98.31 319 SER A C 1
ATOM 2438 O O . SER A 1 319 ? 13.625 -39.844 -10.656 1 98.31 319 SER A O 1
ATOM 2440 N N . LEU A 1 320 ? 15.688 -39.125 -10.984 1 98.38 320 LEU A N 1
ATOM 2441 C CA . LEU A 1 320 ? 15.648 -39.25 -12.438 1 98.38 320 LEU A CA 1
ATOM 2442 C C . LEU A 1 320 ? 15.414 -40.719 -12.836 1 98.38 320 LEU A C 1
ATOM 2444 O O . LEU A 1 320 ? 14.547 -41 -13.664 1 98.38 320 LEU A O 1
ATOM 2448 N N . GLU A 1 321 ? 16.141 -41.594 -12.219 1 98.06 321 GLU A N 1
ATOM 2449 C CA . GLU A 1 321 ? 16.016 -43 -12.523 1 98.06 321 GLU A CA 1
ATOM 2450 C C . GLU A 1 321 ? 14.641 -43.531 -12.141 1 98.06 321 GLU A C 1
ATOM 2452 O O . GLU A 1 321 ? 14.031 -44.281 -12.898 1 98.06 321 GLU A O 1
ATOM 2457 N N . ALA A 1 322 ? 14.242 -43.125 -11.016 1 98.38 322 ALA A N 1
ATOM 2458 C CA . ALA A 1 322 ? 12.906 -43.531 -10.578 1 98.38 322 ALA A CA 1
ATOM 2459 C C . ALA A 1 322 ? 11.836 -42.969 -11.523 1 98.38 322 ALA A C 1
ATOM 2461 O O . ALA A 1 322 ? 10.812 -43.625 -11.742 1 98.38 322 ALA A O 1
ATOM 2462 N N . GLY A 1 323 ? 12.062 -41.844 -12.023 1 98.5 323 GLY A N 1
ATOM 2463 C CA . GLY A 1 323 ? 11.148 -41.25 -13.008 1 98.5 323 GLY A CA 1
ATOM 2464 C C . GLY A 1 323 ? 11.078 -42.094 -14.281 1 98.5 323 GLY A C 1
ATOM 2465 O O . GLY A 1 323 ? 9.992 -42.281 -14.836 1 98.5 323 GLY A O 1
ATOM 2466 N N . ILE A 1 324 ? 12.211 -42.562 -14.742 1 98.5 324 ILE A N 1
ATOM 2467 C CA . ILE A 1 324 ? 12.25 -43.406 -15.922 1 98.5 324 ILE A CA 1
ATOM 2468 C C . ILE A 1 324 ? 11.398 -44.656 -15.68 1 98.5 324 ILE A C 1
ATOM 2470 O O . ILE A 1 324 ? 10.555 -45 -16.5 1 98.5 324 ILE A O 1
ATOM 2474 N N . ASP A 1 325 ? 11.617 -45.219 -14.547 1 98.38 325 ASP A N 1
ATOM 2475 C CA . ASP A 1 325 ? 10.875 -46.438 -14.18 1 98.38 325 ASP A CA 1
ATOM 2476 C C . ASP A 1 325 ? 9.375 -46.156 -14.125 1 98.38 325 ASP A C 1
ATOM 2478 O O . ASP A 1 325 ? 8.57 -46.938 -14.617 1 98.38 325 ASP A O 1
ATOM 2482 N N . LEU A 1 326 ? 9.039 -45.062 -13.523 1 98.44 326 LEU A N 1
ATOM 2483 C CA . LEU A 1 326 ? 7.641 -44.719 -13.352 1 98.44 326 LEU A CA 1
ATOM 2484 C C . LEU A 1 326 ? 6.973 -44.469 -14.703 1 98.44 326 LEU A C 1
ATOM 2486 O O . LEU A 1 326 ? 5.867 -44.938 -14.945 1 98.44 326 LEU A O 1
ATOM 2490 N N . TYR A 1 327 ? 7.629 -43.688 -15.555 1 98.69 327 TYR A N 1
ATOM 2491 C CA . TYR A 1 327 ? 7.066 -43.375 -16.859 1 98.69 327 TYR A CA 1
ATOM 2492 C C . TYR A 1 327 ? 6.867 -44.656 -17.688 1 98.69 327 TYR A C 1
ATOM 2494 O O . TYR A 1 327 ? 5.879 -44.781 -18.406 1 98.69 327 TYR A O 1
ATOM 2502 N N . GLU A 1 328 ? 7.805 -45.562 -17.562 1 98.56 328 GLU A N 1
ATOM 2503 C CA . GLU A 1 328 ? 7.629 -46.844 -18.234 1 98.56 328 GLU A CA 1
ATOM 2504 C C . GLU A 1 328 ? 6.406 -47.594 -17.703 1 98.56 328 GLU A C 1
ATOM 2506 O O . GLU A 1 328 ? 5.582 -48.094 -18.484 1 98.56 328 GLU A O 1
ATOM 2511 N N . ARG A 1 329 ? 6.363 -47.656 -16.438 1 98 329 ARG A N 1
ATOM 2512 C CA . ARG A 1 329 ? 5.262 -48.375 -15.789 1 98 329 ARG A CA 1
ATOM 2513 C C . ARG A 1 329 ? 3.918 -47.781 -16.188 1 98 329 ARG A C 1
ATOM 2515 O O . ARG A 1 329 ? 2.992 -48.5 -16.547 1 98 329 ARG A O 1
ATOM 2522 N N . LEU A 1 330 ? 3.781 -46.5 -16.062 1 98.31 330 LEU A N 1
ATOM 2523 C CA . LEU A 1 330 ? 2.539 -45.812 -16.422 1 98.31 330 LEU A CA 1
ATOM 2524 C C . LEU A 1 330 ? 2.207 -46 -17.891 1 98.31 330 LEU A C 1
ATOM 2526 O O . LEU A 1 330 ? 1.043 -46.188 -18.25 1 98.31 330 LEU A O 1
ATOM 2530 N N . GLY A 1 331 ? 3.24 -45.906 -18.703 1 98.31 331 GLY A N 1
ATOM 2531 C CA . GLY A 1 331 ? 3.033 -46.156 -20.125 1 98.31 331 GLY A CA 1
ATOM 2532 C C . GLY A 1 331 ? 2.436 -47.5 -20.406 1 98.31 331 GLY A C 1
ATOM 2533 O O . GLY A 1 331 ? 1.523 -47.656 -21.219 1 98.31 331 GLY A O 1
ATOM 2534 N N . LYS A 1 332 ? 2.895 -48.469 -19.703 1 97.88 332 LYS A N 1
ATOM 2535 C CA . LYS A 1 332 ? 2.443 -49.844 -19.906 1 97.88 332 LYS A CA 1
ATOM 2536 C C . LYS A 1 332 ? 1 -50.031 -19.453 1 97.88 332 LYS A C 1
ATOM 2538 O O . LYS A 1 332 ? 0.292 -50.906 -19.938 1 97.88 332 LYS A O 1
ATOM 2543 N N . LEU A 1 333 ? 0.614 -49.219 -18.531 1 97.44 333 LEU A N 1
ATOM 2544 C CA . LEU A 1 333 ? -0.78 -49.25 -18.109 1 97.44 333 LEU A CA 1
ATOM 2545 C C . LEU A 1 333 ? -1.71 -48.812 -19.234 1 97.44 333 LEU A C 1
ATOM 2547 O O . LEU A 1 333 ? -2.877 -49.219 -19.266 1 97.44 333 LEU A O 1
ATOM 2551 N N . VAL A 1 334 ? -1.2 -48.031 -20.156 1 97.5 334 VAL A N 1
ATOM 2552 C CA . VAL A 1 334 ? -2.006 -47.469 -21.234 1 97.5 334 VAL A CA 1
ATOM 2553 C C . VAL A 1 334 ? -1.85 -48.344 -22.5 1 97.5 334 VAL A C 1
ATOM 2555 O O . VAL A 1 334 ? -2.826 -48.594 -23.203 1 97.5 334 VAL A O 1
ATOM 2558 N N . LEU A 1 335 ? -0.706 -48.844 -22.719 1 97.19 335 LEU A N 1
ATOM 2559 C CA . LEU A 1 335 ? -0.36 -49.531 -23.953 1 97.19 335 LEU A CA 1
ATOM 2560 C C . LEU A 1 335 ? -0.651 -51 -23.844 1 97.19 335 LEU A C 1
ATOM 2562 O O . LEU A 1 335 ? -1.023 -51.656 -24.828 1 97.19 335 LEU A O 1
ATOM 2566 N N . MET B 1 1 ? 2.932 67.562 12.234 1 29.22 1 MET B N 1
ATOM 2567 C CA . MET B 1 1 ? 3.293 66.125 12.234 1 29.22 1 MET B CA 1
ATOM 2568 C C . MET B 1 1 ? 2.5 65.375 11.18 1 29.22 1 MET B C 1
ATOM 2570 O O . MET B 1 1 ? 1.271 65.312 11.25 1 29.22 1 MET B O 1
ATOM 2574 N N . LYS B 1 2 ? 2.984 65.5 9.961 1 38.72 2 LYS B N 1
ATOM 2575 C CA . LYS B 1 2 ? 2.33 65.188 8.695 1 38.72 2 LYS B CA 1
ATOM 2576 C C . LYS B 1 2 ? 1.578 63.875 8.781 1 38.72 2 LYS B C 1
ATOM 2578 O O . LYS B 1 2 ? 2.154 62.844 9.156 1 38.72 2 LYS B O 1
ATOM 2583 N N . THR B 1 3 ? 0.358 63.719 9.141 1 39.75 3 THR B N 1
ATOM 2584 C CA . THR B 1 3 ? -0.535 62.594 9.266 1 39.75 3 THR B CA 1
ATOM 2585 C C . THR B 1 3 ? -0.343 61.625 8.102 1 39.75 3 THR B C 1
ATOM 2587 O O . THR B 1 3 ? -0.723 61.938 6.969 1 39.75 3 THR B O 1
ATOM 2590 N N . LYS B 1 4 ? 0.898 61.156 7.844 1 44.75 4 LYS B N 1
ATOM 2591 C CA . LYS B 1 4 ? 1.134 60.188 6.781 1 44.75 4 LYS B CA 1
ATOM 2592 C C . LYS B 1 4 ? -0.087 59.312 6.57 1 44.75 4 LYS B C 1
ATOM 2594 O O . LYS B 1 4 ? -0.573 58.656 7.512 1 44.75 4 LYS B O 1
ATOM 2599 N N . LYS B 1 5 ? -0.984 59.5 5.641 1 46.94 5 LYS B N 1
ATOM 2600 C CA . LYS B 1 5 ? -2.242 58.969 5.141 1 46.94 5 LYS B CA 1
ATOM 2601 C C . LYS B 1 5 ? -2.215 57.438 5.137 1 46.94 5 LYS B C 1
ATOM 2603 O O . LYS B 1 5 ? -1.475 56.812 4.363 1 46.94 5 LYS B O 1
ATOM 2608 N N . THR B 1 6 ? -2.414 56.75 6.309 1 52.66 6 THR B N 1
ATOM 2609 C CA . THR B 1 6 ? -2.416 55.281 6.492 1 52.66 6 THR B CA 1
ATOM 2610 C C . THR B 1 6 ? -3.217 54.594 5.391 1 52.66 6 THR B C 1
ATOM 2612 O O . THR B 1 6 ? -4.383 54.938 5.168 1 52.66 6 THR B O 1
ATOM 2615 N N . SER B 1 7 ? -2.619 54.031 4.316 1 69.31 7 SER B N 1
ATOM 2616 C CA . SER B 1 7 ? -3.242 53.188 3.318 1 69.31 7 SER B CA 1
ATOM 2617 C C . SER B 1 7 ? -4.297 52.281 3.945 1 69.31 7 SER B C 1
ATOM 2619 O O . SER B 1 7 ? -4.215 51.938 5.133 1 69.31 7 SER B O 1
ATOM 2621 N N . ASN B 1 8 ? -5.48 52.312 3.369 1 91.62 8 ASN B N 1
ATOM 2622 C CA . ASN B 1 8 ? -6.504 51.438 3.91 1 91.62 8 ASN B CA 1
ATOM 2623 C C . ASN B 1 8 ? -6 50 4.016 1 91.62 8 ASN B C 1
ATOM 2625 O O . ASN B 1 8 ? -5.012 49.625 3.375 1 91.62 8 ASN B O 1
ATOM 2629 N N . PRO B 1 9 ? -6.418 49.281 4.895 1 96.62 9 PRO B N 1
ATOM 2630 C CA . PRO B 1 9 ? -5.957 47.938 5.168 1 96.62 9 PRO B CA 1
ATOM 2631 C C . PRO B 1 9 ? -5.828 47.062 3.906 1 96.62 9 PRO B C 1
ATOM 2633 O O . PRO B 1 9 ? -4.867 46.312 3.762 1 96.62 9 PRO B O 1
ATOM 2636 N N . ALA B 1 10 ? -6.699 47.25 2.934 1 96.94 10 ALA B N 1
ATOM 2637 C CA . ALA B 1 10 ? -6.684 46.5 1.684 1 96.94 10 ALA B CA 1
ATOM 2638 C C . ALA B 1 10 ? -5.43 46.812 0.872 1 96.94 10 ALA B C 1
ATOM 2640 O O . ALA B 1 10 ? -4.789 45.906 0.332 1 96.94 10 ALA B O 1
ATOM 2641 N N . ALA B 1 11 ? -5.129 48.031 0.808 1 96.69 11 ALA B N 1
ATOM 2642 C CA . ALA B 1 11 ? -3.967 48.469 0.037 1 96.69 11 ALA B CA 1
ATOM 2643 C C . ALA B 1 11 ? -2.672 47.969 0.665 1 96.69 11 ALA B C 1
ATOM 2645 O O . ALA B 1 11 ? -1.746 47.562 -0.046 1 96.69 11 ALA B O 1
ATOM 2646 N N . LEU B 1 12 ? -2.602 48.031 1.983 1 97.25 12 LEU B N 1
ATOM 2647 C CA . LEU B 1 12 ? -1.417 47.531 2.672 1 97.25 12 LEU B CA 1
ATOM 2648 C C . LEU B 1 12 ? -1.255 46.031 2.449 1 97.25 12 LEU B C 1
ATOM 2650 O O . LEU B 1 12 ? -0.144 45.531 2.211 1 97.25 12 LEU B O 1
ATOM 2654 N N . LEU B 1 13 ? -2.359 45.281 2.477 1 98.12 13 LEU B N 1
ATOM 2655 C CA . LEU B 1 13 ? -2.312 43.844 2.254 1 98.12 13 LEU B CA 1
ATOM 2656 C C . LEU B 1 13 ? -1.818 43.531 0.847 1 98.12 13 LEU B C 1
ATOM 2658 O O . LEU B 1 13 ? -0.966 42.656 0.665 1 98.12 13 LEU B O 1
ATOM 2662 N N . GLU B 1 14 ? -2.365 44.25 -0.125 1 97.69 14 GLU B N 1
ATOM 2663 C CA . GLU B 1 14 ? -1.946 44.031 -1.506 1 97.69 14 GLU B CA 1
ATOM 2664 C C . GLU B 1 14 ? -0.452 44.281 -1.677 1 97.69 14 GLU B C 1
ATOM 2666 O O . GLU B 1 14 ? 0.228 43.562 -2.406 1 97.69 14 GLU B O 1
ATOM 2671 N N . THR B 1 15 ? 0.007 45.312 -1.005 1 97.5 15 THR B N 1
ATOM 2672 C CA . THR B 1 15 ? 1.429 45.625 -1.049 1 97.5 15 THR B CA 1
ATOM 2673 C C . THR B 1 15 ? 2.258 44.469 -0.454 1 97.5 15 THR B C 1
ATOM 2675 O O . THR B 1 15 ? 3.262 44.062 -1.039 1 97.5 15 THR B O 1
ATOM 2678 N N . TRP B 1 16 ? 1.854 43.938 0.675 1 98.19 16 TRP B N 1
ATOM 2679 C CA . TRP B 1 16 ? 2.605 42.906 1.362 1 98.19 16 TRP B CA 1
ATOM 2680 C C . TRP B 1 16 ? 2.49 41.562 0.622 1 98.19 16 TRP B C 1
ATOM 2682 O O . TRP B 1 16 ? 3.424 40.781 0.636 1 98.19 16 TRP B O 1
ATOM 2692 N N . LEU B 1 17 ? 1.378 41.375 -0.141 1 98.31 17 LEU B N 1
ATOM 2693 C CA . LEU B 1 17 ? 1.162 40.156 -0.882 1 98.31 17 LEU B CA 1
ATOM 2694 C C . LEU B 1 17 ? 2.043 40.094 -2.127 1 98.31 17 LEU B C 1
ATOM 2696 O O . LEU B 1 17 ? 2.205 39.031 -2.734 1 98.31 17 LEU B O 1
ATOM 2700 N N . ARG B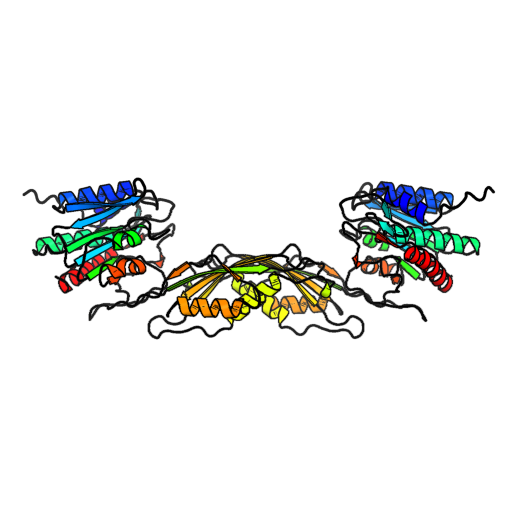 1 18 ? 2.582 41.219 -2.477 1 97.94 18 ARG B N 1
ATOM 2701 C CA . ARG B 1 18 ? 3.479 41.25 -3.629 1 97.94 18 ARG B CA 1
ATOM 2702 C C . ARG B 1 18 ? 4.879 40.781 -3.25 1 97.94 18 ARG B C 1
ATOM 2704 O O . ARG B 1 18 ? 5.707 40.5 -4.125 1 97.94 18 ARG B O 1
ATOM 2711 N N . VAL B 1 19 ? 5.121 40.625 -1.958 1 98.12 19 VAL B N 1
ATOM 2712 C CA . VAL B 1 19 ? 6.43 40.188 -1.475 1 98.12 19 VAL B CA 1
ATOM 2713 C C . VAL B 1 19 ? 6.418 38.688 -1.199 1 98.12 19 VAL B C 1
ATOM 2715 O O . VAL B 1 19 ? 5.676 38.219 -0.336 1 98.12 19 VAL B O 1
ATOM 2718 N N . ASP B 1 20 ? 7.27 38 -1.889 1 97.69 20 ASP B N 1
ATOM 2719 C CA . ASP B 1 20 ? 7.383 36.562 -1.688 1 97.69 20 ASP B CA 1
ATOM 2720 C C . ASP B 1 20 ? 7.957 36.219 -0.31 1 97.69 20 ASP B C 1
ATOM 2722 O O . ASP B 1 20 ? 8.969 36.812 0.095 1 97.69 20 ASP B O 1
ATOM 2726 N N . SER B 1 21 ? 7.32 35.375 0.386 1 98.06 21 SER B N 1
ATOM 2727 C CA . SER B 1 21 ? 7.848 34.938 1.666 1 98.06 21 SER B CA 1
ATOM 2728 C C . SER B 1 21 ? 7.637 33.438 1.84 1 98.06 21 SER B C 1
ATOM 2730 O O . SER B 1 21 ? 7.316 32.969 2.936 1 98.06 21 SER B O 1
ATOM 2732 N N . THR B 1 22 ? 7.703 32.688 0.753 1 96.88 22 THR B N 1
ATOM 2733 C CA . THR B 1 22 ? 7.652 31.234 0.874 1 96.88 22 THR B CA 1
ATOM 2734 C C . THR B 1 22 ? 8.719 30.719 1.846 1 96.88 22 THR B C 1
ATOM 2736 O O . THR B 1 22 ? 9.758 31.359 2.021 1 96.88 22 THR B O 1
ATOM 2739 N N . SER B 1 23 ? 8.445 29.656 2.486 1 95.25 23 SER B N 1
ATOM 2740 C CA . SER B 1 23 ? 9.352 29.156 3.514 1 95.25 23 SER B CA 1
ATOM 2741 C C . SER B 1 23 ? 10.797 29.141 3.012 1 95.25 23 SER B C 1
ATOM 2743 O O . SER B 1 23 ? 11.078 28.594 1.941 1 95.25 23 SER B O 1
ATOM 2745 N N . GLY B 1 24 ? 11.625 29.766 3.768 1 94.94 24 GLY B N 1
ATOM 2746 C CA . GLY B 1 24 ? 13.023 29.891 3.393 1 94.94 24 GLY B CA 1
ATOM 2747 C C . GLY B 1 24 ? 13.359 31.203 2.715 1 94.94 24 GLY B C 1
ATOM 2748 O O . GLY B 1 24 ? 14.531 31.562 2.59 1 94.94 24 GLY B O 1
ATOM 2749 N N . ARG B 1 25 ? 12.336 31.922 2.27 1 95.94 25 ARG B N 1
ATOM 2750 C CA . ARG B 1 25 ? 12.508 33.219 1.599 1 95.94 25 ARG B CA 1
ATOM 2751 C C . ARG B 1 25 ? 11.758 34.312 2.334 1 95.94 25 ARG B C 1
ATOM 2753 O O . ARG B 1 25 ? 11.062 35.125 1.712 1 95.94 25 ARG B O 1
ATOM 2760 N N . GLU B 1 26 ? 11.898 34.312 3.645 1 97.94 26 GLU B N 1
ATOM 2761 C CA . GLU B 1 26 ? 11.078 35.219 4.453 1 97.94 26 GLU B CA 1
ATOM 2762 C C . GLU B 1 26 ? 11.742 36.562 4.621 1 97.94 26 GLU B C 1
ATOM 2764 O O . GLU B 1 26 ? 11.102 37.531 5.051 1 97.94 26 GLU B O 1
ATOM 2769 N N . ALA B 1 27 ? 12.977 36.719 4.207 1 97.5 27 ALA B N 1
ATOM 2770 C CA . ALA B 1 27 ? 13.812 37.875 4.543 1 97.5 27 ALA B CA 1
ATOM 2771 C C . ALA B 1 27 ? 13.211 39.156 3.99 1 97.5 27 ALA B C 1
ATOM 2773 O O . ALA B 1 27 ? 13.141 40.156 4.695 1 97.5 27 ALA B O 1
ATOM 2774 N N . ALA B 1 28 ? 12.82 39.125 2.762 1 97.62 28 ALA B N 1
ATOM 2775 C CA . ALA B 1 28 ? 12.312 40.344 2.123 1 97.62 28 ALA B CA 1
ATOM 2776 C C . ALA B 1 28 ? 11.055 40.844 2.828 1 97.62 28 ALA B C 1
ATOM 2778 O O . ALA B 1 28 ? 10.867 42.062 2.99 1 97.62 28 ALA B O 1
ATOM 2779 N N . PHE B 1 29 ? 10.242 39.969 3.201 1 98.12 29 PHE B N 1
ATOM 2780 C CA . PHE B 1 29 ? 9.008 40.375 3.869 1 98.12 29 PHE B CA 1
ATOM 2781 C C . PHE B 1 29 ? 9.297 40.875 5.277 1 98.12 29 PHE B C 1
ATOM 2783 O O . PHE B 1 29 ? 8.695 41.844 5.727 1 98.12 29 PHE B O 1
ATOM 2790 N N . LEU B 1 30 ? 10.164 40.219 5.949 1 98.44 30 LEU B N 1
ATOM 2791 C CA . LEU B 1 30 ? 10.578 40.656 7.277 1 98.44 30 LEU B CA 1
ATOM 2792 C C . LEU B 1 30 ? 11.172 42.062 7.215 1 98.44 30 LEU B C 1
ATOM 2794 O O . LEU B 1 30 ? 10.938 42.875 8.102 1 98.44 30 LEU B O 1
ATOM 2798 N N . ALA B 1 31 ? 11.922 42.312 6.219 1 97.75 31 ALA B N 1
ATOM 2799 C CA . ALA B 1 31 ? 12.477 43.656 6.023 1 97.75 31 ALA B CA 1
ATOM 2800 C C . ALA B 1 31 ? 11.367 44.688 5.809 1 97.75 31 ALA B C 1
ATOM 2802 O O . ALA B 1 31 ? 11.453 45.812 6.293 1 97.75 31 ALA B O 1
ATOM 2803 N N . ALA B 1 32 ? 10.383 44.281 5.055 1 98.06 32 ALA B N 1
ATOM 2804 C CA . ALA B 1 32 ? 9.234 45.156 4.84 1 98.06 32 ALA B CA 1
ATOM 2805 C C . ALA B 1 32 ? 8.523 45.469 6.156 1 98.06 32 ALA B C 1
ATOM 2807 O O . ALA B 1 32 ? 8.094 46.594 6.387 1 98.06 32 ALA B O 1
ATOM 2808 N N . LEU B 1 33 ? 8.383 44.5 6.984 1 98.44 33 LEU B N 1
ATOM 2809 C CA . LEU B 1 33 ? 7.75 44.688 8.289 1 98.44 33 LEU B CA 1
ATOM 2810 C C . LEU B 1 33 ? 8.586 45.594 9.172 1 98.44 33 LEU B C 1
ATOM 2812 O O . LEU B 1 33 ? 8.047 46.469 9.867 1 98.44 33 LEU B O 1
ATOM 2816 N N . GLU B 1 34 ? 9.867 45.406 9.148 1 98 34 GLU B N 1
ATOM 2817 C CA . GLU B 1 34 ? 10.781 46.25 9.914 1 98 34 GLU B CA 1
ATOM 2818 C C . GLU B 1 34 ? 10.625 47.719 9.523 1 98 34 GLU B C 1
ATOM 2820 O O . GLU B 1 34 ? 10.578 48.594 10.391 1 98 34 GLU B O 1
ATOM 2825 N N . ALA B 1 35 ? 10.609 47.906 8.266 1 97.5 35 ALA B N 1
ATOM 2826 C CA . ALA B 1 35 ? 10.461 49.281 7.773 1 97.5 35 ALA B CA 1
ATOM 2827 C C . ALA B 1 35 ? 9.133 49.875 8.211 1 97.5 35 ALA B C 1
ATOM 2829 O O . ALA B 1 35 ? 9.086 51.031 8.68 1 97.5 35 ALA B O 1
ATOM 2830 N N . TYR B 1 36 ? 8.125 49.156 8.07 1 96.88 36 TYR B N 1
ATOM 2831 C CA . TYR B 1 36 ? 6.781 49.625 8.398 1 96.88 36 TYR B CA 1
ATOM 2832 C C . TYR B 1 36 ? 6.68 50 9.875 1 96.88 36 TYR B C 1
ATOM 2834 O O . TYR B 1 36 ? 6.262 51.094 10.227 1 96.88 36 TYR B O 1
ATOM 2842 N N . PHE B 1 37 ? 7.012 49.062 10.727 1 97.81 37 PHE B N 1
ATOM 2843 C CA . PHE B 1 37 ? 6.848 49.25 12.156 1 97.81 37 PHE B CA 1
ATOM 2844 C C . PHE B 1 37 ? 7.883 50.25 12.688 1 97.81 37 PHE B C 1
ATOM 2846 O O . PHE B 1 37 ? 7.617 50.969 13.633 1 97.81 37 PHE B O 1
ATOM 2853 N N . GLY B 1 38 ? 9.086 50.219 12.086 1 96.25 38 GLY B N 1
ATOM 2854 C CA . GLY B 1 38 ? 10.062 51.25 12.414 1 96.25 38 GLY B CA 1
ATOM 2855 C C . GLY B 1 38 ? 9.547 52.656 12.195 1 96.25 38 GLY B C 1
ATOM 2856 O O . GLY B 1 38 ? 9.742 53.531 13.039 1 96.25 38 GLY B O 1
ATOM 2857 N N . ASP B 1 39 ? 8.891 52.875 11.125 1 94.56 39 ASP B N 1
ATOM 2858 C CA . ASP B 1 39 ? 8.32 54.156 10.781 1 94.56 39 ASP B CA 1
ATOM 2859 C C . ASP B 1 39 ? 7.254 54.594 11.797 1 94.56 39 ASP B C 1
ATOM 2861 O O . ASP B 1 39 ? 6.977 55.781 11.969 1 94.56 39 ASP B O 1
ATOM 2865 N N . LEU B 1 40 ? 6.715 53.594 12.461 1 93.31 40 LEU B N 1
ATOM 2866 C CA . LEU B 1 40 ? 5.676 53.875 13.445 1 93.31 40 LEU B CA 1
ATOM 2867 C C . LEU B 1 40 ? 6.281 54.062 14.836 1 93.31 40 LEU B C 1
ATOM 2869 O O . LEU B 1 40 ? 5.555 54.25 15.812 1 93.31 40 LEU B O 1
ATOM 2873 N N . GLY B 1 41 ? 7.562 53.938 14.977 1 93.5 41 GLY B N 1
ATOM 2874 C CA . GLY B 1 41 ? 8.25 54.25 16.219 1 93.5 41 GLY B CA 1
ATOM 2875 C C . GLY B 1 41 ? 8.523 53 17.062 1 93.5 41 GLY B C 1
ATOM 2876 O O . GLY B 1 41 ? 8.867 53.125 18.25 1 93.5 41 GLY B O 1
ATOM 2877 N N . PHE B 1 42 ? 8.352 51.844 16.5 1 96.62 42 PHE B N 1
ATOM 2878 C CA . PHE B 1 42 ? 8.672 50.625 17.219 1 96.62 42 PHE B CA 1
ATOM 2879 C C . PHE B 1 42 ? 10.148 50.281 17.078 1 96.62 42 PHE B C 1
ATOM 2881 O O . PHE B 1 42 ? 10.773 50.594 16.062 1 96.62 42 PHE B O 1
ATOM 2888 N N . ASP B 1 43 ? 10.648 49.656 18.141 1 97.12 43 ASP B N 1
ATOM 2889 C CA . ASP B 1 43 ? 11.953 49.031 18.047 1 97.12 43 ASP B CA 1
ATOM 2890 C C . ASP B 1 43 ? 11.844 47.625 17.438 1 97.12 43 ASP B C 1
ATOM 2892 O O . ASP B 1 43 ? 11 46.844 17.844 1 97.12 43 ASP B O 1
ATOM 2896 N N . CYS B 1 44 ? 12.68 47.406 16.422 1 97.81 44 CYS B N 1
ATOM 2897 C CA . CYS B 1 44 ? 12.688 46.094 15.75 1 97.81 44 CYS B CA 1
ATOM 2898 C C . CYS B 1 44 ? 13.969 45.344 16.062 1 97.81 44 CYS B C 1
ATOM 2900 O O . CYS B 1 44 ? 15.07 45.812 15.812 1 97.81 44 CYS B O 1
ATOM 2902 N N . THR B 1 45 ? 13.797 44.156 16.672 1 97.44 45 THR B N 1
ATOM 2903 C CA . THR B 1 45 ? 14.93 43.312 17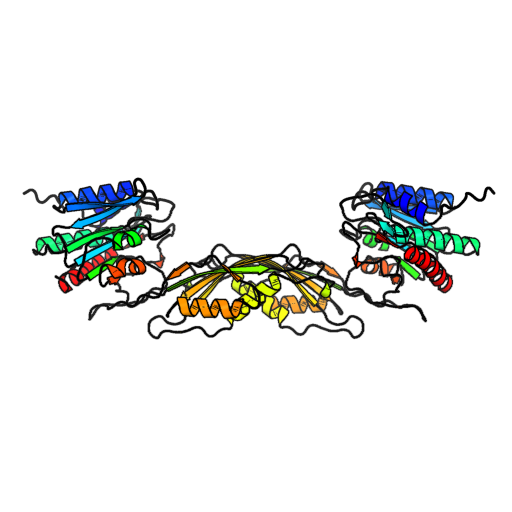 1 97.44 45 THR B CA 1
ATOM 2904 C C . THR B 1 45 ? 14.859 41.969 16.234 1 97.44 45 THR B C 1
ATOM 2906 O O . THR B 1 45 ? 13.844 41.281 16.281 1 97.44 45 THR B O 1
ATOM 2909 N N . ARG B 1 46 ? 15.984 41.656 15.57 1 97.69 46 ARG B N 1
ATOM 2910 C CA . ARG B 1 46 ? 16.062 40.375 14.844 1 97.69 46 ARG B CA 1
ATOM 2911 C C . ARG B 1 46 ? 16.609 39.281 15.734 1 97.69 46 ARG B C 1
ATOM 2913 O O . ARG B 1 46 ? 17.656 39.438 16.375 1 97.69 46 ARG B O 1
ATOM 2920 N N . GLN B 1 47 ? 15.852 38.219 15.891 1 97.69 47 GLN B N 1
ATOM 2921 C CA . GLN B 1 47 ? 16.359 37 16.516 1 97.69 47 GLN B CA 1
ATOM 2922 C C . GLN B 1 47 ? 16.812 35.969 15.477 1 97.69 47 GLN B C 1
ATOM 2924 O O . GLN B 1 47 ? 15.992 35.375 14.781 1 97.69 47 GLN B O 1
ATOM 2929 N N . PRO B 1 48 ? 18.094 35.719 15.367 1 97.19 48 PRO B N 1
ATOM 2930 C CA . PRO B 1 48 ? 18.578 34.781 14.359 1 97.19 48 PRO B CA 1
ATOM 2931 C C . PRO B 1 48 ? 18.016 33.375 14.539 1 97.19 48 PRO B C 1
ATOM 2933 O O . PRO B 1 48 ? 17.906 32.875 15.664 1 97.19 48 PRO B O 1
ATOM 2936 N N . VAL B 1 49 ? 17.562 32.781 13.5 1 96.56 49 VAL B N 1
ATOM 2937 C CA . VAL B 1 49 ? 17.047 31.422 13.469 1 96.56 49 VAL B CA 1
ATOM 2938 C C . VAL B 1 49 ? 17.953 30.547 12.609 1 96.56 49 VAL B C 1
ATOM 2940 O O . VAL B 1 49 ? 18.328 29.438 13.016 1 96.56 49 VAL B O 1
ATOM 2943 N N . ALA B 1 50 ? 18.312 30.969 11.43 1 92.69 50 ALA B N 1
ATOM 2944 C CA . ALA B 1 50 ? 19.234 30.359 10.461 1 92.69 50 ALA B CA 1
ATOM 2945 C C . ALA B 1 50 ? 19.859 31.438 9.57 1 92.69 50 ALA B C 1
ATOM 2947 O O . ALA B 1 50 ? 19.656 32.625 9.781 1 92.69 50 ALA B O 1
ATOM 2948 N N . GLU B 1 51 ? 20.719 30.875 8.617 1 89.75 51 GLU B N 1
ATOM 2949 C CA . GLU B 1 51 ? 21.328 31.828 7.715 1 89.75 51 GLU B CA 1
ATOM 2950 C C . GLU B 1 51 ? 20.281 32.625 6.957 1 89.75 51 GLU B C 1
ATOM 2952 O O . GLU B 1 51 ? 19.422 32.062 6.273 1 89.75 51 GLU B O 1
ATOM 2957 N N . ASP B 1 52 ? 20.281 33.938 7.117 1 89.94 52 ASP B N 1
ATOM 2958 C CA . ASP B 1 52 ? 19.391 34.906 6.461 1 89.94 52 ASP B CA 1
ATOM 2959 C C . ASP B 1 52 ? 17.938 34.656 6.859 1 89.94 52 ASP B C 1
ATOM 2961 O O . ASP B 1 52 ? 17.031 34.906 6.062 1 89.94 52 ASP B O 1
ATOM 2965 N N . ARG B 1 53 ? 17.719 34 7.906 1 95.69 53 ARG B N 1
ATOM 2966 C CA . ARG B 1 53 ? 16.406 33.781 8.477 1 95.69 53 ARG B CA 1
ATOM 2967 C C . ARG B 1 53 ? 16.344 34.219 9.938 1 95.69 53 ARG B C 1
ATOM 2969 O O . ARG B 1 53 ? 17.219 33.875 10.727 1 95.69 53 ARG B O 1
ATOM 2976 N N . TRP B 1 54 ? 15.406 35.062 10.273 1 97.75 54 TRP B N 1
ATOM 2977 C CA . TRP B 1 54 ? 15.297 35.562 11.641 1 97.75 54 TRP B CA 1
ATOM 2978 C C . TRP B 1 54 ? 13.836 35.781 12.023 1 97.75 54 TRP B C 1
ATOM 2980 O O . TRP B 1 54 ? 12.977 35.938 11.156 1 97.75 54 TRP B O 1
ATOM 2990 N N . ASN B 1 55 ? 13.562 35.656 13.297 1 98.5 55 ASN B N 1
ATOM 2991 C CA . ASN B 1 55 ? 12.328 36.188 13.852 1 98.5 55 ASN B CA 1
ATOM 2992 C C . ASN B 1 55 ? 12.43 37.688 14.07 1 98.5 55 ASN B C 1
ATOM 2994 O O . ASN B 1 55 ? 13.531 38.25 14.18 1 98.5 55 ASN B O 1
ATOM 2998 N N . LEU B 1 56 ? 11.32 38.375 14.078 1 98.56 56 LEU B N 1
ATOM 2999 C CA . LEU B 1 56 ? 11.297 39.812 14.273 1 98.56 56 LEU B CA 1
ATOM 3000 C C . LEU B 1 56 ? 10.461 40.188 15.492 1 98.56 56 LEU B C 1
ATOM 3002 O O . LEU B 1 56 ? 9.242 39.969 15.508 1 98.56 56 LEU B O 1
ATOM 3006 N N . LEU B 1 57 ? 11.125 40.688 16.516 1 98.31 57 LEU B N 1
ATOM 3007 C CA . LEU B 1 57 ? 10.445 41.25 17.688 1 98.31 57 LEU B CA 1
ATOM 3008 C C . LEU B 1 57 ? 10.281 42.75 17.547 1 98.31 57 LEU B C 1
ATOM 3010 O O . LEU B 1 57 ? 11.258 43.469 17.328 1 98.31 57 LEU B O 1
ATOM 3014 N N . VAL B 1 58 ? 9.055 43.219 17.625 1 98.38 58 VAL B N 1
ATOM 3015 C CA . VAL B 1 58 ? 8.695 44.625 17.438 1 98.38 58 VAL B CA 1
ATOM 3016 C C . VAL B 1 58 ? 8.031 45.156 18.703 1 98.38 58 VAL B C 1
ATOM 3018 O O . VAL B 1 58 ? 6.891 44.781 19.016 1 98.38 58 VAL B O 1
ATOM 3021 N N . THR B 1 59 ? 8.695 46.062 19.438 1 97.5 59 THR B N 1
ATOM 3022 C CA . THR B 1 59 ? 8.141 46.531 20.719 1 97.5 59 THR B CA 1
ATOM 3023 C C . THR B 1 59 ? 8.484 47.969 20.953 1 97.5 59 THR B C 1
ATOM 3025 O O . THR B 1 59 ? 9.367 48.531 20.281 1 97.5 59 THR B O 1
ATOM 3028 N N . ARG B 1 60 ? 7.746 48.594 21.906 1 95.12 60 ARG B N 1
ATOM 3029 C CA . ARG B 1 60 ? 8.086 49.906 22.406 1 95.12 60 ARG B CA 1
ATOM 3030 C C . ARG B 1 60 ? 8.562 49.844 23.844 1 95.12 60 ARG B C 1
ATOM 3032 O O . ARG B 1 60 ? 9.125 50.812 24.359 1 95.12 60 ARG B O 1
ATOM 3039 N N . THR B 1 61 ? 8.273 48.75 24.422 1 93.88 61 THR B N 1
ATOM 3040 C CA . THR B 1 61 ? 8.711 48.5 25.781 1 93.88 61 THR B CA 1
ATOM 3041 C C . THR B 1 61 ? 9.523 47.219 25.859 1 93.88 61 THR B C 1
ATOM 3043 O O . THR B 1 61 ? 9.469 46.375 24.953 1 93.88 61 THR B O 1
ATOM 3046 N N . ASP B 1 62 ? 10.312 47 26.906 1 90.5 62 ASP B N 1
ATOM 3047 C CA . ASP B 1 62 ? 11.219 45.844 27.047 1 90.5 62 ASP B CA 1
ATOM 3048 C C . ASP B 1 62 ? 10.445 44.562 27.234 1 90.5 62 ASP B C 1
ATOM 3050 O O . ASP B 1 62 ? 10.859 43.5 26.75 1 90.5 62 ASP B O 1
ATOM 3054 N N . ASN B 1 63 ? 9.375 44.594 27.953 1 94 63 ASN B N 1
ATOM 3055 C CA . ASN B 1 63 ? 8.562 43.406 28.25 1 94 63 ASN B CA 1
ATOM 3056 C C . ASN B 1 63 ? 7.07 43.719 28.141 1 94 63 ASN B C 1
ATOM 3058 O O . ASN B 1 63 ? 6.379 43.812 29.156 1 94 63 ASN B O 1
ATOM 3062 N N . PRO B 1 64 ? 6.629 43.781 26.891 1 96.94 64 PRO B N 1
ATOM 3063 C CA . PRO B 1 64 ? 5.234 44.188 26.703 1 96.94 64 PRO B CA 1
ATOM 3064 C C . PRO B 1 64 ? 4.246 43.188 27.312 1 96.94 64 PRO B C 1
ATOM 3066 O O . PRO B 1 64 ? 4.469 42 27.25 1 96.94 64 PRO B O 1
ATOM 3069 N N . LYS B 1 65 ? 3.115 43.688 27.766 1 98 65 LYS B N 1
ATOM 3070 C CA . LYS B 1 65 ? 2.041 42.906 28.359 1 98 65 LYS B CA 1
ATOM 3071 C C . LYS B 1 65 ? 1.331 42.062 27.312 1 98 65 LYS B C 1
ATOM 3073 O O . LYS B 1 65 ? 0.816 41 27.625 1 98 65 LYS B O 1
ATOM 3078 N N . LEU B 1 66 ? 1.293 42.594 26.141 1 98.38 66 LEU B N 1
ATOM 3079 C CA . LEU B 1 66 ? 0.586 41.938 25.047 1 98.38 66 LEU B CA 1
ATOM 3080 C C . LEU B 1 66 ? 1.498 41.781 23.828 1 98.38 66 LEU B C 1
ATOM 3082 O O . LEU B 1 66 ? 2.207 42.719 23.453 1 98.38 66 LEU B O 1
ATOM 3086 N N . ILE B 1 67 ? 1.507 40.562 23.25 1 98.56 67 ILE B N 1
ATOM 3087 C CA . ILE B 1 67 ? 2.23 40.344 22 1 98.56 67 ILE B CA 1
ATOM 3088 C C . ILE B 1 67 ? 1.273 39.781 20.953 1 98.56 67 ILE B C 1
ATOM 3090 O O . ILE B 1 67 ? 0.597 38.781 21.172 1 98.56 67 ILE B O 1
ATOM 3094 N N . TYR B 1 68 ? 1.133 40.5 19.859 1 98.75 68 TYR B N 1
ATOM 3095 C CA . TYR B 1 68 ? 0.562 39.938 18.656 1 98.75 68 TYR B CA 1
ATOM 3096 C C . TYR B 1 68 ? 1.6 39.094 17.891 1 98.75 68 TYR B C 1
ATOM 3098 O O . TYR B 1 68 ? 2.717 39.562 17.656 1 98.75 68 TYR B O 1
ATOM 3106 N N . SER B 1 69 ? 1.219 37.875 17.547 1 98.69 69 SER B N 1
ATOM 3107 C CA . SER B 1 69 ? 2.225 37.031 16.891 1 98.69 69 SER B CA 1
ATOM 3108 C C . SER B 1 69 ? 1.618 36.219 15.75 1 98.69 69 SER B C 1
ATOM 3110 O O . SER B 1 69 ? 0.426 35.906 15.773 1 98.69 69 SER B O 1
ATOM 3112 N N . THR B 1 70 ? 2.42 35.906 14.734 1 98.56 70 THR B N 1
ATOM 3113 C CA . THR B 1 70 ? 2.096 34.938 13.695 1 98.56 70 THR B CA 1
ATOM 3114 C C . THR B 1 70 ? 3.33 34.594 12.867 1 98.56 70 THR B C 1
ATOM 3116 O O . THR B 1 70 ? 4.41 35.156 13.102 1 98.56 70 THR B O 1
ATOM 3119 N N . HIS B 1 71 ? 3.186 33.656 12.039 1 98.25 71 HIS B N 1
ATOM 3120 C CA . HIS B 1 71 ? 4.27 33.312 11.125 1 98.25 71 HIS B CA 1
ATOM 3121 C C . HIS B 1 71 ? 4.18 34.125 9.836 1 98.25 71 HIS B C 1
ATOM 3123 O O . HIS B 1 71 ? 3.086 34.531 9.43 1 98.25 71 HIS B O 1
ATOM 3129 N N . VAL B 1 72 ? 5.375 34.312 9.188 1 98.56 72 VAL B N 1
ATOM 3130 C CA . VAL B 1 72 ? 5.398 35.188 8.023 1 98.56 72 VAL B CA 1
ATOM 3131 C C . VAL B 1 72 ? 5.555 34.344 6.75 1 98.56 72 VAL B C 1
ATOM 3133 O O . VAL B 1 72 ? 5.344 34.844 5.645 1 98.56 72 VAL B O 1
ATOM 3136 N N . ASP B 1 73 ? 5.98 33.062 6.922 1 97.38 73 ASP B N 1
ATOM 3137 C CA . ASP B 1 73 ? 6.227 32.25 5.73 1 97.38 73 ASP B CA 1
ATOM 3138 C C . ASP B 1 73 ? 4.914 31.75 5.133 1 97.38 73 ASP B C 1
ATOM 3140 O O . ASP B 1 73 ? 3.914 31.609 5.844 1 97.38 73 ASP B O 1
ATOM 3144 N N . THR B 1 74 ? 4.945 31.516 3.783 1 96.31 74 THR B N 1
ATOM 3145 C CA . THR B 1 74 ? 3.834 30.922 3.045 1 96.31 74 THR B CA 1
ATOM 3146 C C . THR B 1 74 ? 4.27 29.641 2.352 1 96.31 74 THR B C 1
ATOM 3148 O O . THR B 1 74 ? 5.465 29.359 2.232 1 96.31 74 THR B O 1
ATOM 3151 N N . VAL B 1 75 ? 3.32 28.797 1.965 1 93.44 75 VAL B N 1
ATOM 3152 C CA . VAL B 1 75 ? 3.619 27.594 1.198 1 93.44 75 VAL B CA 1
ATOM 3153 C C . VAL B 1 75 ? 3.867 27.953 -0.264 1 93.44 75 VAL B C 1
ATOM 3155 O O . VAL B 1 75 ? 3.398 29 -0.737 1 93.44 75 VAL B O 1
ATOM 3158 N N . PRO B 1 76 ? 4.676 27.266 -0.981 1 92.75 76 PRO B N 1
ATOM 3159 C CA . PRO B 1 76 ? 4.797 27.453 -2.43 1 92.75 76 PRO B CA 1
ATOM 3160 C C . PRO B 1 76 ? 3.568 26.953 -3.191 1 92.75 76 PRO B C 1
ATOM 3162 O O . PRO B 1 76 ? 2.787 26.156 -2.666 1 92.75 76 PRO B O 1
ATOM 3165 N N . PRO B 1 77 ? 3.342 27.453 -4.438 1 94.12 77 PRO B N 1
ATOM 3166 C CA . PRO B 1 77 ? 4.094 28.484 -5.145 1 94.12 77 PRO B CA 1
ATOM 3167 C C . PRO B 1 77 ? 3.652 29.891 -4.766 1 94.12 77 PRO B C 1
ATOM 3169 O O . PRO B 1 77 ? 2.553 30.078 -4.238 1 94.12 77 PRO B O 1
ATOM 3172 N N . PHE B 1 78 ? 4.52 30.766 -4.996 1 96.12 78 PHE B N 1
ATOM 3173 C CA . PHE B 1 78 ? 4.188 32.188 -4.84 1 96.12 78 PHE B CA 1
ATOM 3174 C C . PHE B 1 78 ? 3.299 32.656 -5.984 1 96.12 78 PHE B C 1
ATOM 3176 O O . PHE B 1 78 ? 3.551 32.344 -7.148 1 96.12 78 PHE B O 1
ATOM 3183 N N . PHE B 1 79 ? 2.158 33.312 -5.648 1 95.75 79 PHE B N 1
ATOM 3184 C CA . PHE B 1 79 ? 1.394 34.062 -6.617 1 95.75 79 PHE B CA 1
ATOM 3185 C C . PHE B 1 79 ? 0.885 35.375 -5.996 1 95.75 79 PHE B C 1
ATOM 3187 O O . PHE B 1 79 ? 0.423 35.375 -4.855 1 95.75 79 PHE B O 1
ATOM 3194 N N . GLY B 1 80 ? 1 36.438 -6.652 1 96.19 80 GLY B N 1
ATOM 3195 C CA . GLY B 1 80 ? 0.708 37.781 -6.164 1 96.19 80 GLY B CA 1
ATOM 3196 C C . GLY B 1 80 ? -0.777 38.062 -6.008 1 96.19 80 GLY B C 1
ATOM 3197 O O . GLY B 1 80 ? -1.602 37.188 -6.262 1 96.19 80 GLY B O 1
ATOM 3198 N N . PRO B 1 81 ? -1.091 39.281 -5.59 1 97.56 81 PRO B N 1
ATOM 3199 C CA . PRO B 1 81 ? -2.48 39.625 -5.266 1 97.56 81 PRO B CA 1
ATOM 3200 C C . PRO B 1 81 ? -3.33 39.875 -6.508 1 97.56 81 PRO B C 1
ATOM 3202 O O . PRO B 1 81 ? -2.82 40.344 -7.523 1 97.56 81 PRO B O 1
ATOM 3205 N N . ARG B 1 82 ? -4.496 39.406 -6.391 1 97.38 82 ARG B N 1
ATOM 3206 C CA . ARG B 1 82 ? -5.578 39.75 -7.305 1 97.38 82 ARG B CA 1
ATOM 3207 C C . ARG B 1 82 ? -6.852 40.094 -6.543 1 97.38 82 ARG B C 1
ATOM 3209 O O . ARG B 1 82 ? -7.258 39.375 -5.637 1 97.38 82 ARG B O 1
ATOM 3216 N N . ARG B 1 83 ? -7.41 41.219 -6.859 1 96.12 83 ARG B N 1
ATOM 3217 C CA . ARG B 1 83 ? -8.617 41.656 -6.156 1 96.12 83 ARG B CA 1
ATOM 3218 C C . ARG B 1 83 ? -9.852 41.469 -7.031 1 96.12 83 ARG B C 1
ATOM 3220 O O . ARG B 1 83 ? -9.859 41.844 -8.203 1 96.12 83 ARG B O 1
ATOM 3227 N N . GLU B 1 84 ? -10.766 40.812 -6.527 1 97.12 84 GLU B N 1
ATOM 3228 C CA . GLU B 1 84 ? -12.086 40.656 -7.133 1 97.12 84 GLU B CA 1
ATOM 3229 C C . GLU B 1 84 ? -13.188 41.125 -6.176 1 97.12 84 GLU B C 1
ATOM 3231 O O . GLU B 1 84 ? -13.594 40.375 -5.289 1 97.12 84 GLU B O 1
ATOM 3236 N N . GLY B 1 85 ? -13.703 42.406 -6.41 1 96.56 85 GLY B N 1
ATOM 3237 C CA . GLY B 1 85 ? -14.664 42.938 -5.465 1 96.56 85 GLY B CA 1
ATOM 3238 C C . GLY B 1 85 ? -14.086 43.156 -4.078 1 96.56 85 GLY B C 1
ATOM 3239 O O . GLY B 1 85 ? -13.07 43.844 -3.916 1 96.56 85 GLY B O 1
ATOM 3240 N N . ASP B 1 86 ? -14.703 42.5 -3.125 1 97.38 86 ASP B N 1
ATOM 3241 C CA . ASP B 1 86 ? -14.273 42.656 -1.737 1 97.38 86 ASP B CA 1
ATOM 3242 C C . ASP B 1 86 ? -13.445 41.469 -1.287 1 97.38 86 ASP B C 1
ATOM 3244 O O . ASP B 1 86 ? -13.359 41.156 -0.091 1 97.38 86 ASP B O 1
ATOM 3248 N N . THR B 1 87 ? -12.914 40.781 -2.32 1 98.19 87 THR B N 1
ATOM 3249 C CA . THR B 1 87 ? -12.078 39.625 -2.033 1 98.19 87 THR B CA 1
ATOM 3250 C C . THR B 1 87 ? -10.672 39.812 -2.59 1 98.19 87 THR B C 1
ATOM 3252 O O . THR B 1 87 ? -10.508 40.219 -3.748 1 98.19 87 THR B O 1
ATOM 3255 N N . ILE B 1 88 ? -9.68 39.594 -1.746 1 98.44 88 ILE B N 1
ATOM 3256 C CA . ILE B 1 88 ? -8.289 39.656 -2.178 1 98.44 88 ILE B CA 1
ATOM 3257 C C . ILE B 1 88 ? -7.695 38.25 -2.227 1 98.44 88 ILE B C 1
ATOM 3259 O O . ILE B 1 88 ? -7.633 37.562 -1.206 1 98.44 88 ILE B O 1
ATOM 3263 N N . TYR B 1 89 ? -7.316 37.906 -3.418 1 98.25 89 TYR B N 1
ATOM 3264 C CA . TYR B 1 89 ? -6.645 36.625 -3.635 1 98.25 89 TYR B CA 1
ATOM 3265 C C . TYR B 1 89 ? -5.129 36.812 -3.588 1 98.25 89 TYR B C 1
ATOM 3267 O O . TYR B 1 89 ? -4.605 37.875 -3.916 1 98.25 89 TYR B O 1
ATOM 3275 N N . GLY B 1 90 ? -4.449 35.75 -3.176 1 97.94 90 GLY B N 1
ATOM 3276 C CA . GLY B 1 90 ? -2.994 35.75 -3.133 1 97.94 90 GLY B CA 1
ATOM 3277 C C . GLY B 1 90 ? -2.438 34.719 -2.15 1 97.94 90 GLY B C 1
ATOM 3278 O O . GLY B 1 90 ? -3.09 34.406 -1.159 1 97.94 90 GLY B O 1
ATOM 3279 N N . ARG B 1 91 ? -1.219 34.281 -2.443 1 97.25 91 ARG B N 1
ATOM 3280 C CA . ARG B 1 91 ? -0.56 33.406 -1.483 1 97.25 91 ARG B CA 1
ATOM 3281 C C . ARG B 1 91 ? -0.24 34.156 -0.191 1 97.25 91 ARG B C 1
ATOM 3283 O O . ARG B 1 91 ? 0.504 35.156 -0.201 1 97.25 91 ARG B O 1
ATOM 3290 N N . GLY B 1 92 ? -0.861 33.781 0.876 1 97.38 92 GLY B N 1
ATOM 3291 C CA . GLY B 1 92 ? -0.667 34.438 2.156 1 97.38 92 GLY B CA 1
ATOM 3292 C C . GLY B 1 92 ? -1.789 35.406 2.51 1 97.38 92 GLY B C 1
ATOM 3293 O O . GLY B 1 92 ? -1.79 35.969 3.592 1 97.38 92 GLY B O 1
ATOM 3294 N N . ALA B 1 93 ? -2.785 35.438 1.653 1 98.19 93 ALA B N 1
ATOM 3295 C CA . ALA B 1 93 ? -3.861 36.406 1.882 1 98.19 93 ALA B CA 1
ATOM 3296 C C . ALA B 1 93 ? -4.555 36.156 3.217 1 98.19 93 ALA B C 1
ATOM 3298 O O . ALA B 1 93 ? -4.762 37.062 4.004 1 98.19 93 ALA B O 1
ATOM 3299 N N . CYS B 1 94 ? -4.852 34.938 3.461 1 96.31 94 CYS B N 1
ATOM 3300 C CA . CYS B 1 94 ? -5.469 34.594 4.746 1 96.31 94 CYS B CA 1
ATOM 3301 C C . CYS B 1 94 ? -4.469 33.938 5.676 1 96.31 94 CYS B C 1
ATOM 3303 O O . CYS B 1 94 ? -4.609 34 6.898 1 96.31 94 CYS B O 1
ATOM 3305 N N . ASP B 1 95 ? -3.293 33.469 5.238 1 95.25 95 ASP B N 1
ATOM 3306 C CA . ASP B 1 95 ? -2.338 32.656 6.012 1 95.25 95 ASP B CA 1
ATOM 3307 C C . ASP B 1 95 ? -0.903 33.094 5.719 1 95.25 95 ASP B C 1
ATOM 3309 O O . ASP B 1 95 ? -0.203 32.469 4.934 1 95.25 95 ASP B O 1
ATOM 3313 N N . THR B 1 96 ? -0.41 34.25 6.273 1 96.69 96 THR B N 1
ATOM 3314 C CA . THR B 1 96 ? -1.215 34.938 7.273 1 96.69 96 THR B CA 1
ATOM 3315 C C . THR B 1 96 ? -1.067 36.438 7.133 1 96.69 96 THR B C 1
ATOM 3317 O O . THR B 1 96 ? -1.242 37.188 8.109 1 96.69 96 THR B O 1
ATOM 3320 N N . LYS B 1 97 ? -0.667 36.906 5.98 1 98.5 97 LYS B N 1
ATOM 3321 C CA . LYS B 1 97 ? -0.372 38.344 5.812 1 98.5 97 LYS B CA 1
ATOM 3322 C C . LYS B 1 97 ? -1.611 39.188 6.066 1 98.5 97 LYS B C 1
ATOM 3324 O O . LYS B 1 97 ? -1.505 40.312 6.52 1 98.5 97 LYS B O 1
ATOM 3329 N N . GLY B 1 98 ? -2.795 38.688 5.723 1 98.44 98 GLY B N 1
ATOM 3330 C CA . GLY B 1 98 ? -4.016 39.375 6.109 1 98.44 98 GLY B CA 1
ATOM 3331 C C . GLY B 1 98 ? -4.125 39.594 7.605 1 98.44 98 GLY B C 1
ATOM 3332 O O . GLY B 1 98 ? -4.547 40.656 8.055 1 98.44 98 GLY B O 1
ATOM 3333 N N . GLY B 1 99 ? -3.768 38.594 8.406 1 98.62 99 GLY B N 1
ATOM 3334 C CA . GLY B 1 99 ? -3.736 38.719 9.859 1 98.62 99 GLY B CA 1
ATOM 3335 C C . GLY B 1 99 ? -2.715 39.719 10.352 1 98.62 99 GLY B C 1
ATOM 3336 O O . GLY B 1 99 ? -2.961 40.438 11.328 1 98.62 99 GLY B O 1
ATOM 3337 N N . ILE B 1 100 ? -1.583 39.812 9.68 1 98.81 100 ILE B N 1
ATOM 3338 C CA . ILE B 1 100 ? -0.542 40.75 10.047 1 98.81 100 ILE B CA 1
ATOM 3339 C C . ILE B 1 100 ? -1.055 42.188 9.844 1 98.81 100 ILE B C 1
ATOM 3341 O O . ILE B 1 100 ? -0.83 43.062 10.68 1 98.81 100 ILE B O 1
ATOM 3345 N N . VAL B 1 101 ? -1.732 42.375 8.742 1 98.69 101 VAL B N 1
ATOM 3346 C CA . VAL B 1 101 ? -2.338 43.688 8.492 1 98.69 101 VAL B CA 1
ATOM 3347 C C . VAL B 1 101 ? -3.332 44.031 9.602 1 98.69 101 VAL B C 1
ATOM 3349 O O . VAL B 1 101 ? -3.35 45.125 10.117 1 98.69 101 VAL B O 1
ATOM 3352 N N . ALA B 1 102 ? -4.141 43.031 9.945 1 98.75 102 ALA B N 1
ATOM 3353 C CA . ALA B 1 102 ? -5.125 43.25 11 1 98.75 102 ALA B CA 1
ATOM 3354 C C . ALA B 1 102 ? -4.449 43.625 12.312 1 98.75 102 ALA B C 1
ATOM 3356 O O . ALA B 1 102 ? -4.898 44.531 13.016 1 98.75 102 ALA B O 1
ATOM 3357 N N . MET B 1 103 ? -3.389 42.969 12.656 1 98.69 103 MET B N 1
ATOM 3358 C CA . MET B 1 103 ? -2.629 43.281 13.867 1 98.69 103 MET B CA 1
ATOM 3359 C C . MET B 1 103 ? -2.059 44.688 13.828 1 98.69 103 MET B C 1
ATOM 3361 O O . MET B 1 103 ? -2.109 45.406 14.82 1 98.69 103 MET B O 1
ATOM 3365 N N . ALA B 1 104 ? -1.486 45.062 12.703 1 98.31 104 ALA B N 1
ATOM 3366 C CA . ALA B 1 104 ? -0.876 46.375 12.539 1 98.31 104 ALA B CA 1
ATOM 3367 C C . ALA B 1 104 ? -1.896 47.469 12.773 1 98.31 104 ALA B C 1
ATOM 3369 O O . ALA B 1 104 ? -1.627 48.438 13.5 1 98.31 104 ALA B O 1
ATOM 3370 N N . TYR B 1 105 ? -3.016 47.312 12.203 1 98.31 105 TYR B N 1
ATOM 3371 C CA . TYR B 1 105 ? -4.023 48.375 12.305 1 98.31 105 TYR B CA 1
ATOM 3372 C C . TYR B 1 105 ? -4.648 48.375 13.695 1 98.31 105 TYR B C 1
ATOM 3374 O O . TYR B 1 105 ? -4.969 49.469 14.219 1 98.31 105 TYR B O 1
ATOM 3382 N N . ALA B 1 106 ? -4.926 47.219 14.273 1 98.38 106 ALA B N 1
ATOM 3383 C CA . ALA B 1 106 ? -5.367 47.188 15.664 1 98.38 106 ALA B CA 1
ATOM 3384 C C . ALA B 1 106 ? -4.367 47.906 16.562 1 98.38 106 ALA B C 1
ATOM 3386 O O . ALA B 1 106 ? -4.754 48.688 17.453 1 98.38 106 ALA B O 1
ATOM 3387 N N . GLY B 1 107 ? -3.066 47.656 16.359 1 97.81 107 GLY B N 1
ATOM 3388 C CA . GLY B 1 107 ? -2.02 48.312 17.125 1 97.81 107 GLY B CA 1
ATOM 3389 C C . GLY B 1 107 ? -2.025 49.812 16.969 1 97.81 107 GLY B C 1
ATOM 3390 O O . GLY B 1 107 ? -1.855 50.562 17.938 1 97.81 107 GLY B O 1
ATOM 3391 N N . GLN B 1 108 ? -2.213 50.219 15.734 1 96.56 108 GLN B N 1
ATOM 3392 C CA . GLN B 1 108 ? -2.287 51.656 15.492 1 96.56 108 GLN B CA 1
ATOM 3393 C C . GLN B 1 108 ? -3.424 52.312 16.281 1 96.56 108 GLN B C 1
ATOM 3395 O O . GLN B 1 108 ? -3.256 53.375 16.875 1 96.56 108 GLN B O 1
ATOM 3400 N N . ARG B 1 109 ? -4.523 51.656 16.281 1 97.38 109 ARG B N 1
ATOM 3401 C CA . ARG B 1 109 ? -5.668 52.156 17.047 1 97.38 109 ARG B CA 1
ATOM 3402 C C . ARG B 1 109 ? -5.363 52.188 18.531 1 97.38 109 ARG B C 1
ATOM 3404 O O . ARG B 1 109 ? -5.75 53.125 19.234 1 97.38 109 ARG B O 1
ATOM 3411 N N . LEU B 1 110 ? -4.727 51.219 19.031 1 97.69 110 LEU B N 1
ATOM 3412 C CA . LEU B 1 110 ? -4.332 51.156 20.422 1 97.69 110 LEU B CA 1
ATOM 3413 C C . LEU B 1 110 ? -3.379 52.312 20.766 1 97.69 110 LEU B C 1
ATOM 3415 O O . LEU B 1 110 ? -3.533 52.969 21.781 1 97.69 110 LEU B O 1
ATOM 3419 N N . LEU B 1 111 ? -2.41 52.562 19.875 1 96.31 111 LEU B N 1
ATOM 3420 C CA . LEU B 1 111 ? -1.479 53.688 20.062 1 96.31 111 LEU B CA 1
ATOM 3421 C C . LEU B 1 111 ? -2.223 55 20.125 1 96.31 111 LEU B C 1
ATOM 3423 O O . LEU B 1 111 ? -1.906 55.875 20.953 1 96.31 111 LEU B O 1
ATOM 3427 N N . ASP B 1 112 ? -3.188 55.094 19.25 1 96 112 ASP B N 1
ATOM 3428 C CA . ASP B 1 112 ? -3.973 56.344 19.188 1 96 112 ASP B CA 1
ATOM 3429 C C . ASP B 1 112 ? -4.727 56.562 20.484 1 96 112 ASP B C 1
ATOM 3431 O O . ASP B 1 112 ? -5.027 57.719 20.844 1 96 112 ASP B O 1
ATOM 3435 N N . GLU B 1 113 ? -4.965 55.531 21.156 1 97.19 113 GLU B N 1
ATOM 3436 C CA . GLU B 1 113 ? -5.699 55.625 22.406 1 97.19 113 GLU B CA 1
ATOM 3437 C C . GLU B 1 113 ? -4.746 55.688 23.594 1 97.19 113 GLU B C 1
ATOM 3439 O O . GLU B 1 113 ? -5.184 55.75 24.75 1 97.19 113 GLU B O 1
ATOM 3444 N N . GLY B 1 114 ? -3.48 55.562 23.359 1 95.69 114 GLY B N 1
ATOM 3445 C CA . GLY B 1 114 ? -2.477 55.812 24.391 1 95.69 114 GLY B CA 1
ATOM 3446 C C . GLY B 1 114 ? -1.916 54.5 24.969 1 95.69 114 GLY B C 1
ATOM 3447 O O . GLY B 1 114 ? -1.11 54.531 25.891 1 95.69 114 GLY B O 1
ATOM 3448 N N . TYR B 1 115 ? -2.295 53.375 24.406 1 96.44 115 TYR B N 1
ATOM 3449 C CA . TYR B 1 115 ? -1.743 52.125 24.844 1 96.44 115 TYR B CA 1
ATOM 3450 C C . TYR B 1 115 ? -0.402 51.844 24.188 1 96.44 115 TYR B C 1
ATOM 3452 O O . TYR B 1 115 ? -0.301 51.844 22.953 1 96.44 115 TYR B O 1
ATOM 3460 N N . GLU B 1 116 ? 0.612 51.531 25 1 95.31 116 GLU B N 1
ATOM 3461 C CA . GLU B 1 116 ? 1.931 51.312 24.406 1 95.31 116 GLU B CA 1
ATOM 3462 C C . GLU B 1 116 ? 2.518 49.969 24.844 1 95.31 116 GLU B C 1
ATOM 3464 O O . GLU B 1 116 ? 3.521 49.5 24.297 1 95.31 116 GLU B O 1
ATOM 3469 N N . ASP B 1 117 ? 1.865 49.344 25.781 1 97.81 117 ASP B N 1
ATOM 3470 C CA . ASP B 1 117 ? 2.439 48.156 26.406 1 97.81 117 ASP B CA 1
ATOM 3471 C C . ASP B 1 117 ? 2.094 46.906 25.609 1 97.81 117 ASP B C 1
ATOM 3473 O O . ASP B 1 117 ? 1.582 45.906 26.172 1 97.81 117 ASP B O 1
ATOM 3477 N N . PHE B 1 118 ? 2.309 46.938 24.344 1 98.25 118 PHE B N 1
ATOM 3478 C CA . PHE B 1 118 ? 2.119 45.781 23.469 1 98.25 118 PHE B CA 1
ATOM 3479 C C . PHE B 1 118 ? 3.197 45.75 22.391 1 98.25 118 PHE B C 1
ATOM 3481 O O . PHE B 1 118 ? 3.971 46.719 22.25 1 98.25 118 PHE B O 1
ATOM 3488 N N . GLY B 1 119 ? 3.355 44.656 21.719 1 98.38 119 GLY B N 1
ATOM 3489 C CA . GLY B 1 119 ? 4.297 44.469 20.625 1 98.38 119 GLY B CA 1
ATOM 3490 C C . GLY B 1 119 ? 3.898 43.375 19.656 1 98.38 119 GLY B C 1
ATOM 3491 O O . GLY B 1 119 ? 2.74 42.969 19.641 1 98.38 119 GLY B O 1
ATOM 3492 N N . TYR B 1 120 ? 4.84 43.062 18.766 1 98.62 120 TYR B N 1
ATOM 3493 C CA . TYR B 1 120 ? 4.637 42.031 17.75 1 98.62 120 TYR B CA 1
ATOM 3494 C C . TYR B 1 120 ? 5.809 41.062 17.719 1 98.62 120 TYR B C 1
ATOM 3496 O O . TYR B 1 120 ? 6.957 41.469 17.938 1 98.62 120 TYR B O 1
ATOM 3504 N N . LEU B 1 121 ? 5.5 39.844 17.516 1 98.69 121 LEU B N 1
ATOM 3505 C CA . LEU B 1 121 ? 6.504 38.812 17.266 1 98.69 121 LEU B CA 1
ATOM 3506 C C . LEU B 1 121 ? 6.184 38.062 15.984 1 98.69 121 LEU B C 1
ATOM 3508 O O . LEU B 1 121 ? 5.234 37.25 15.953 1 98.69 121 LEU B O 1
ATOM 3512 N N . PHE B 1 122 ? 6.938 38.25 14.945 1 98.75 122 PHE B N 1
ATOM 3513 C CA . PHE B 1 122 ? 6.797 37.562 13.672 1 98.75 122 PHE B CA 1
ATOM 3514 C C . PHE B 1 122 ? 7.828 36.469 13.539 1 98.75 122 PHE B C 1
ATOM 3516 O O . PHE B 1 122 ? 9.031 36.719 13.648 1 98.75 122 PHE B O 1
ATOM 3523 N N . VAL B 1 123 ? 7.336 35.25 13.289 1 98.56 123 VAL B N 1
ATOM 3524 C CA . VAL B 1 123 ? 8.242 34.094 13.305 1 98.56 123 VAL B CA 1
ATOM 3525 C C . VAL B 1 123 ? 8.289 33.469 11.914 1 98.56 123 VAL B C 1
ATOM 3527 O O . VAL B 1 123 ? 7.41 33.688 11.086 1 98.56 123 VAL B O 1
ATOM 3530 N N . VAL B 1 124 ? 9.383 32.625 11.648 1 98.12 124 VAL B N 1
ATOM 3531 C CA . VAL B 1 124 ? 9.586 32 10.344 1 98.12 124 VAL B CA 1
ATOM 3532 C C . VAL B 1 124 ? 9.398 30.5 10.445 1 98.12 124 VAL B C 1
ATOM 3534 O O . VAL B 1 124 ? 9.5 29.922 11.539 1 98.12 124 VAL B O 1
ATOM 3537 N N . GLY B 1 125 ? 8.961 29.891 9.414 1 95.56 125 GLY B N 1
ATOM 3538 C CA . GLY B 1 125 ? 9.102 28.469 9.219 1 95.56 125 GLY B CA 1
ATOM 3539 C C . GLY B 1 125 ? 7.922 27.672 9.75 1 95.56 125 GLY B C 1
ATOM 3540 O O . GLY B 1 125 ? 8.016 26.453 9.93 1 95.56 125 GLY B O 1
ATOM 3541 N N . GLU B 1 126 ? 6.762 28.281 10.055 1 93 126 GLU B N 1
ATOM 3542 C CA . GLU B 1 126 ? 5.594 27.562 10.547 1 93 126 GLU B CA 1
ATOM 3543 C C . GLU B 1 126 ? 5.125 26.516 9.547 1 93 126 GLU B C 1
ATOM 3545 O O . GLU B 1 126 ? 4.738 25.406 9.938 1 93 126 GLU B O 1
ATOM 3550 N N . GLU B 1 127 ? 5.242 26.781 8.297 1 90.25 127 GLU B N 1
ATOM 3551 C CA . GLU B 1 127 ? 4.684 25.938 7.25 1 90.25 127 GLU B CA 1
ATOM 3552 C C . GLU B 1 127 ? 5.539 24.688 7.031 1 90.25 127 GLU B C 1
ATOM 3554 O O . GLU B 1 127 ? 5.152 23.781 6.285 1 90.25 127 GLU B O 1
ATOM 3559 N N . VAL B 1 128 ? 6.734 24.625 7.668 1 86.56 128 VAL B N 1
ATOM 3560 C CA . VAL B 1 128 ? 7.633 23.5 7.395 1 86.56 128 VAL B CA 1
ATOM 3561 C C . VAL B 1 128 ? 8.07 22.859 8.711 1 86.56 128 VAL B C 1
ATOM 3563 O O . VAL B 1 128 ? 7.73 21.703 8.992 1 86.56 128 VAL B O 1
ATOM 3566 N N . ASP B 1 129 ? 8.664 23.672 9.633 1 87.56 129 ASP B N 1
ATOM 3567 C CA . ASP 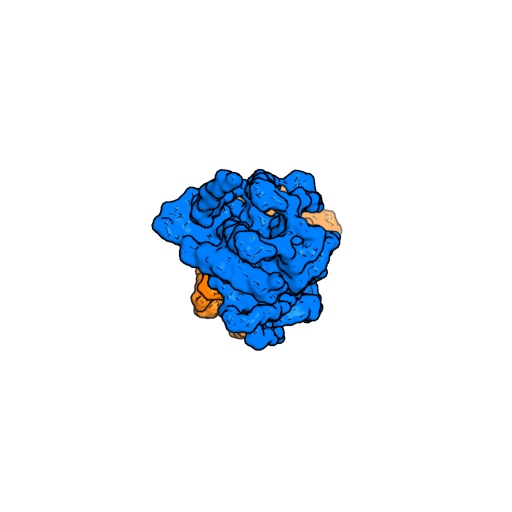B 1 129 ? 9.297 22.984 10.75 1 87.56 129 ASP B CA 1
ATOM 3568 C C . ASP B 1 129 ? 9.125 23.75 12.047 1 87.56 129 ASP B C 1
ATOM 3570 O O . ASP B 1 129 ? 9.656 23.359 13.094 1 87.56 129 ASP B O 1
ATOM 3574 N N . HIS B 1 130 ? 8.414 24.828 12.016 1 93.69 130 HIS B N 1
ATOM 3575 C CA . HIS B 1 130 ? 8.117 25.641 13.188 1 93.69 130 HIS B CA 1
ATOM 3576 C C . HIS B 1 130 ? 9.391 26.188 13.828 1 93.69 130 HIS B C 1
ATOM 3578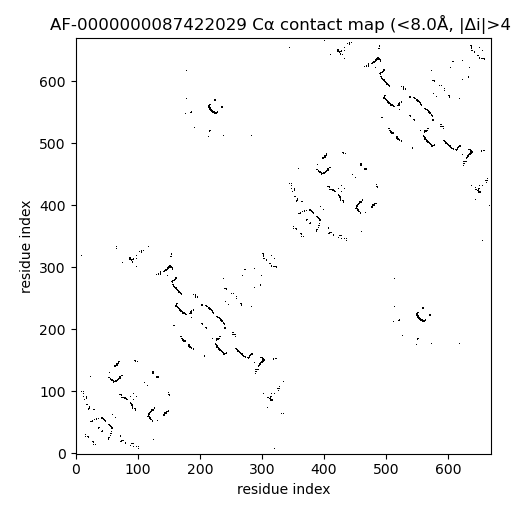 O O . HIS B 1 130 ? 9.406 26.484 15.023 1 93.69 130 HIS B O 1
ATOM 3584 N N . VAL B 1 131 ? 10.484 26.281 13.094 1 95.31 131 VAL B N 1
ATOM 3585 C CA . VAL B 1 131 ? 11.789 26.594 13.656 1 95.31 131 VAL B CA 1
ATOM 3586 C C . VAL B 1 131 ? 11.75 27.969 14.312 1 95.31 131 VAL B C 1
ATOM 3588 O O . VAL B 1 131 ? 12.367 28.188 15.367 1 95.31 131 VAL B O 1
ATOM 3591 N N . GLY B 1 132 ? 11.062 28.906 13.75 1 97.56 132 GLY B N 1
ATOM 3592 C CA . GLY B 1 132 ? 10.961 30.234 14.328 1 97.56 132 GLY B CA 1
ATOM 3593 C C . GLY B 1 132 ? 10.312 30.25 15.703 1 97.56 132 GLY B C 1
ATOM 3594 O O . GLY B 1 132 ? 10.828 30.875 16.625 1 97.56 132 GLY B O 1
ATOM 3595 N N . ALA B 1 133 ? 9.195 29.562 15.781 1 96.88 133 ALA B N 1
ATOM 3596 C CA . ALA B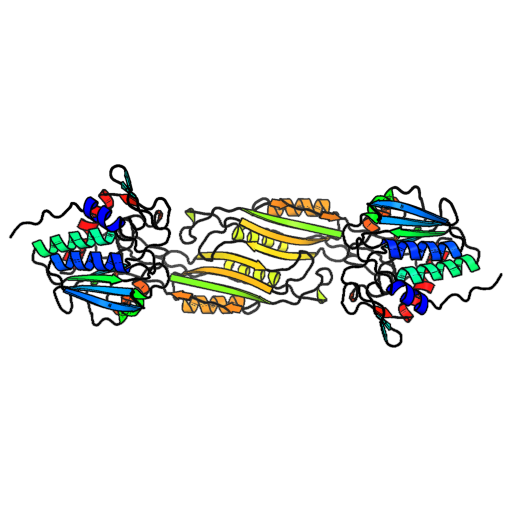 1 133 ? 8.484 29.5 17.062 1 96.88 133 ALA B CA 1
ATOM 3597 C C . ALA B 1 133 ? 9.312 28.766 18.109 1 96.88 133 ALA B C 1
ATOM 3599 O O . ALA B 1 133 ? 9.336 29.172 19.281 1 96.88 133 ALA B O 1
ATOM 3600 N N . LYS B 1 134 ? 9.977 27.734 17.719 1 95.44 134 LYS B N 1
ATOM 3601 C CA . LYS B 1 134 ? 10.836 26.984 18.641 1 95.44 134 LYS B CA 1
ATOM 3602 C C . LYS B 1 134 ? 11.938 27.875 19.203 1 95.44 134 LYS B C 1
ATOM 3604 O O . LYS B 1 134 ? 12.195 27.859 20.406 1 95.44 134 LYS B O 1
ATOM 3609 N N . VAL B 1 135 ? 12.555 28.641 18.375 1 96.56 135 VAL B N 1
ATOM 3610 C CA . VAL B 1 135 ? 13.641 29.531 18.781 1 96.56 135 VAL B CA 1
ATOM 3611 C C . VAL B 1 135 ? 13.086 30.688 19.594 1 96.56 135 VAL B C 1
ATOM 3613 O O . VAL B 1 135 ? 13.734 31.141 20.547 1 96.56 135 VAL B O 1
ATOM 3616 N N . ALA B 1 136 ? 11.891 31.156 19.281 1 96.81 136 ALA B N 1
ATOM 3617 C CA . ALA B 1 136 ? 11.266 32.281 19.953 1 96.81 136 ALA B CA 1
ATOM 3618 C C . ALA B 1 136 ? 11.039 32 21.438 1 96.81 136 ALA B C 1
ATOM 3620 O O . ALA B 1 136 ? 10.969 32.906 22.25 1 96.81 136 ALA B O 1
ATOM 3621 N N . ALA B 1 137 ? 10.883 30.719 21.75 1 91.06 137 ALA B N 1
ATOM 3622 C CA . ALA B 1 137 ? 10.672 30.312 23.125 1 91.06 137 ALA B CA 1
ATOM 3623 C C . ALA B 1 137 ? 11.828 30.75 24.016 1 91.06 137 ALA B C 1
ATOM 3625 O O . ALA B 1 137 ? 11.68 30.859 25.234 1 91.06 137 ALA B O 1
ATOM 3626 N N . ASP B 1 138 ? 12.961 31.094 23.438 1 91.38 138 ASP B N 1
ATOM 3627 C CA . ASP B 1 138 ? 14.164 31.484 24.188 1 91.38 138 ASP B CA 1
ATOM 3628 C C . ASP B 1 138 ? 14.195 33 24.422 1 91.38 138 ASP B C 1
ATOM 3630 O O . ASP B 1 138 ? 15.062 33.5 25.156 1 91.38 138 ASP B O 1
ATOM 3634 N N . LEU B 1 139 ? 13.273 33.688 23.859 1 94.25 139 LEU B N 1
ATOM 3635 C CA . LEU B 1 139 ? 13.227 35.125 24.078 1 94.25 139 LEU B CA 1
ATOM 3636 C C . LEU B 1 139 ? 12.93 35.438 25.547 1 94.25 139 LEU B C 1
ATOM 3638 O O . LEU B 1 139 ? 12.148 34.719 26.188 1 94.25 139 LEU B O 1
ATOM 3642 N N . GLU B 1 140 ? 13.555 36.406 26.078 1 91.62 140 GLU B N 1
ATOM 3643 C CA . GLU B 1 140 ? 13.281 36.875 27.438 1 91.62 140 GLU B CA 1
ATOM 3644 C C . GLU B 1 140 ? 12.055 37.781 27.484 1 91.62 140 GLU B C 1
ATOM 3646 O O . GLU B 1 140 ? 12.164 38.969 27.797 1 91.62 140 GLU B O 1
ATOM 3651 N N . LEU B 1 141 ? 10.914 37.188 27.234 1 94.31 141 LEU B N 1
ATOM 3652 C CA . LEU B 1 141 ? 9.625 37.875 27.281 1 94.31 141 LEU B CA 1
ATOM 3653 C C . LEU B 1 141 ? 8.68 37.156 28.25 1 94.31 141 LEU B C 1
ATOM 3655 O O . LEU B 1 141 ? 8.828 35.938 28.484 1 94.31 141 LEU B O 1
ATOM 3659 N N . SER B 1 142 ? 7.859 37.844 28.875 1 94.88 142 SER B N 1
ATOM 3660 C CA . SER B 1 142 ? 6.828 37.281 29.734 1 94.88 142 SER B CA 1
ATOM 3661 C C . SER B 1 142 ? 5.508 38.031 29.578 1 94.88 142 SER B C 1
ATOM 3663 O O . SER B 1 142 ? 4.996 38.594 30.547 1 94.88 142 SER B O 1
ATOM 3665 N N . PRO B 1 143 ? 5.027 38.031 28.344 1 97.62 143 PRO B N 1
ATOM 3666 C CA . PRO B 1 143 ? 3.752 38.719 28.156 1 97.62 143 PRO B CA 1
ATOM 3667 C C . PRO B 1 143 ? 2.609 38.094 28.953 1 97.62 143 PRO B C 1
ATOM 3669 O O . PRO B 1 143 ? 2.631 36.875 29.219 1 97.62 143 PRO B O 1
ATOM 3672 N N . GLU B 1 144 ? 1.686 38.906 29.328 1 97.75 144 GLU B N 1
ATOM 3673 C CA . GLU B 1 144 ? 0.472 38.375 29.953 1 97.75 144 GLU B CA 1
ATOM 3674 C C . GLU B 1 144 ? -0.366 37.594 28.969 1 97.75 144 GLU B C 1
ATOM 3676 O O . GLU B 1 144 ? -1.062 36.656 29.344 1 97.75 144 GLU B O 1
ATOM 3681 N N . ARG B 1 145 ? -0.291 38 27.734 1 98.31 145 ARG B N 1
ATOM 3682 C CA . ARG B 1 145 ? -1.063 37.344 26.688 1 98.31 145 ARG B CA 1
ATOM 3683 C C . ARG B 1 145 ? -0.366 37.438 25.344 1 98.31 145 ARG B C 1
ATOM 3685 O O . ARG B 1 145 ? 0.212 38.469 25 1 98.31 145 ARG B O 1
ATOM 3692 N N . ILE B 1 146 ? -0.465 36.344 24.625 1 98.44 146 ILE B N 1
ATOM 3693 C CA . ILE B 1 146 ? -0.095 36.344 23.219 1 98.44 146 ILE B CA 1
ATOM 3694 C C . ILE B 1 146 ? -1.34 36.125 22.359 1 98.44 146 ILE B C 1
ATOM 3696 O O . ILE B 1 146 ? -2.107 35.188 22.594 1 98.44 146 ILE B O 1
ATOM 3700 N N . ILE B 1 147 ? -1.635 37.031 21.484 1 98.69 147 ILE B N 1
ATOM 3701 C CA . ILE B 1 147 ? -2.646 36.781 20.453 1 98.69 147 ILE B CA 1
ATOM 3702 C C . ILE B 1 147 ? -1.982 36.25 19.188 1 98.69 147 ILE B C 1
ATOM 3704 O O . ILE B 1 147 ? -1.276 36.969 18.5 1 98.69 147 ILE B O 1
ATOM 3708 N N . LEU B 1 148 ? -2.162 34.969 18.969 1 98.69 148 LEU B N 1
ATOM 3709 C CA . LEU B 1 148 ? -1.546 34.281 17.844 1 98.69 148 LEU B CA 1
ATOM 3710 C C . LEU B 1 148 ? -2.518 34.156 16.672 1 98.69 148 LEU B C 1
ATOM 3712 O O . LEU B 1 148 ? -3.639 33.688 16.828 1 98.69 148 LEU B O 1
ATOM 3716 N N . CYS B 1 149 ? -2.039 34.562 15.508 1 98.5 149 CYS B N 1
ATOM 3717 C CA . CYS B 1 149 ? -2.932 34.656 14.359 1 98.5 149 CYS B CA 1
ATOM 3718 C C . CYS B 1 149 ? -2.871 33.375 13.531 1 98.5 149 CYS B C 1
ATOM 3720 O O . CYS B 1 149 ? -1.787 32.906 13.164 1 98.5 149 CYS B O 1
ATOM 3722 N N . GLU B 1 150 ? -3.943 32.75 13.266 1 97.31 150 GLU B N 1
ATOM 3723 C CA . GLU B 1 150 ? -4.281 31.766 12.25 1 97.31 150 GLU B CA 1
ATOM 3724 C C . GLU B 1 150 ? -5.641 32.062 11.617 1 97.31 150 GLU B C 1
ATOM 3726 O O . GLU B 1 150 ? -6.48 32.719 12.234 1 97.31 150 GLU B O 1
ATOM 3731 N N . PRO B 1 151 ? -5.844 31.688 10.391 1 97.19 151 PRO B N 1
ATOM 3732 C CA . PRO B 1 151 ? -7.16 31.953 9.805 1 97.19 151 PRO B CA 1
ATOM 3733 C C . PRO B 1 151 ? -8.266 31.094 10.43 1 97.19 151 PRO B C 1
ATOM 3735 O O . PRO B 1 151 ? -8.531 29.984 9.961 1 97.19 151 PRO B O 1
ATOM 3738 N N . THR B 1 152 ? -9 31.672 11.414 1 97.81 152 THR B N 1
ATOM 3739 C CA . THR B 1 152 ? -10.031 30.969 12.156 1 97.81 152 THR B CA 1
ATOM 3740 C C . THR B 1 152 ? -11.391 31.641 11.969 1 97.81 152 THR B C 1
ATOM 3742 O O . THR B 1 152 ? -12.25 31.562 12.852 1 97.81 152 THR B O 1
ATOM 3745 N N . ARG B 1 153 ? -11.531 32.438 10.953 1 97.62 153 ARG B N 1
ATOM 3746 C CA . ARG B 1 153 ? -12.758 33.188 10.688 1 97.62 153 ARG B CA 1
ATOM 3747 C C . ARG B 1 153 ? -13.125 34.094 11.867 1 97.62 153 ARG B C 1
ATOM 3749 O O . ARG B 1 153 ? -14.297 34.188 12.227 1 97.62 153 ARG B O 1
ATOM 3756 N N . ASN B 1 154 ? -12.148 34.531 12.531 1 98.31 154 ASN B N 1
ATOM 3757 C CA . ASN B 1 154 ? -12.273 35.469 13.648 1 98.31 154 ASN B CA 1
ATOM 3758 C C . ASN B 1 154 ? -12.977 34.812 14.836 1 98.31 154 ASN B C 1
ATOM 3760 O O . ASN B 1 154 ? -13.648 35.5 15.617 1 98.31 154 ASN B O 1
ATOM 3764 N N . ARG B 1 155 ? -12.891 33.5 14.922 1 98.38 155 ARG B N 1
ATOM 3765 C CA . ARG B 1 155 ? -13.352 32.812 16.109 1 98.38 155 ARG B CA 1
ATOM 3766 C C . ARG B 1 155 ? -12.18 32.375 16.984 1 98.38 155 ARG B C 1
ATOM 3768 O O . ARG B 1 155 ? -11.203 31.797 16.484 1 98.38 155 ARG B O 1
ATOM 3775 N N . VAL B 1 156 ? -12.266 32.719 18.266 1 98.5 156 VAL B N 1
ATOM 3776 C CA . VAL B 1 156 ? -11.18 32.406 19.172 1 98.5 156 VAL B CA 1
ATOM 3777 C C . VAL B 1 156 ? -11.141 30.891 19.422 1 98.5 156 VAL B C 1
ATOM 3779 O O . VAL B 1 156 ? -12.164 30.281 19.75 1 98.5 156 VAL B O 1
ATOM 3782 N N . VAL B 1 157 ? -10.031 30.297 19.281 1 98.25 157 VAL B N 1
ATOM 3783 C CA . VAL B 1 157 ? -9.898 28.844 19.375 1 98.25 157 VAL B CA 1
ATOM 3784 C C . VAL B 1 157 ? -9.898 28.422 20.844 1 98.25 157 VAL B C 1
ATOM 3786 O O . VAL B 1 157 ? -9.141 28.953 21.656 1 98.25 157 VAL B O 1
ATOM 3789 N N . ALA B 1 158 ? -10.773 27.516 21.156 1 97.94 158 ALA B N 1
ATOM 3790 C CA . ALA B 1 158 ? -10.828 26.953 22.5 1 97.94 158 ALA B CA 1
ATOM 3791 C C . ALA B 1 158 ? -9.797 25.859 22.688 1 97.94 158 ALA B C 1
ATOM 3793 O O . ALA B 1 158 ? -9.25 25.672 23.766 1 97.94 158 ALA B O 1
ATOM 3794 N N . ALA B 1 159 ? -9.695 25.125 21.594 1 97.56 159 ALA B N 1
ATOM 3795 C CA . ALA B 1 159 ? -8.734 24.016 21.656 1 97.56 159 ALA B CA 1
ATOM 3796 C C . ALA B 1 159 ? -8.281 23.609 20.25 1 97.56 159 ALA B C 1
ATOM 3798 O O . ALA B 1 159 ? -9.031 23.75 19.281 1 97.56 159 ALA B O 1
ATOM 3799 N N . GLN B 1 160 ? -7.059 23.203 20.188 1 97.25 160 GLN B N 1
ATOM 3800 C CA . GLN B 1 160 ? -6.48 22.656 18.953 1 97.25 160 GLN B CA 1
ATOM 3801 C C . GLN B 1 160 ? -6.051 21.203 19.156 1 97.25 160 GLN B C 1
ATOM 3803 O O . GLN B 1 160 ? -5.5 20.844 20.203 1 97.25 160 GLN B O 1
ATOM 3808 N N . LYS B 1 161 ? -6.336 20.359 18.172 1 96.69 161 LYS B N 1
ATOM 3809 C CA . LYS B 1 161 ? -5.934 18.953 18.266 1 96.69 161 LYS B CA 1
ATOM 3810 C C . LYS B 1 161 ? -4.418 18.797 18.172 1 96.69 161 LYS B C 1
ATOM 3812 O O . LYS B 1 161 ? -3.742 19.656 17.594 1 96.69 161 LYS B O 1
ATOM 3817 N N . GLY B 1 162 ? -3.932 17.703 18.828 1 96.44 162 GLY B N 1
ATOM 3818 C CA . GLY B 1 162 ? -2.557 17.281 18.625 1 96.44 162 GLY B CA 1
ATOM 3819 C C . GLY B 1 162 ? -2.375 16.453 17.375 1 96.44 162 GLY B C 1
ATOM 3820 O O . GLY B 1 162 ? -3.299 16.312 16.562 1 96.44 162 GLY B O 1
ATOM 3821 N N . MET B 1 163 ? -1.136 15.992 17.219 1 95.88 163 MET B N 1
ATOM 3822 C CA . MET B 1 163 ? -0.799 15.203 16.031 1 95.88 163 MET B CA 1
ATOM 3823 C C . MET B 1 163 ? 0.218 14.117 16.375 1 95.88 163 MET B C 1
ATOM 3825 O O . MET B 1 163 ? 1.117 14.336 17.188 1 95.88 163 MET B O 1
ATOM 3829 N N . LEU B 1 164 ? 0.015 13.031 15.82 1 97.44 164 LEU B N 1
ATOM 3830 C CA . LEU B 1 164 ? 1.005 11.961 15.805 1 97.44 164 LEU B CA 1
ATOM 3831 C C . LEU B 1 164 ? 1.199 11.422 14.391 1 97.44 164 LEU B C 1
ATOM 3833 O O . LEU B 1 164 ? 0.319 10.742 13.852 1 97.44 164 LEU B O 1
ATOM 3837 N N . LYS B 1 165 ? 2.281 11.758 13.805 1 97.06 165 LYS B N 1
ATOM 3838 C CA . LYS B 1 165 ? 2.688 11.234 12.508 1 97.06 165 LYS B CA 1
ATOM 3839 C C . LYS B 1 165 ? 3.729 10.125 12.656 1 97.06 165 LYS B C 1
ATOM 3841 O O . LYS B 1 165 ? 4.633 10.227 13.484 1 97.06 165 LYS B O 1
ATOM 3846 N N . MET B 1 166 ? 3.576 9.086 11.836 1 98.44 166 MET B N 1
ATOM 3847 C CA . MET B 1 166 ? 4.484 7.957 12.008 1 98.44 166 MET B CA 1
ATOM 3848 C C . MET B 1 166 ? 4.535 7.105 10.742 1 98.44 166 MET B C 1
ATOM 3850 O O . MET B 1 166 ? 3.727 7.289 9.836 1 98.44 166 MET B O 1
ATOM 3854 N N . ARG B 1 167 ? 5.504 6.289 10.758 1 98.75 167 ARG B N 1
ATOM 3855 C CA . ARG B 1 167 ? 5.625 5.238 9.758 1 98.75 167 ARG B CA 1
ATOM 3856 C C . ARG B 1 167 ? 5.496 3.857 10.391 1 98.75 167 ARG B C 1
ATOM 3858 O O . ARG B 1 167 ? 6.051 3.605 11.461 1 98.75 167 ARG B O 1
ATOM 3865 N N . LEU B 1 168 ? 4.688 3.014 9.82 1 98.88 168 LEU B N 1
ATOM 3866 C CA . LEU B 1 168 ? 4.609 1.596 10.156 1 98.88 168 LEU B CA 1
ATOM 3867 C C . LEU B 1 168 ? 5.461 0.766 9.203 1 98.88 168 LEU B C 1
ATOM 3869 O O . LEU B 1 168 ? 5.355 0.911 7.984 1 98.88 168 LEU B O 1
ATOM 3873 N N . GLU B 1 169 ? 6.316 -0.042 9.773 1 98.88 169 GLU B N 1
ATOM 3874 C CA . GLU B 1 169 ? 7.176 -0.887 8.945 1 98.88 169 GLU B CA 1
ATOM 3875 C C . GLU B 1 169 ? 7.062 -2.354 9.352 1 98.88 169 GLU B C 1
ATOM 3877 O O . GLU B 1 169 ? 7.07 -2.676 10.547 1 98.88 169 GLU B O 1
ATOM 3882 N N . THR B 1 170 ? 6.879 -3.174 8.398 1 98.81 170 THR B N 1
ATOM 3883 C CA . THR B 1 170 ? 6.84 -4.613 8.633 1 98.81 170 THR B CA 1
ATOM 3884 C C . THR B 1 170 ? 7.816 -5.336 7.711 1 98.81 170 THR B C 1
ATOM 3886 O O . THR B 1 170 ? 8.07 -4.891 6.594 1 98.81 170 THR B O 1
ATOM 3889 N N . ASP B 1 171 ? 8.383 -6.441 8.219 1 98.25 171 ASP B N 1
ATOM 3890 C CA . ASP B 1 171 ? 9.297 -7.297 7.469 1 98.25 171 ASP B CA 1
ATOM 3891 C C . ASP B 1 171 ? 8.742 -8.719 7.34 1 98.25 171 ASP B C 1
ATOM 3893 O O . ASP B 1 171 ? 8.023 -9.188 8.227 1 98.25 171 ASP B O 1
ATOM 3897 N N . GLY B 1 172 ? 9 -9.297 6.234 1 97.12 172 GLY B N 1
ATOM 3898 C CA . GLY B 1 172 ? 8.656 -10.688 5.98 1 97.12 172 GLY B CA 1
ATOM 3899 C C . GLY B 1 172 ? 9.789 -11.484 5.371 1 97.12 172 GLY B C 1
ATOM 3900 O O . GLY B 1 172 ? 10.953 -11.102 5.48 1 97.12 172 GLY B O 1
ATOM 3901 N N . VAL B 1 173 ? 9.492 -12.664 4.965 1 94 173 VAL B N 1
ATOM 3902 C CA . VAL B 1 173 ? 10.406 -13.562 4.262 1 94 173 VAL B CA 1
ATOM 3903 C C . VAL B 1 173 ? 9.812 -13.938 2.906 1 94 173 VAL B C 1
ATOM 3905 O O . VAL B 1 173 ? 8.773 -14.594 2.838 1 94 173 VAL B O 1
ATOM 3908 N N . ALA B 1 174 ? 10.547 -13.523 1.88 1 89.06 174 ALA B N 1
ATOM 3909 C CA . ALA B 1 174 ? 10.062 -13.766 0.525 1 89.06 174 ALA B CA 1
ATOM 3910 C C . ALA B 1 174 ? 9.938 -15.266 0.252 1 89.06 174 ALA B C 1
ATOM 3912 O O . ALA B 1 174 ? 10.773 -16.062 0.7 1 89.06 174 ALA B O 1
ATOM 3913 N N . GLY B 1 175 ? 8.883 -15.664 -0.421 1 84.88 175 GLY B N 1
ATOM 3914 C CA . GLY B 1 175 ? 8.602 -17.031 -0.856 1 84.88 175 GLY B CA 1
ATOM 3915 C C . GLY B 1 175 ? 7.402 -17.109 -1.788 1 84.88 175 GLY B C 1
ATOM 3916 O O . GLY B 1 175 ? 6.637 -16.156 -1.915 1 84.88 175 GLY B O 1
ATOM 3917 N N . HIS B 1 176 ? 7.375 -18.203 -2.514 1 84 176 HIS B N 1
ATOM 3918 C CA . HIS B 1 176 ? 6.223 -18.453 -3.371 1 84 176 HIS B CA 1
ATOM 3919 C C . HIS B 1 176 ? 4.957 -18.672 -2.549 1 84 176 HIS B C 1
ATOM 3921 O O . HIS B 1 176 ? 4.918 -19.547 -1.679 1 84 176 HIS B O 1
ATOM 3927 N N . SER B 1 177 ? 3.918 -17.922 -2.814 1 87.06 177 SER B N 1
ATOM 3928 C CA . SER B 1 177 ? 2.74 -17.875 -1.952 1 87.06 177 SER B CA 1
ATOM 3929 C C . SER B 1 177 ? 1.954 -19.188 -2.035 1 87.06 177 SER B C 1
ATOM 3931 O O . SER B 1 177 ? 1.072 -19.438 -1.212 1 87.06 177 SER B O 1
ATOM 3933 N N . ALA B 1 178 ? 2.232 -20.016 -3.012 1 85.88 178 ALA B N 1
ATOM 3934 C CA . ALA B 1 178 ? 1.607 -21.328 -3.086 1 85.88 178 ALA B CA 1
ATOM 3935 C C . ALA B 1 178 ? 2.104 -22.234 -1.964 1 85.88 178 ALA B C 1
ATOM 3937 O O . ALA B 1 178 ? 1.501 -23.281 -1.683 1 85.88 178 ALA B O 1
ATOM 3938 N N . TYR B 1 179 ? 3.182 -21.859 -1.353 1 85.06 179 TYR B N 1
ATOM 3939 C CA . TYR B 1 179 ? 3.779 -22.641 -0.283 1 85.06 179 TYR B CA 1
ATOM 3940 C C . TYR B 1 179 ? 3.863 -21.844 1.009 1 85.06 179 TYR B C 1
ATOM 3942 O O . TYR B 1 179 ? 4.914 -21.281 1.331 1 85.06 179 TYR B O 1
ATOM 3950 N N . PRO B 1 180 ? 2.877 -21.844 1.812 1 82.75 180 PRO B N 1
ATOM 3951 C CA . PRO B 1 180 ? 2.775 -20.984 2.998 1 82.75 180 PRO B CA 1
ATOM 3952 C C . PRO B 1 180 ? 3.906 -21.234 3.998 1 82.75 180 PRO B C 1
ATOM 3954 O O . PRO B 1 180 ? 4.254 -20.328 4.77 1 82.75 180 PRO B O 1
ATOM 3957 N N . ALA B 1 181 ? 4.465 -22.375 3.973 1 83.88 181 ALA B N 1
ATOM 3958 C CA . ALA B 1 181 ? 5.5 -22.734 4.938 1 83.88 181 ALA B CA 1
ATOM 3959 C C . ALA B 1 181 ? 6.844 -22.109 4.547 1 83.88 181 ALA B C 1
ATOM 3961 O O . ALA B 1 181 ? 7.781 -22.094 5.348 1 83.88 181 ALA B O 1
ATOM 3962 N N . ARG B 1 182 ? 6.867 -21.484 3.371 1 83.81 182 ARG B N 1
ATOM 3963 C CA . ARG B 1 182 ? 8.164 -21.062 2.854 1 83.81 182 ARG B CA 1
ATOM 3964 C C . ARG B 1 182 ? 8.352 -19.562 2.996 1 83.81 182 ARG B C 1
ATOM 3966 O O . ARG B 1 182 ? 9.312 -19 2.469 1 83.81 182 ARG B O 1
ATOM 3973 N N . GLY B 1 183 ? 7.414 -18.906 3.662 1 91 183 GLY B N 1
ATOM 3974 C CA . GLY B 1 183 ? 7.598 -17.469 3.812 1 91 183 GLY B CA 1
ATOM 3975 C C . GLY B 1 183 ? 6.582 -16.828 4.738 1 91 183 GLY B C 1
ATOM 3976 O O . GLY B 1 183 ? 5.773 -17.531 5.359 1 91 183 GLY B O 1
ATOM 3977 N N . THR B 1 184 ? 6.781 -15.547 4.914 1 96.19 184 THR B N 1
ATOM 3978 C CA . THR B 1 184 ? 5.867 -14.695 5.664 1 96.19 184 THR B CA 1
ATOM 3979 C C . THR B 1 184 ? 5.672 -13.352 4.965 1 96.19 184 THR B C 1
ATOM 3981 O O . THR B 1 184 ? 6.637 -12.75 4.488 1 96.19 184 THR B O 1
ATOM 3984 N N . SER B 1 185 ? 4.473 -12.906 4.926 1 97.62 185 SER B N 1
ATOM 3985 C CA . SER B 1 185 ? 4.16 -11.711 4.141 1 97.62 185 SER B CA 1
ATOM 3986 C C . SER B 1 185 ? 4.215 -10.453 5 1 97.62 185 SER B C 1
ATOM 3988 O O . SER B 1 185 ? 3.393 -10.273 5.898 1 97.62 185 SER B O 1
ATOM 3990 N N . ALA B 1 186 ? 5.117 -9.547 4.625 1 98.62 186 ALA B N 1
ATOM 3991 C CA . ALA B 1 186 ? 5.18 -8.242 5.277 1 98.62 186 ALA B CA 1
ATOM 3992 C C . ALA B 1 186 ? 3.891 -7.457 5.047 1 98.62 186 ALA B C 1
ATOM 3994 O O . ALA B 1 186 ? 3.459 -6.691 5.91 1 98.62 186 ALA B O 1
ATOM 3995 N N . VAL B 1 187 ? 3.258 -7.652 3.885 1 98.75 187 VAL B N 1
ATOM 3996 C CA . VAL B 1 187 ? 2.008 -6.961 3.584 1 98.75 187 VAL B CA 1
ATOM 3997 C C . VAL B 1 187 ? 0.913 -7.434 4.539 1 98.75 187 VAL B C 1
ATOM 3999 O O . VAL B 1 187 ? 0.176 -6.621 5.098 1 98.75 187 VAL B O 1
ATOM 4002 N N . HIS B 1 188 ? 0.838 -8.727 4.738 1 98.69 188 HIS B N 1
ATOM 4003 C CA . HIS B 1 188 ? -0.177 -9.242 5.652 1 98.69 188 HIS B CA 1
ATOM 4004 C C . HIS B 1 188 ? 0.047 -8.734 7.07 1 98.69 188 HIS B C 1
ATOM 4006 O O . HIS B 1 188 ? -0.908 -8.367 7.762 1 98.69 188 HIS B O 1
ATOM 4012 N N . LYS B 1 189 ? 1.291 -8.672 7.48 1 98.81 189 LYS B N 1
ATOM 4013 C CA . LYS B 1 189 ? 1.605 -8.117 8.797 1 98.81 189 LYS B CA 1
ATOM 4014 C C . LYS B 1 189 ? 1.188 -6.652 8.891 1 98.81 189 LYS B C 1
ATOM 4016 O O . LYS B 1 189 ? 0.663 -6.219 9.914 1 98.81 189 LYS B O 1
ATOM 4021 N N . LEU B 1 190 ? 1.47 -5.902 7.848 1 98.88 190 LEU B N 1
ATOM 4022 C CA . LEU B 1 190 ? 1.105 -4.488 7.82 1 98.88 190 LEU B CA 1
ATOM 4023 C C . LEU B 1 190 ? -0.406 -4.316 7.918 1 98.88 190 LEU B C 1
ATOM 4025 O O . LEU B 1 190 ? -0.89 -3.461 8.664 1 98.88 190 LEU B O 1
ATOM 4029 N N . LEU B 1 191 ? -1.142 -5.152 7.137 1 98.88 191 LEU B N 1
ATOM 4030 C CA . LEU B 1 191 ? -2.6 -5.113 7.172 1 98.88 191 LEU B CA 1
ATOM 4031 C C . LEU B 1 191 ? -3.119 -5.418 8.57 1 98.88 191 LEU B C 1
ATOM 4033 O O . LEU B 1 191 ? -4.055 -4.77 9.047 1 98.88 191 LEU B O 1
ATOM 4037 N N . ASP B 1 192 ? -2.521 -6.383 9.219 1 98.88 192 ASP B N 1
ATOM 4038 C CA . ASP B 1 192 ? -2.914 -6.73 10.586 1 98.88 192 ASP B CA 1
ATOM 4039 C C . ASP B 1 192 ? -2.631 -5.578 11.547 1 98.88 192 ASP B C 1
ATOM 4041 O O . ASP B 1 192 ? -3.445 -5.281 12.422 1 98.88 192 ASP B O 1
ATOM 4045 N N . ALA B 1 193 ? -1.469 -4.934 11.414 1 98.81 193 ALA B N 1
ATOM 4046 C CA . ALA B 1 193 ? -1.115 -3.787 12.242 1 98.81 193 ALA B CA 1
ATOM 4047 C C . ALA B 1 193 ? -2.119 -2.652 12.062 1 98.81 193 ALA B C 1
ATOM 4049 O O . ALA B 1 193 ? -2.594 -2.076 13.047 1 98.81 193 ALA B O 1
ATOM 4050 N N . ILE B 1 194 ? -2.428 -2.332 10.852 1 98.88 194 ILE B N 1
ATOM 4051 C CA . ILE B 1 194 ? -3.354 -1.249 10.539 1 98.88 194 ILE B CA 1
ATOM 4052 C C . ILE B 1 194 ? -4.734 -1.568 11.109 1 98.88 194 ILE B C 1
ATOM 4054 O O . ILE B 1 194 ? -5.391 -0.698 11.68 1 98.88 194 ILE B O 1
ATOM 4058 N N . GLU B 1 195 ? -5.168 -2.809 10.93 1 98.62 195 GLU B N 1
ATOM 4059 C CA . GLU B 1 195 ? -6.473 -3.207 11.453 1 98.62 195 GLU B CA 1
ATOM 4060 C C . GLU B 1 195 ? -6.512 -3.084 12.977 1 98.62 195 GLU B C 1
ATOM 4062 O O . GLU B 1 195 ? -7.531 -2.686 13.547 1 98.62 195 GLU B O 1
ATOM 4067 N N . ALA B 1 196 ? -5.414 -3.471 13.625 1 98.69 196 ALA B N 1
ATOM 4068 C CA . ALA B 1 196 ? -5.34 -3.318 15.078 1 98.69 196 ALA B CA 1
ATOM 4069 C C . ALA B 1 196 ? -5.543 -1.863 15.484 1 98.69 196 ALA B C 1
ATOM 4071 O O . ALA B 1 196 ? -6.219 -1.581 16.484 1 98.69 196 ALA B O 1
ATOM 4072 N N . LEU B 1 197 ? -4.992 -0.944 14.734 1 98.75 197 LEU B N 1
ATOM 4073 C CA . LEU B 1 197 ? -5.129 0.478 15.031 1 98.75 197 LEU B CA 1
ATOM 4074 C C . LEU B 1 197 ? -6.543 0.961 14.734 1 98.75 197 LEU B C 1
ATOM 4076 O O . LEU B 1 197 ? -7.133 1.695 15.531 1 98.75 197 LEU B O 1
ATOM 4080 N N . ARG B 1 198 ? -7.098 0.574 13.625 1 98.31 198 ARG B N 1
ATOM 4081 C CA . ARG B 1 198 ? -8.414 1.043 13.195 1 98.31 198 ARG B CA 1
ATOM 4082 C C . ARG B 1 198 ? -9.508 0.518 14.109 1 98.31 198 ARG B C 1
ATOM 4084 O O . ARG B 1 198 ? -10.547 1.162 14.273 1 98.31 198 ARG B O 1
ATOM 4091 N N . SER B 1 199 ? -9.266 -0.64 14.695 1 97.81 199 SER B N 1
ATOM 4092 C CA . SER B 1 199 ? -10.297 -1.292 15.492 1 97.81 199 SER B CA 1
ATOM 4093 C C . SER B 1 199 ? -10.227 -0.855 16.953 1 97.81 199 SER B C 1
ATOM 4095 O O . SER B 1 199 ? -11.117 -1.167 17.734 1 97.81 199 SER B O 1
ATOM 4097 N N . HIS B 1 200 ? -9.195 -0.171 17.312 1 98.31 200 HIS B N 1
ATOM 4098 C CA . HIS B 1 200 ? -9.016 0.252 18.688 1 98.31 200 HIS B CA 1
ATOM 4099 C C . HIS B 1 200 ? -9.914 1.442 19.016 1 98.31 200 HIS B C 1
ATOM 4101 O O . HIS B 1 200 ? -10.078 2.348 18.203 1 98.31 200 HIS B O 1
ATOM 4107 N N . ASP B 1 201 ? -10.438 1.479 20.219 1 97.94 201 ASP B N 1
ATOM 4108 C CA . ASP B 1 201 ? -11.242 2.602 20.703 1 97.94 201 ASP B CA 1
ATOM 4109 C C . ASP B 1 201 ? -10.352 3.715 21.25 1 97.94 201 ASP B C 1
ATOM 4111 O O . ASP B 1 201 ? -9.984 3.689 22.438 1 97.94 201 ASP B O 1
ATOM 4115 N N . TRP B 1 202 ? -10.078 4.699 20.5 1 98.12 202 TRP B N 1
ATOM 4116 C CA . TRP B 1 202 ? -9.18 5.781 20.891 1 98.12 202 TRP B CA 1
ATOM 4117 C C . TRP B 1 202 ? -9.93 6.84 21.703 1 98.12 202 TRP B C 1
ATOM 4119 O O . TRP B 1 202 ? -11.156 6.941 21.609 1 98.12 202 TRP B O 1
ATOM 4129 N N . PRO B 1 203 ? -9.227 7.672 22.438 1 97.31 203 PRO B N 1
ATOM 4130 C CA . PRO B 1 203 ? -9.852 8.648 23.328 1 97.31 203 PRO B CA 1
ATOM 4131 C C . PRO B 1 203 ? -10.68 9.688 22.578 1 97.31 203 PRO B C 1
ATOM 4133 O O . PRO B 1 203 ? -10.367 10.023 21.438 1 97.31 203 PRO B O 1
ATOM 4136 N N . GLU B 1 204 ? -11.68 10.125 23.25 1 97.12 204 GLU B N 1
ATOM 4137 C CA 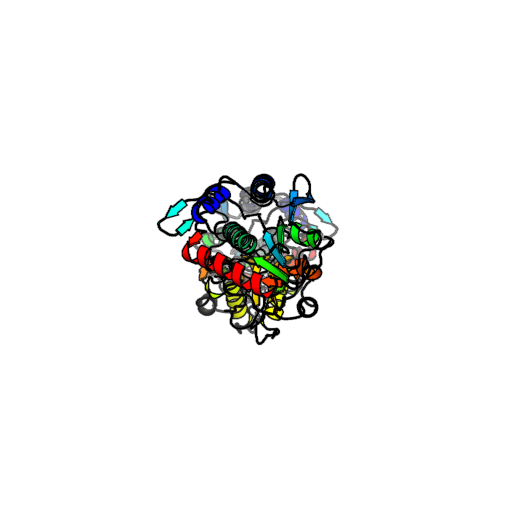. GLU B 1 204 ? -12.484 11.266 22.828 1 97.12 204 GLU B CA 1
ATOM 4138 C C . GLU B 1 204 ? -12.453 12.383 23.859 1 97.12 204 GLU B C 1
ATOM 4140 O O . GLU B 1 204 ? -12.188 12.133 25.047 1 97.12 204 GLU B O 1
ATOM 4145 N N . ASP B 1 205 ? -12.586 13.57 23.438 1 97.06 205 ASP B N 1
ATOM 4146 C CA . ASP B 1 205 ? -12.641 14.742 24.312 1 97.06 205 ASP B CA 1
ATOM 4147 C C . ASP B 1 205 ? -13.93 15.531 24.094 1 97.06 205 ASP B C 1
ATOM 4149 O O . ASP B 1 205 ? -14.383 15.688 22.953 1 97.06 205 ASP B O 1
ATOM 4153 N N . ASP B 1 206 ? -14.5 16.047 25.156 1 95.75 206 ASP B N 1
ATOM 4154 C CA . ASP B 1 206 ? -15.781 16.75 25.078 1 95.75 206 ASP B CA 1
ATOM 4155 C C . ASP B 1 206 ? -15.68 17.984 24.172 1 95.75 206 ASP B C 1
ATOM 4157 O O . ASP B 1 206 ? -16.625 18.328 23.469 1 95.75 206 ASP B O 1
ATOM 4161 N N . THR B 1 207 ? -14.539 18.625 24.156 1 95.38 207 THR B N 1
ATOM 4162 C CA . THR B 1 207 ? -14.344 19.859 23.406 1 95.38 207 THR B CA 1
ATOM 4163 C C . THR B 1 207 ? -13.859 19.562 22 1 95.38 207 THR B C 1
ATOM 4165 O O . THR B 1 207 ? -14.391 20.109 21.016 1 95.38 207 THR B O 1
ATOM 4168 N N . LEU B 1 208 ? -12.961 18.578 21.844 1 96.5 208 LEU B N 1
ATOM 4169 C CA . LEU B 1 208 ? -12.242 18.359 20.594 1 96.5 208 LEU B CA 1
ATOM 4170 C C . LEU B 1 208 ? -12.883 17.234 19.781 1 96.5 208 LEU B C 1
ATOM 4172 O O . LEU B 1 208 ? -12.594 17.078 18.594 1 96.5 208 LEU B O 1
ATOM 4176 N N . GLY B 1 209 ? -13.758 16.484 20.438 1 95.75 209 GLY B N 1
ATOM 4177 C CA . GLY B 1 209 ? -14.328 15.344 19.734 1 95.75 209 GLY B CA 1
ATOM 4178 C C . GLY B 1 209 ? -13.414 14.125 19.734 1 95.75 209 GLY B C 1
ATOM 4179 O O . GLY B 1 209 ? -12.648 13.914 20.672 1 95.75 209 GLY B O 1
ATOM 4180 N N . PRO B 1 210 ? -13.516 13.297 18.719 1 96.06 210 PRO B N 1
ATOM 4181 C CA . PRO B 1 210 ? -12.773 12.031 18.719 1 96.06 210 PRO B CA 1
ATOM 4182 C C . PRO B 1 210 ? -11.344 12.188 18.188 1 96.06 210 PRO B C 1
ATOM 4184 O O . PRO B 1 210 ? -11.07 13.102 17.406 1 96.06 210 PRO B O 1
ATOM 4187 N N . THR B 1 211 ? -10.445 11.32 18.656 1 97.12 211 THR B N 1
ATOM 4188 C CA . THR B 1 211 ? -9.195 11.055 17.953 1 97.12 211 THR B CA 1
ATOM 4189 C C . THR B 1 211 ? -9.469 10.453 16.578 1 97.12 211 THR B C 1
ATOM 4191 O O . THR B 1 211 ? -10.312 9.57 16.438 1 97.12 211 THR B O 1
ATOM 4194 N N . THR B 1 212 ? -8.812 10.93 15.555 1 95.69 212 THR B N 1
ATOM 4195 C CA . THR B 1 212 ? -9.008 10.383 14.219 1 95.69 212 THR B CA 1
ATOM 4196 C C . THR B 1 212 ? -7.699 9.852 13.648 1 95.69 212 THR B C 1
ATOM 4198 O O . THR B 1 212 ? -6.621 10.344 14 1 95.69 212 THR B O 1
ATOM 4201 N N . LEU B 1 213 ? -7.789 8.852 12.852 1 97.44 213 LEU B N 1
ATOM 4202 C CA . LEU B 1 213 ? -6.645 8.195 12.227 1 97.44 213 LEU B CA 1
ATOM 4203 C C . LEU B 1 213 ? -6.785 8.195 10.711 1 97.44 213 LEU B C 1
ATOM 4205 O O . LEU B 1 213 ? -7.824 7.801 10.18 1 97.44 213 LEU B O 1
ATOM 4209 N N . ASN B 1 214 ? -5.77 8.695 10.039 1 97.31 214 ASN B N 1
ATOM 4210 C CA . ASN B 1 214 ? -5.664 8.578 8.594 1 97.31 214 ASN B CA 1
ATOM 4211 C C . ASN B 1 214 ? -4.457 7.738 8.18 1 97.31 214 ASN B C 1
ATOM 4213 O O . ASN B 1 214 ? -3.334 8.008 8.609 1 97.31 214 ASN B O 1
ATOM 4217 N N . ILE B 1 215 ? -4.75 6.68 7.473 1 98.69 215 ILE B N 1
ATOM 4218 C CA . ILE B 1 215 ? -3.668 5.992 6.773 1 98.69 215 ILE B CA 1
ATOM 4219 C C . ILE B 1 215 ? -3.414 6.668 5.426 1 98.69 215 ILE B C 1
ATOM 4221 O O . ILE B 1 215 ? -4.172 6.469 4.473 1 98.69 215 ILE B O 1
ATOM 4225 N N . GLY B 1 216 ? -2.363 7.355 5.336 1 97.88 216 GLY B N 1
ATOM 4226 C CA . GLY B 1 216 ? -2.145 8.242 4.203 1 97.88 216 GLY B CA 1
ATOM 4227 C C . GLY B 1 216 ? -1.49 7.551 3.023 1 97.88 216 GLY B C 1
ATOM 4228 O O . GLY B 1 216 ? -1.742 7.906 1.87 1 97.88 216 GLY B O 1
ATOM 4229 N N . THR B 1 217 ? -0.56 6.605 3.307 1 98.38 217 THR B N 1
ATOM 4230 C CA . THR B 1 217 ? 0.099 5.848 2.25 1 98.38 217 THR B CA 1
ATOM 4231 C C . THR B 1 217 ? 0.25 4.383 2.652 1 98.38 217 THR B C 1
ATOM 4233 O O . THR B 1 217 ? 0.281 4.059 3.842 1 98.38 217 THR B O 1
ATOM 4236 N N . VAL B 1 218 ? 0.294 3.545 1.714 1 98.81 218 VAL B N 1
ATOM 4237 C CA . VAL B 1 218 ? 0.648 2.137 1.865 1 98.81 218 VAL B CA 1
ATOM 4238 C C . VAL B 1 218 ? 1.514 1.692 0.688 1 98.81 218 VAL B C 1
ATOM 4240 O O . VAL B 1 218 ? 1.28 2.104 -0.452 1 98.81 218 VAL B O 1
ATOM 4243 N N . GLU B 1 219 ? 2.527 0.927 1.003 1 98.56 219 GLU B N 1
ATOM 4244 C CA . GLU B 1 219 ? 3.41 0.402 -0.033 1 98.56 219 GLU B CA 1
ATOM 4245 C C . GLU B 1 219 ? 4.062 -0.906 0.408 1 98.56 219 GLU B C 1
ATOM 4247 O O . GLU B 1 219 ? 4.523 -1.023 1.545 1 98.56 219 GLU B O 1
ATOM 4252 N N . GLY B 1 220 ? 4.023 -1.882 -0.468 1 98.31 220 GLY B N 1
ATOM 4253 C CA . GLY B 1 220 ? 4.719 -3.121 -0.156 1 98.31 220 GLY B CA 1
ATOM 4254 C C . GLY B 1 220 ? 4.445 -4.227 -1.159 1 98.31 220 GLY B C 1
ATOM 4255 O O . GLY B 1 220 ? 3.422 -4.211 -1.846 1 98.31 220 GLY B O 1
ATOM 4256 N N . GLY B 1 221 ? 5.453 -5.133 -1.248 1 96.38 221 GLY B N 1
ATOM 4257 C CA . GLY B 1 221 ? 5.277 -6.336 -2.049 1 96.38 221 GLY B CA 1
ATOM 4258 C C . GLY B 1 221 ? 5.992 -6.27 -3.385 1 96.38 221 GLY B C 1
ATOM 4259 O O . GLY B 1 221 ? 6.457 -5.207 -3.795 1 96.38 221 GLY B O 1
ATOM 4260 N N . VAL B 1 222 ? 6.07 -7.453 -3.971 1 91.62 222 VAL B N 1
ATOM 4261 C CA . VAL B 1 222 ? 6.816 -7.586 -5.219 1 91.62 222 VAL B CA 1
ATOM 4262 C C . VAL B 1 222 ? 5.891 -8.094 -6.324 1 91.62 222 VAL B C 1
ATOM 4264 O O . VAL B 1 222 ? 5.941 -7.605 -7.453 1 91.62 222 VAL B O 1
ATOM 4267 N N . ALA B 1 223 ? 5.094 -9.008 -6.039 1 91.31 223 ALA B N 1
ATOM 4268 C CA . ALA B 1 223 ? 4.199 -9.625 -7.008 1 91.31 223 ALA B CA 1
ATOM 4269 C C . ALA B 1 223 ? 3.043 -10.344 -6.309 1 91.31 223 ALA B C 1
ATOM 4271 O O . ALA B 1 223 ? 3.123 -10.641 -5.117 1 91.31 223 ALA B O 1
ATOM 4272 N N . ALA B 1 224 ? 1.998 -10.594 -7.031 1 94.19 224 ALA B N 1
ATOM 4273 C CA . ALA B 1 224 ? 0.783 -11.18 -6.473 1 94.19 224 ALA B CA 1
ATOM 4274 C C . ALA B 1 224 ? 1.065 -12.547 -5.859 1 94.19 224 ALA B C 1
ATOM 4276 O O . ALA B 1 224 ? 0.435 -12.93 -4.871 1 94.19 224 ALA B O 1
ATOM 4277 N N . ASN B 1 225 ? 2.092 -13.266 -6.438 1 90.44 225 ASN B N 1
ATOM 4278 C CA . ASN B 1 225 ? 2.334 -14.641 -6.027 1 90.44 225 ASN B CA 1
ATOM 4279 C C . ASN B 1 225 ? 3.51 -14.742 -5.062 1 90.44 225 ASN B C 1
ATOM 4281 O O . ASN B 1 225 ? 4.023 -15.836 -4.812 1 90.44 225 ASN B O 1
ATOM 4285 N N . VAL B 1 226 ? 3.967 -13.703 -4.539 1 90.44 226 VAL B N 1
ATOM 4286 C CA . VAL B 1 226 ? 5.145 -13.688 -3.674 1 90.44 226 VAL B CA 1
ATOM 4287 C C . VAL B 1 226 ? 4.773 -13.109 -2.309 1 90.44 226 VAL B C 1
ATOM 4289 O O . VAL B 1 226 ? 4.094 -12.086 -2.223 1 90.44 226 VAL B O 1
ATOM 4292 N N . PHE B 1 227 ? 5.172 -13.82 -1.259 1 94.62 227 PHE B N 1
ATOM 4293 C CA . PHE B 1 227 ? 5.121 -13.195 0.058 1 94.62 227 PHE B CA 1
ATOM 4294 C C . PHE B 1 227 ? 6.02 -11.961 0.11 1 94.62 227 PHE B C 1
ATOM 4296 O O . PHE B 1 227 ? 7.199 -12.039 -0.236 1 94.62 227 PHE B O 1
ATOM 4303 N N . ALA B 1 228 ? 5.41 -10.867 0.531 1 95.81 228 ALA B N 1
ATOM 4304 C CA . ALA B 1 228 ? 6.129 -9.594 0.499 1 95.81 228 ALA B CA 1
ATOM 4305 C C . ALA B 1 228 ? 7.27 -9.586 1.511 1 95.81 228 ALA B C 1
ATOM 4307 O O . ALA B 1 228 ? 7.062 -9.859 2.693 1 95.81 228 ALA B O 1
ATOM 4308 N N . PRO B 1 229 ? 8.469 -9.211 1.114 1 96.94 229 PRO B N 1
ATOM 4309 C CA . PRO B 1 229 ? 9.586 -9.164 2.064 1 96.94 229 PRO B CA 1
ATOM 4310 C C . PRO B 1 229 ? 9.562 -7.922 2.949 1 96.94 229 PRO B C 1
ATOM 4312 O O . PRO B 1 229 ? 10.156 -7.918 4.027 1 96.94 229 PRO B O 1
ATOM 4315 N N . SER B 1 230 ? 8.891 -6.867 2.43 1 98.38 230 SER B N 1
ATOM 4316 C CA . SER B 1 230 ? 8.805 -5.629 3.191 1 98.38 230 SER B CA 1
ATOM 4317 C C . SER B 1 230 ? 7.535 -4.852 2.84 1 98.38 230 SER B C 1
ATOM 4319 O O . SER B 1 230 ? 7 -4.992 1.738 1 98.38 230 SER B O 1
ATOM 4321 N N . ALA B 1 231 ? 7 -4.09 3.727 1 98.75 231 ALA B N 1
ATOM 4322 C CA . ALA B 1 231 ? 5.852 -3.207 3.535 1 98.75 231 ALA B CA 1
ATOM 4323 C C . ALA B 1 231 ? 5.879 -2.049 4.531 1 98.75 231 ALA B C 1
ATOM 4325 O O . ALA B 1 231 ? 6.523 -2.139 5.578 1 98.75 231 ALA B O 1
ATOM 4326 N N . GLU B 1 232 ? 5.258 -0.971 4.168 1 98.88 232 GLU B N 1
ATOM 4327 C CA . GLU B 1 232 ? 5.219 0.187 5.055 1 98.88 232 GLU B CA 1
ATOM 4328 C C . GLU B 1 232 ? 3.963 1.021 4.82 1 98.88 232 GLU B C 1
ATOM 4330 O O . GLU B 1 232 ? 3.299 0.878 3.793 1 98.88 232 GLU B O 1
ATOM 4335 N N . ALA B 1 233 ? 3.639 1.857 5.754 1 98.88 233 ALA B N 1
ATOM 4336 C CA . ALA B 1 233 ? 2.535 2.811 5.68 1 98.88 233 ALA B CA 1
ATOM 4337 C C . ALA B 1 233 ? 2.85 4.074 6.477 1 98.88 233 ALA B C 1
ATOM 4339 O O . ALA B 1 233 ? 3.557 4.02 7.484 1 98.88 233 ALA B O 1
ATOM 4340 N N . GLN B 1 234 ? 2.4 5.16 5.973 1 98.56 234 GLN B N 1
ATOM 4341 C CA . GLN B 1 234 ? 2.396 6.391 6.762 1 98.56 234 GLN B CA 1
ATOM 4342 C C . GLN B 1 234 ? 1.017 6.66 7.352 1 98.56 234 GLN B C 1
ATOM 4344 O O . GLN B 1 234 ? 0.007 6.582 6.648 1 98.56 234 GLN B O 1
ATOM 4349 N N . ALA B 1 235 ? 0.993 6.98 8.586 1 98.56 235 ALA B N 1
ATOM 4350 C CA . ALA B 1 235 ? -0.257 7.211 9.305 1 98.56 235 ALA B CA 1
ATOM 4351 C C . ALA B 1 235 ? -0.19 8.5 10.125 1 98.56 235 ALA B C 1
ATOM 4353 O O . ALA B 1 235 ? 0.892 8.922 10.539 1 98.56 235 ALA B O 1
ATOM 4354 N N . LEU B 1 236 ? -1.345 9.086 10.305 1 97.81 236 LEU B N 1
ATOM 4355 C CA . LEU B 1 236 ? -1.427 10.32 11.078 1 97.81 236 LEU B CA 1
ATOM 4356 C C . LEU B 1 236 ? -2.67 10.328 11.961 1 97.81 236 LEU B C 1
ATOM 4358 O O . LEU B 1 236 ? -3.785 10.141 11.469 1 97.81 236 LEU B O 1
ATOM 4362 N N . PHE B 1 237 ? -2.463 10.531 13.258 1 97.88 237 PHE B N 1
ATOM 4363 C CA . PHE B 1 237 ? -3.541 10.75 14.219 1 97.88 237 PHE B CA 1
ATOM 4364 C C . PHE B 1 237 ? -3.725 12.234 14.492 1 97.88 237 PHE B C 1
ATOM 4366 O O . PHE B 1 237 ? -2.746 12.977 14.602 1 97.88 237 PHE B O 1
ATOM 4373 N N . ARG B 1 238 ? -4.922 12.633 14.555 1 96.88 238 ARG B N 1
ATOM 4374 C CA . ARG B 1 238 ? -5.27 13.852 15.281 1 96.88 238 ARG B CA 1
ATOM 4375 C C . ARG B 1 238 ? -5.711 13.531 16.703 1 96.88 238 ARG B C 1
ATOM 4377 O O . ARG B 1 238 ? -6.75 12.906 16.922 1 96.88 238 ARG B O 1
ATOM 4384 N N . THR B 1 239 ? -4.93 14.023 17.625 1 97.5 239 THR B N 1
ATOM 4385 C CA . THR B 1 239 ? -5.086 13.547 19 1 97.5 239 THR B CA 1
ATOM 4386 C C . THR B 1 239 ? -5.824 14.586 19.844 1 97.5 239 THR B C 1
ATOM 4388 O O . THR B 1 239 ? -5.801 15.773 19.547 1 97.5 239 THR B O 1
ATOM 4391 N N . VAL B 1 240 ? -6.449 14.094 20.906 1 97.69 240 VAL B N 1
ATOM 4392 C CA . VAL B 1 240 ? -7.25 14.969 21.75 1 97.69 240 VAL B CA 1
ATOM 4393 C C . VAL B 1 240 ? -6.832 14.805 23.203 1 97.69 240 VAL B C 1
ATOM 4395 O O . VAL B 1 240 ? -7.461 15.367 24.109 1 97.69 240 VAL B O 1
ATOM 4398 N N . SER B 1 241 ? -5.816 13.969 23.391 1 96.12 241 SER B N 1
ATOM 4399 C CA . SER B 1 241 ? -5.273 13.695 24.703 1 96.12 241 SER B CA 1
ATOM 4400 C C . SER B 1 241 ? -3.752 13.57 24.672 1 96.12 241 SER B C 1
ATOM 4402 O O . SER B 1 241 ? -3.117 14 23.703 1 96.12 241 SER B O 1
ATOM 4404 N N . ASP B 1 242 ? -3.17 13.109 25.75 1 96.25 242 ASP B N 1
ATOM 4405 C CA . ASP B 1 242 ? -1.726 12.914 25.828 1 96.25 242 ASP B CA 1
ATOM 4406 C C . ASP B 1 242 ? -1.212 12.086 24.656 1 96.25 242 ASP B C 1
ATOM 4408 O O . ASP B 1 242 ? -1.49 10.883 24.562 1 96.25 242 ASP B O 1
ATOM 4412 N N . THR B 1 243 ? -0.431 12.727 23.812 1 97.19 243 THR B N 1
ATOM 4413 C CA . THR B 1 243 ? -0.009 12.086 22.562 1 97.19 243 THR B CA 1
ATOM 4414 C C . THR B 1 243 ? 1.057 11.023 22.844 1 97.19 243 THR B C 1
ATOM 4416 O O . THR B 1 243 ? 1.122 10.008 22.141 1 97.19 243 THR B O 1
ATOM 4419 N N . GLU B 1 244 ? 1.852 11.234 23.844 1 97.5 244 GLU B N 1
ATOM 4420 C CA . GLU B 1 244 ? 2.857 10.234 24.203 1 97.5 244 GLU B CA 1
ATOM 4421 C C . GLU B 1 244 ? 2.207 8.93 24.656 1 97.5 244 GLU B C 1
ATOM 4423 O O . GLU B 1 244 ? 2.684 7.844 24.312 1 97.5 244 GLU B O 1
ATOM 4428 N N . ALA B 1 245 ? 1.172 9.047 25.438 1 97.88 245 ALA B N 1
ATOM 4429 C CA . ALA B 1 245 ? 0.429 7.863 25.859 1 97.88 245 ALA B CA 1
ATOM 4430 C C . ALA B 1 245 ? -0.198 7.156 24.672 1 97.88 245 ALA B C 1
ATOM 4432 O O . ALA B 1 245 ? -0.236 5.926 24.609 1 97.88 245 ALA B O 1
ATOM 4433 N N . LEU B 1 246 ? -0.743 7.934 23.766 1 98.25 246 LEU B N 1
ATOM 4434 C CA . LEU B 1 246 ? -1.315 7.375 22.547 1 98.25 246 LEU B CA 1
ATOM 4435 C C . LEU B 1 246 ? -0.256 6.633 21.75 1 98.25 246 LEU B C 1
ATOM 4437 O O . LEU B 1 246 ? -0.503 5.527 21.25 1 98.25 246 LEU B O 1
ATOM 4441 N N . LEU B 1 247 ? 0.926 7.23 21.609 1 98.56 247 LEU B N 1
ATOM 4442 C CA . LEU B 1 247 ? 2.037 6.602 20.906 1 98.56 247 LEU B CA 1
ATOM 4443 C C . LEU B 1 247 ? 2.406 5.27 21.547 1 98.56 247 LEU B C 1
ATOM 4445 O O . LEU B 1 247 ? 2.635 4.281 20.859 1 98.56 247 LEU B O 1
ATOM 4449 N N . ALA B 1 248 ? 2.443 5.27 22.859 1 98.62 248 ALA B N 1
ATOM 4450 C CA . ALA B 1 248 ? 2.775 4.035 23.578 1 98.62 248 ALA B CA 1
ATOM 4451 C C . ALA B 1 248 ? 1.778 2.93 23.25 1 98.62 248 ALA B C 1
ATOM 4453 O O . ALA B 1 248 ? 2.164 1.772 23.062 1 98.62 248 ALA B O 1
ATOM 4454 N N . LYS B 1 249 ? 0.524 3.273 23.188 1 98.62 249 LYS B N 1
ATOM 4455 C CA . LYS B 1 249 ? -0.512 2.303 22.844 1 98.62 249 LYS B CA 1
ATOM 4456 C C . LYS B 1 249 ? -0.372 1.836 21.406 1 98.62 249 LYS B C 1
ATOM 4458 O O . LYS B 1 249 ? -0.566 0.655 21.109 1 98.62 249 LYS B O 1
ATOM 4463 N N . VAL B 1 250 ? -0.07 2.791 20.484 1 98.81 250 VAL B N 1
ATOM 4464 C CA . VAL B 1 250 ? 0.163 2.447 19.094 1 98.81 250 VAL B CA 1
ATOM 4465 C C . VAL B 1 250 ? 1.286 1.417 18.984 1 98.81 250 VAL B C 1
ATOM 4467 O O . VAL B 1 250 ? 1.146 0.401 18.312 1 98.81 250 VAL B O 1
ATOM 4470 N N . GLU B 1 251 ? 2.361 1.688 19.656 1 98.75 251 GLU B N 1
ATOM 4471 C CA . GLU B 1 251 ? 3.518 0.798 19.625 1 98.75 251 GLU B CA 1
ATOM 4472 C C . GLU B 1 251 ? 3.164 -0.585 20.172 1 98.75 251 GLU B C 1
ATOM 4474 O O . GLU B 1 251 ? 3.594 -1.601 19.609 1 98.75 251 GLU B O 1
ATOM 4479 N N . GLU B 1 252 ? 2.389 -0.622 21.219 1 98.81 252 GLU B N 1
ATOM 4480 C CA . GLU B 1 252 ? 1.934 -1.884 21.781 1 98.81 252 GLU B CA 1
ATOM 4481 C C . GLU B 1 252 ? 1.114 -2.686 20.781 1 98.81 252 GLU B C 1
ATOM 4483 O O . GLU B 1 252 ? 1.311 -3.895 20.641 1 98.81 252 GLU B O 1
ATOM 4488 N N . LEU B 1 253 ? 0.196 -2.031 20.094 1 98.75 253 LEU B N 1
ATOM 4489 C CA . LEU B 1 253 ? -0.71 -2.688 19.156 1 98.75 253 LEU B CA 1
ATOM 4490 C C . LEU B 1 253 ? 0.038 -3.152 17.906 1 98.75 253 LEU B C 1
ATOM 4492 O O . LEU B 1 253 ? -0.317 -4.168 17.312 1 98.75 253 LEU B O 1
ATOM 4496 N N . VAL B 1 254 ? 1.165 -2.449 17.531 1 98.75 254 VAL B N 1
ATOM 4497 C CA . VAL B 1 254 ? 1.879 -2.697 16.281 1 98.75 254 VAL B CA 1
ATOM 4498 C C . VAL B 1 254 ? 2.992 -3.715 16.516 1 98.75 254 VAL B C 1
ATOM 4500 O O . VAL B 1 254 ? 3.389 -4.434 15.594 1 98.75 254 VAL B O 1
ATOM 4503 N N . GLU B 1 255 ? 3.459 -3.883 17.719 1 98.56 255 GLU B N 1
ATOM 4504 C CA . GLU B 1 255 ? 4.648 -4.641 18.094 1 98.56 255 GLU B CA 1
ATOM 4505 C C . GLU B 1 255 ? 4.578 -6.074 17.578 1 98.56 255 GLU B C 1
ATOM 4507 O O . GLU B 1 255 ? 5.574 -6.617 17.094 1 98.56 255 GLU B O 1
ATOM 4512 N N . PRO B 1 256 ? 3.416 -6.762 17.672 1 98.62 256 PRO B N 1
ATOM 4513 C CA . PRO B 1 256 ? 3.369 -8.148 17.188 1 98.62 256 PRO B CA 1
ATOM 4514 C C . PRO B 1 256 ? 3.625 -8.258 15.688 1 98.62 256 PRO B C 1
ATOM 4516 O O . PRO B 1 256 ? 3.938 -9.336 15.188 1 98.62 256 PRO B O 1
ATOM 4519 N N . TYR B 1 257 ? 3.559 -7.191 14.961 1 98.5 257 TYR B N 1
ATOM 4520 C CA . TYR B 1 257 ? 3.545 -7.277 13.5 1 98.5 257 TYR B CA 1
ATOM 4521 C C . TYR B 1 257 ? 4.754 -6.566 12.906 1 98.5 257 TYR B C 1
ATOM 4523 O O . TYR B 1 257 ? 5.184 -6.883 11.797 1 98.5 257 TYR B O 1
ATOM 4531 N N . GLY B 1 258 ? 5.207 -5.504 13.547 1 98.38 258 GLY B N 1
ATOM 4532 C CA . GLY B 1 258 ? 6.266 -4.66 13.016 1 98.38 258 GLY B CA 1
ATOM 4533 C C . GLY B 1 258 ? 6.723 -3.588 13.984 1 98.38 258 GLY B C 1
ATOM 4534 O O . GLY B 1 258 ? 6.77 -3.818 15.195 1 98.38 258 GLY B O 1
ATOM 4535 N N . GLN B 1 259 ? 7.18 -2.453 13.344 1 98.69 259 GLN B N 1
ATOM 4536 C CA . GLN B 1 259 ? 7.711 -1.38 14.172 1 98.69 259 GLN B CA 1
ATOM 4537 C C . GLN B 1 259 ? 7.191 -0.02 13.719 1 98.69 259 GLN B C 1
ATOM 4539 O O . GLN B 1 259 ? 6.75 0.13 12.578 1 98.69 259 GLN B O 1
ATOM 4544 N N . VAL B 1 260 ? 7.203 0.904 14.672 1 98.75 260 VAL B N 1
ATOM 4545 C CA . VAL B 1 260 ? 6.844 2.299 14.422 1 98.75 260 VAL B CA 1
ATOM 4546 C C . VAL B 1 260 ? 8.109 3.143 14.305 1 98.75 260 VAL B C 1
ATOM 4548 O O . VAL B 1 260 ? 8.992 3.08 15.164 1 98.75 260 VAL B O 1
ATOM 4551 N N . THR B 1 261 ? 8.234 3.85 13.195 1 98.44 261 THR B N 1
ATOM 4552 C CA . THR B 1 261 ? 9.414 4.684 12.984 1 98.44 261 THR B CA 1
ATOM 4553 C C . THR B 1 261 ? 9.008 6.086 12.531 1 98.44 261 THR B C 1
ATOM 4555 O O . THR B 1 261 ? 7.82 6.359 12.336 1 98.44 261 THR B O 1
ATOM 4558 N N . ASN B 1 262 ? 10.008 7.031 12.523 1 97.19 262 ASN B N 1
ATOM 4559 C CA . ASN B 1 262 ? 9.828 8.391 12.023 1 97.19 262 ASN B CA 1
ATOM 4560 C C . ASN B 1 262 ? 8.68 9.102 12.734 1 97.19 262 ASN B C 1
ATOM 4562 O O . ASN B 1 262 ? 7.797 9.664 12.078 1 97.19 262 ASN B O 1
ATOM 4566 N N . VAL B 1 263 ? 8.734 9.062 13.992 1 97.81 263 VAL B N 1
ATOM 4567 C CA . VAL B 1 263 ? 7.656 9.578 14.828 1 97.81 263 VAL B CA 1
ATOM 4568 C C . VAL B 1 263 ? 7.828 11.086 15.016 1 97.81 263 VAL B C 1
ATOM 4570 O O . VAL B 1 263 ? 8.922 11.555 15.352 1 97.81 263 VAL B O 1
ATOM 4573 N N . VAL B 1 264 ? 6.812 11.859 14.75 1 93.25 264 VAL B N 1
ATOM 4574 C CA . VAL B 1 264 ? 6.684 13.281 15.062 1 93.25 264 VAL B CA 1
ATOM 4575 C C . VAL B 1 264 ? 5.34 13.539 15.75 1 93.25 264 VAL B C 1
ATOM 4577 O O . VAL B 1 264 ? 4.297 13.102 15.258 1 93.25 264 VAL B O 1
ATOM 4580 N N . TYR B 1 265 ? 5.348 14.148 16.922 1 94.94 265 TYR B N 1
ATOM 4581 C CA . TYR B 1 265 ? 4.062 14.344 17.578 1 94.94 265 TYR B CA 1
ATOM 4582 C C . TYR B 1 265 ? 4.059 15.633 18.391 1 94.94 265 TYR B C 1
ATOM 4584 O O . TYR B 1 265 ? 5.117 16.188 18.703 1 94.94 265 TYR B O 1
ATOM 4592 N N . ASN B 1 266 ? 2.975 16.188 18.656 1 93.25 266 ASN B N 1
ATOM 4593 C CA . ASN B 1 266 ? 2.686 17.266 19.594 1 93.25 266 ASN B CA 1
ATOM 4594 C C . ASN B 1 266 ? 1.351 17.062 20.297 1 93.25 266 ASN B C 1
ATOM 4596 O O . ASN B 1 266 ? 0.464 16.391 19.766 1 93.25 266 ASN B O 1
ATOM 4600 N N . ASP B 1 267 ? 1.229 17.594 21.422 1 95.12 267 ASP B N 1
ATOM 4601 C CA . ASP B 1 267 ? 0.017 17.453 22.219 1 95.12 267 ASP B CA 1
ATOM 4602 C C . ASP B 1 267 ? -1.056 18.438 21.781 1 95.12 267 ASP B C 1
ATOM 4604 O O . ASP B 1 267 ? -0.753 19.438 21.109 1 95.12 267 ASP B O 1
ATOM 4608 N N . PRO B 1 268 ? -2.311 18.062 22.078 1 96.69 268 PRO B N 1
ATOM 4609 C CA . PRO B 1 268 ? -3.34 19.094 21.922 1 96.69 268 PRO B CA 1
ATOM 4610 C C . PRO B 1 268 ? -3.096 20.312 22.828 1 96.69 268 PRO B C 1
ATOM 4612 O O . PRO B 1 268 ? -2.379 20.203 23.828 1 96.69 268 PRO B O 1
ATOM 4615 N N . VAL B 1 269 ? -3.592 21.422 22.438 1 96.31 269 VAL B N 1
ATOM 4616 C CA . VAL B 1 269 ? -3.479 22.656 23.219 1 96.31 269 VAL B CA 1
ATOM 4617 C C . VAL B 1 269 ? -4.867 23.156 23.594 1 96.31 269 VAL B C 1
ATOM 4619 O O . VAL B 1 269 ? -5.742 23.281 22.734 1 96.31 269 VAL B O 1
ATOM 4622 N N . PHE B 1 270 ? -5.102 23.328 24.797 1 95.88 270 PHE B N 1
ATOM 4623 C CA . PHE B 1 270 ? -6.336 23.922 25.297 1 95.88 270 PHE B CA 1
ATOM 4624 C C . PHE B 1 270 ? -6.105 25.375 25.703 1 95.88 270 PHE B C 1
ATOM 4626 O O . PHE B 1 270 ? -5.207 25.656 26.5 1 95.88 270 PHE B O 1
ATOM 4633 N N . PHE B 1 271 ? -6.93 26.203 25.125 1 96.88 271 PHE B N 1
ATOM 4634 C CA . PHE B 1 271 ? -6.785 27.625 25.375 1 96.88 271 PHE B CA 1
ATOM 4635 C C . PHE B 1 271 ? -7.824 28.109 26.375 1 96.88 271 PHE B C 1
ATOM 4637 O O . PHE B 1 271 ? -8.539 27.297 26.984 1 96.88 271 PHE B O 1
ATOM 4644 N N . ASP B 1 272 ? -7.777 29.391 26.719 1 95.94 272 ASP B N 1
ATOM 4645 C CA . ASP B 1 272 ? -8.711 30.016 27.656 1 95.94 272 ASP B CA 1
ATOM 4646 C C . ASP B 1 272 ? -9.352 31.25 27.031 1 95.94 272 ASP B C 1
ATOM 4648 O O . ASP B 1 272 ? -9.086 32.375 27.469 1 95.94 272 ASP B O 1
ATOM 4652 N N . PRO B 1 273 ? -10.219 31 26.109 1 97 273 PRO B N 1
ATOM 4653 C CA . PRO B 1 273 ? -10.852 32.156 25.469 1 97 273 PRO B CA 1
ATOM 4654 C C . PRO B 1 273 ? -11.531 33.094 26.469 1 97 273 PRO B C 1
ATOM 4656 O O . PRO B 1 273 ? -12.039 32.656 27.5 1 97 273 PRO B O 1
ATOM 4659 N N . PRO B 1 274 ? -11.453 34.406 26.125 1 95.81 274 PRO B N 1
ATOM 4660 C CA . PRO B 1 274 ? -12.188 35.344 27 1 95.81 274 PRO B CA 1
ATOM 4661 C C . PRO B 1 274 ? -13.703 35.156 26.922 1 95.81 274 PRO B C 1
ATOM 4663 O O . PRO B 1 274 ? -14.195 34.469 26 1 95.81 274 PRO B O 1
ATOM 4666 N N . ALA B 1 275 ? -14.352 35.812 27.859 1 91.94 275 ALA B N 1
ATOM 4667 C CA . ALA B 1 275 ? -15.805 35.719 27.922 1 91.94 275 ALA B CA 1
ATOM 4668 C C . ALA B 1 275 ? -16.469 36.438 26.75 1 91.94 275 ALA B C 1
ATOM 4670 O O . ALA B 1 275 ? -15.922 37.406 26.219 1 91.94 275 ALA B O 1
ATOM 4671 N N . ASP B 1 276 ? -17.516 35.969 26.219 1 90.75 276 ASP B N 1
ATOM 4672 C CA . ASP B 1 276 ? -18.422 36.625 25.281 1 90.75 276 ASP B CA 1
ATOM 4673 C C . ASP B 1 276 ? -17.781 36.75 23.906 1 90.75 276 ASP B C 1
ATOM 4675 O O . ASP B 1 276 ? -17.875 37.781 23.266 1 90.75 276 ASP B O 1
ATOM 4679 N N . VAL B 1 277 ? -16.859 35.812 23.547 1 94.5 277 VAL B N 1
ATOM 4680 C CA . VAL B 1 277 ? -16.344 35.75 22.188 1 94.5 277 VAL B CA 1
ATOM 4681 C C . VAL B 1 277 ? -16.812 34.469 21.516 1 94.5 277 VAL B C 1
ATOM 4683 O O . VAL B 1 277 ? -17.141 33.469 22.188 1 94.5 277 VAL B O 1
ATOM 4686 N N . ASP B 1 278 ? -16.984 34.5 20.188 1 96.19 278 ASP B N 1
ATOM 4687 C CA . ASP B 1 278 ? -17.234 33.281 19.422 1 96.19 278 ASP B CA 1
ATOM 4688 C C . ASP B 1 278 ? -16.016 32.375 19.438 1 96.19 278 ASP B C 1
ATOM 4690 O O . ASP B 1 278 ? -14.898 32.812 19.203 1 96.19 278 ASP B O 1
ATOM 4694 N N . THR B 1 279 ? -16.266 31.125 19.812 1 97.69 279 THR B N 1
ATOM 4695 C CA . THR B 1 279 ? -15.141 30.188 19.922 1 97.69 279 THR B CA 1
ATOM 4696 C C . THR B 1 279 ? -15.258 29.062 18.906 1 97.69 279 THR B C 1
ATOM 4698 O O . THR B 1 279 ? -16.312 28.875 18.312 1 97.69 279 THR B O 1
ATOM 4701 N N . CYS B 1 280 ? -14.234 28.344 18.594 1 97.25 280 CYS B N 1
ATOM 4702 C CA . CYS B 1 280 ? -14.18 27.156 17.75 1 97.25 280 CYS B CA 1
ATOM 4703 C C . CYS B 1 280 ? -13.031 26.25 18.172 1 97.25 280 CYS B C 1
ATOM 4705 O O . CYS B 1 280 ? -12.289 26.562 19.109 1 97.25 280 CYS B O 1
ATOM 4707 N N . THR B 1 281 ? -12.992 25.047 17.688 1 96.81 281 THR B N 1
ATOM 4708 C CA . THR B 1 281 ? -11.836 24.172 17.766 1 96.81 281 THR B CA 1
ATOM 4709 C C . THR B 1 281 ? -11.188 24 16.406 1 96.81 281 THR B C 1
ATOM 4711 O O . THR B 1 281 ? -11.82 24.25 15.375 1 96.81 281 THR B O 1
ATOM 4714 N N . VAL B 1 282 ? -9.93 23.656 16.406 1 94.88 282 VAL B N 1
ATOM 4715 C CA . VAL B 1 282 ? -9.266 23.438 15.133 1 94.88 282 VAL B CA 1
ATOM 4716 C C . VAL B 1 282 ? -8.531 22.094 15.148 1 94.88 282 VAL B C 1
ATOM 4718 O O . VAL B 1 282 ? -7.969 21.703 16.172 1 94.88 282 VAL B O 1
ATOM 4721 N N . PRO B 1 283 ? -8.492 21.438 14.07 1 92.94 283 PRO B N 1
ATOM 4722 C CA . PRO B 1 283 ? -7.879 20.109 14 1 92.94 283 PRO B CA 1
ATOM 4723 C C . PRO B 1 283 ? -6.422 20.156 13.547 1 92.94 283 PRO B C 1
ATOM 4725 O O . PRO B 1 283 ? -5.805 19.109 13.328 1 92.94 283 PRO B O 1
ATOM 4728 N N . PHE B 1 284 ? -5.84 21.344 13.336 1 88.62 284 PHE B N 1
ATOM 4729 C CA . PHE B 1 284 ? -4.492 21.469 12.797 1 88.62 284 PHE B CA 1
ATOM 4730 C C . PHE B 1 284 ? -3.547 22.062 13.836 1 88.62 284 PHE B C 1
ATOM 4732 O O . PHE B 1 284 ? -3.992 22.609 14.844 1 88.62 284 PHE B O 1
ATOM 4739 N N . ASN B 1 285 ? -2.289 21.906 13.531 1 90.06 285 ASN B N 1
ATOM 4740 C CA . ASN B 1 285 ? -1.261 22.406 14.438 1 90.06 285 ASN B CA 1
ATOM 4741 C C . ASN B 1 285 ? -0.862 23.844 14.094 1 90.06 285 ASN B C 1
ATOM 4743 O O . ASN B 1 285 ? -0.965 24.266 12.945 1 90.06 285 ASN B O 1
ATOM 4747 N N . THR B 1 286 ? -0.504 24.484 15.07 1 94.12 286 THR B N 1
ATOM 4748 C CA . THR B 1 286 ? -0.014 25.844 14.938 1 94.12 286 THR B CA 1
ATOM 4749 C C . THR B 1 286 ? 1.221 26.062 15.805 1 94.12 286 THR B C 1
ATOM 4751 O O . THR B 1 286 ? 1.674 25.156 16.484 1 94.12 286 THR B O 1
ATOM 4754 N N . ASP B 1 287 ? 1.739 27.281 15.711 1 96.38 287 ASP B N 1
ATOM 4755 C CA . ASP B 1 287 ? 2.896 27.656 16.516 1 96.38 287 ASP B CA 1
ATOM 4756 C C . ASP B 1 287 ? 2.533 27.75 18 1 96.38 287 ASP B C 1
ATOM 4758 O O . ASP B 1 287 ? 3.412 27.859 18.859 1 96.38 287 ASP B O 1
ATOM 4762 N N . ALA B 1 288 ? 1.274 27.641 18.297 1 96.56 288 ALA B N 1
ATOM 4763 C CA . ALA B 1 288 ? 0.851 27.672 19.703 1 96.56 288 ALA B CA 1
ATOM 4764 C C . ALA B 1 288 ? 1.558 26.594 20.516 1 96.56 288 ALA B C 1
ATOM 4766 O O . ALA B 1 288 ? 1.855 26.797 21.688 1 96.56 288 ALA B O 1
ATOM 4767 N N . THR B 1 289 ? 1.805 25.531 19.891 1 92.88 289 THR B N 1
ATOM 4768 C CA . THR B 1 289 ? 2.471 24.391 20.516 1 92.88 289 THR B CA 1
ATOM 4769 C C . THR B 1 289 ? 3.844 24.797 21.047 1 92.88 289 THR B C 1
ATOM 4771 O O . THR B 1 289 ? 4.305 24.281 22.062 1 92.88 289 THR B O 1
ATOM 4774 N N . TYR B 1 290 ? 4.492 25.719 20.422 1 94.06 290 TYR B N 1
ATOM 4775 C CA . TYR B 1 290 ? 5.883 26.031 20.734 1 94.06 290 TYR B CA 1
ATOM 4776 C C . TYR B 1 290 ? 6.008 27.375 21.422 1 94.06 290 TYR B C 1
ATOM 4778 O O . TYR B 1 290 ? 7.016 27.656 22.078 1 94.06 290 TYR B O 1
ATOM 4786 N N . LEU B 1 291 ? 4.992 28.219 21.281 1 95.94 291 LEU B N 1
ATOM 4787 C CA . LEU B 1 291 ? 5.043 29.562 21.844 1 95.94 291 LEU B CA 1
ATOM 4788 C C . LEU B 1 291 ? 4.473 29.578 23.25 1 95.94 291 LEU B C 1
ATOM 4790 O O . LEU B 1 291 ? 4.602 30.562 23.969 1 95.94 291 LEU B O 1
ATOM 4794 N N . GLY B 1 292 ? 3.961 28.484 23.719 1 91.38 292 GLY B N 1
ATOM 4795 C CA . GLY B 1 292 ? 3.314 28.359 25.016 1 91.38 292 GLY B CA 1
ATOM 4796 C C . GLY B 1 292 ? 4.203 28.797 26.172 1 91.38 292 GLY B C 1
ATOM 4797 O O . GLY B 1 292 ? 3.752 29.484 27.078 1 91.38 292 GLY B O 1
ATOM 4798 N N . PRO B 1 293 ? 5.434 28.438 26.141 1 91.06 293 PRO B N 1
ATOM 4799 C CA . PRO B 1 293 ? 6.34 28.781 27.234 1 91.06 293 PRO B CA 1
ATOM 4800 C C . PRO B 1 293 ? 6.5 30.297 27.391 1 91.06 293 PRO B C 1
ATOM 4802 O O . PRO B 1 293 ? 6.836 30.781 28.484 1 91.06 293 PRO B O 1
ATOM 4805 N N . LEU B 1 294 ? 6.242 31.047 26.375 1 94.19 294 LEU B N 1
ATOM 4806 C CA . LEU B 1 294 ? 6.375 32.5 26.453 1 94.19 294 LEU B CA 1
ATOM 4807 C C . LEU B 1 294 ? 5.215 33.094 27.234 1 94.19 294 LEU B C 1
ATOM 4809 O O . LEU B 1 294 ? 5.371 34.156 27.859 1 94.19 294 LEU B O 1
ATOM 4813 N N . GLY B 1 295 ? 4.062 32.562 27.094 1 94.75 295 GLY B N 1
ATOM 4814 C CA . GLY B 1 295 ? 2.879 33.094 27.766 1 94.75 295 GLY B CA 1
ATOM 4815 C C . GLY B 1 295 ? 1.592 32.469 27.266 1 94.75 295 GLY B C 1
ATOM 4816 O O . GLY B 1 295 ? 1.601 31.719 26.281 1 94.75 295 GLY B O 1
ATOM 4817 N N . PRO B 1 296 ? 0.484 32.75 27.969 1 97 296 PRO B N 1
ATOM 4818 C CA . PRO B 1 296 ? -0.815 32.25 27.531 1 97 296 PRO B CA 1
ATOM 4819 C C . PRO B 1 296 ? -1.233 32.781 26.172 1 97 296 PRO B C 1
ATOM 4821 O O . PRO B 1 296 ? -0.967 33.938 25.844 1 97 296 PRO B O 1
ATOM 4824 N N . ILE B 1 297 ? -1.924 31.938 25.406 1 98 297 ILE B N 1
ATOM 4825 C CA . ILE B 1 297 ? -2.172 32.25 24 1 98 297 ILE B CA 1
ATOM 4826 C C . ILE B 1 297 ? -3.676 32.312 23.75 1 98 297 ILE B C 1
ATOM 4828 O O . ILE B 1 297 ? -4.422 31.438 24.219 1 98 297 ILE B O 1
ATOM 4832 N N . TRP B 1 298 ? -4.148 33.375 23.141 1 98.5 298 TRP B N 1
ATOM 4833 C CA . TRP B 1 298 ? -5.395 33.375 22.391 1 98.5 298 TRP B CA 1
ATOM 4834 C C . TRP B 1 298 ? -5.121 33.188 20.906 1 98.5 298 TRP B C 1
ATOM 4836 O O . TRP B 1 298 ? -4.438 34 20.281 1 98.5 298 TRP B O 1
ATOM 4846 N N . LEU B 1 299 ? -5.621 32.062 20.344 1 98.44 299 LEU B N 1
ATOM 4847 C CA . LEU B 1 299 ? -5.445 31.734 18.938 1 98.44 299 LEU B CA 1
ATOM 4848 C C . LEU B 1 299 ? -6.648 32.188 18.109 1 98.44 299 LEU B C 1
ATOM 4850 O O . LEU B 1 299 ? -7.77 31.719 18.328 1 98.44 299 LEU B O 1
ATOM 4854 N N . VAL B 1 300 ? -6.375 33.188 17.188 1 98.56 300 VAL B N 1
ATOM 4855 C CA . VAL B 1 300 ? -7.508 33.75 16.453 1 98.56 300 VAL B CA 1
ATOM 4856 C C . VAL B 1 300 ? -7.004 34.625 15.328 1 98.56 300 VAL B C 1
ATOM 4858 O O . VAL B 1 300 ? -5.988 35.312 15.477 1 98.56 300 VAL B O 1
ATOM 4861 N N . GLY B 1 301 ? -7.762 34.625 14.258 1 98.31 301 GLY B N 1
ATOM 4862 C CA . GLY B 1 301 ? -7.434 35.594 13.203 1 98.31 301 GLY B CA 1
ATOM 4863 C C . GLY B 1 301 ? -8.438 35.594 12.062 1 98.31 301 GLY B C 1
ATOM 4864 O O . GLY B 1 301 ? -9.281 34.688 11.977 1 98.31 301 GLY B O 1
ATOM 4865 N N . PRO B 1 302 ? -8.367 36.625 11.234 1 98.38 302 PRO B N 1
ATOM 4866 C CA . PRO B 1 302 ? -9.25 36.688 10.07 1 98.38 302 PRO B CA 1
ATOM 4867 C C . PRO B 1 302 ? -8.914 35.656 9 1 98.38 302 PRO B C 1
ATOM 4869 O O . PRO B 1 302 ? -7.824 35.094 9.008 1 98.38 302 PRO B O 1
ATOM 4872 N N . GLY B 1 303 ? -9.883 35.5 8.125 1 97.38 303 GLY B N 1
ATOM 4873 C CA . GLY B 1 303 ? -9.688 34.531 7.035 1 97.38 303 GLY B CA 1
ATOM 4874 C C . GLY B 1 303 ? -10.18 33.156 7.367 1 97.38 303 GLY B C 1
ATOM 4875 O O . GLY B 1 303 ? -10.68 32.906 8.469 1 97.38 303 GLY B O 1
ATOM 4876 N N . ASP B 1 304 ? -10.133 32.312 6.371 1 95.44 304 ASP B N 1
ATOM 4877 C CA . ASP B 1 304 ? -10.656 30.953 6.445 1 95.44 304 ASP B CA 1
ATOM 4878 C C . ASP B 1 304 ? -9.57 29.938 6.133 1 95.44 304 ASP B C 1
ATOM 4880 O O . ASP B 1 304 ? -9 29.938 5.039 1 95.44 304 ASP B O 1
ATOM 4884 N N . ILE B 1 305 ? -9.367 29.031 7.086 1 92.81 305 ILE B N 1
ATOM 4885 C CA . ILE B 1 305 ? -8.312 28.031 6.938 1 92.81 305 ILE B CA 1
ATOM 4886 C C . ILE B 1 305 ? -8.617 27.125 5.742 1 92.81 305 ILE B C 1
ATOM 4888 O O . ILE B 1 305 ? -7.707 26.531 5.16 1 92.81 305 ILE B O 1
ATOM 4892 N N . GLU B 1 306 ? -9.844 27.016 5.324 1 88.94 306 GLU B N 1
ATOM 4893 C CA . GLU B 1 306 ? -10.273 26.094 4.281 1 88.94 306 GLU B CA 1
ATOM 4894 C C . GLU B 1 306 ? -9.773 26.531 2.908 1 88.94 306 GLU B C 1
ATOM 4896 O O . GLU B 1 306 ? -9.734 25.734 1.97 1 88.94 306 GLU B O 1
ATOM 4901 N N . VAL B 1 307 ? -9.367 27.766 2.756 1 90.62 307 VAL B N 1
ATOM 4902 C CA . VAL B 1 307 ? -8.891 28.219 1.456 1 90.62 307 VAL B CA 1
ATOM 4903 C C . VAL B 1 307 ? -7.379 28.453 1.507 1 90.62 307 VAL B C 1
ATOM 4905 O O . VAL B 1 307 ? -6.758 28.766 0.49 1 90.62 307 VAL B O 1
ATOM 4908 N N . ALA B 1 308 ? -6.797 28.25 2.682 1 89.94 308 ALA B N 1
ATOM 4909 C CA . ALA B 1 308 ? -5.348 28.375 2.814 1 89.94 308 ALA B CA 1
ATOM 4910 C C . ALA B 1 308 ? -4.637 27.312 1.979 1 89.94 308 ALA B C 1
ATOM 4912 O O . ALA B 1 308 ? -5.207 26.25 1.679 1 89.94 308 ALA B O 1
ATOM 4913 N N . HIS B 1 309 ? -3.469 27.562 1.48 1 86.5 309 HIS B N 1
ATOM 4914 C CA . HIS B 1 309 ? -2.6 26.625 0.78 1 86.5 309 HIS B CA 1
ATOM 4915 C C . HIS B 1 309 ? -3.174 26.25 -0.583 1 86.5 309 HIS B C 1
ATOM 4917 O O . HIS B 1 309 ? -2.686 25.328 -1.237 1 86.5 309 HIS B O 1
ATOM 4923 N N . SER B 1 310 ? -4.23 26.906 -1.04 1 86.94 310 SER B N 1
ATOM 4924 C CA . SER B 1 310 ? -4.84 26.609 -2.334 1 86.94 310 SER B CA 1
ATOM 4925 C C . SER B 1 310 ? -4.457 27.656 -3.373 1 86.94 310 SER B C 1
ATOM 4927 O O . SER B 1 310 ? -3.893 28.703 -3.033 1 86.94 310 SER B O 1
ATOM 4929 N N . ASP B 1 311 ? -4.777 27.297 -4.574 1 89.19 311 ASP B N 1
ATOM 4930 C CA . ASP B 1 311 ? -4.523 28.25 -5.66 1 89.19 311 ASP B CA 1
ATOM 4931 C C . ASP B 1 311 ? -5.535 29.391 -5.645 1 89.19 311 ASP B C 1
ATOM 4933 O O . ASP B 1 311 ? -5.375 30.375 -6.367 1 89.19 311 ASP B O 1
ATOM 4937 N N . HIS B 1 312 ? -6.484 29.234 -4.723 1 93.44 312 HIS B N 1
ATOM 4938 C CA . HIS B 1 312 ? -7.484 30.297 -4.617 1 93.44 312 HIS B CA 1
ATOM 4939 C C . HIS B 1 312 ? -7.512 30.891 -3.213 1 93.44 312 HIS B C 1
ATOM 4941 O O . HIS B 1 312 ? -8.57 31.281 -2.721 1 93.44 312 HIS B O 1
ATOM 4947 N N . GLU B 1 313 ? -6.371 30.766 -2.592 1 95.44 313 GLU B N 1
ATOM 4948 C CA . GLU B 1 313 ? -6.281 31.391 -1.276 1 95.44 313 GLU B CA 1
ATOM 4949 C C . GLU B 1 313 ? -6.703 32.844 -1.334 1 95.44 313 GLU B C 1
ATOM 4951 O O . GLU B 1 313 ? -6.312 33.594 -2.25 1 95.44 313 GLU B O 1
ATOM 4956 N N . HIS B 1 314 ? -7.602 33.25 -0.376 1 98.25 314 HIS B N 1
ATOM 4957 C CA . HIS B 1 314 ? -8.117 34.594 -0.386 1 98.25 314 HIS B CA 1
ATOM 4958 C C . HIS B 1 314 ? -8.586 35.031 1.002 1 98.25 314 HIS B C 1
ATOM 4960 O O . HIS B 1 314 ? -8.641 34.219 1.921 1 98.25 314 HIS B O 1
ATOM 4966 N N . ILE B 1 315 ? -8.812 36.312 1.183 1 98.38 315 ILE B N 1
ATOM 4967 C CA . ILE B 1 315 ? -9.438 36.875 2.377 1 98.38 315 ILE B CA 1
ATOM 4968 C C . ILE B 1 315 ? -10.477 37.906 1.977 1 98.38 315 ILE B C 1
ATOM 4970 O O . ILE B 1 315 ? -10.242 38.688 1.054 1 98.38 315 ILE B O 1
ATOM 4974 N N . GLU B 1 316 ? -11.578 37.812 2.561 1 98.38 316 GLU B N 1
ATOM 4975 C CA . GLU B 1 316 ? -12.602 38.844 2.348 1 98.38 316 GLU B CA 1
ATOM 4976 C C . GLU B 1 316 ? -12.305 40.094 3.176 1 98.38 316 GLU B C 1
ATOM 4978 O O . GLU B 1 316 ? -11.875 40 4.328 1 98.38 316 GLU B O 1
ATOM 4983 N N . LEU B 1 317 ? -12.609 41.25 2.619 1 97.69 317 LEU B N 1
ATOM 4984 C CA . LEU B 1 317 ? -12.32 42.531 3.291 1 97.69 317 LEU B CA 1
ATOM 4985 C C . LEU B 1 317 ? -13.117 42.656 4.582 1 97.69 317 LEU B C 1
ATOM 4987 O O . LEU B 1 317 ? -12.641 43.219 5.566 1 97.69 317 LEU B O 1
ATOM 4991 N N . ASP B 1 318 ? -14.305 42.156 4.535 1 98.12 318 ASP B N 1
ATOM 4992 C CA . ASP B 1 318 ? -15.109 42.188 5.75 1 98.12 318 ASP B CA 1
ATOM 4993 C C . ASP B 1 318 ? -14.445 41.406 6.867 1 98.12 318 ASP B C 1
ATOM 4995 O O . ASP B 1 318 ? -14.484 41.781 8.031 1 98.12 318 ASP B O 1
ATOM 4999 N N . SER B 1 319 ? -13.938 40.281 6.52 1 98.31 319 SER B N 1
ATOM 5000 C CA . SER B 1 319 ? -13.227 39.469 7.488 1 98.31 319 SER B CA 1
ATOM 5001 C C . SER B 1 319 ? -12 40.188 8.039 1 98.31 319 SER B C 1
ATOM 5003 O O . SER B 1 319 ? -11.734 40.156 9.242 1 98.31 319 SER B O 1
ATOM 5005 N N . LEU B 1 320 ? -11.258 40.844 7.188 1 98.38 320 LEU B N 1
ATOM 5006 C CA . LEU B 1 320 ? -10.078 41.594 7.57 1 98.38 320 LEU B CA 1
ATOM 5007 C C . LEU B 1 320 ? -10.445 42.719 8.539 1 98.38 320 LEU B C 1
ATOM 5009 O O . LEU B 1 320 ? -9.812 42.875 9.578 1 98.38 320 LEU B O 1
ATOM 5013 N N . GLU B 1 321 ? -11.484 43.438 8.203 1 98.06 321 GLU B N 1
ATOM 5014 C CA . GLU B 1 321 ? -11.938 44.531 9.047 1 98.06 321 GLU B CA 1
ATOM 5015 C C . GLU B 1 321 ? -12.414 44.031 10.406 1 98.06 321 GLU B C 1
ATOM 5017 O O . GLU B 1 321 ? -12.102 44.625 11.438 1 98.06 321 GLU B O 1
ATOM 5022 N N . ALA B 1 322 ? -13.141 43 10.336 1 98.38 322 ALA B N 1
ATOM 5023 C CA . ALA B 1 322 ? -13.602 42.406 11.586 1 98.38 322 ALA B CA 1
ATOM 5024 C C . ALA B 1 322 ? -12.43 41.906 12.438 1 98.38 322 ALA B C 1
ATOM 5026 O O . ALA B 1 322 ? -12.484 41.969 13.664 1 98.38 322 ALA B O 1
ATOM 5027 N N . GLY B 1 323 ? -11.438 41.438 11.789 1 98.5 323 GLY B N 1
ATOM 5028 C CA . GLY B 1 323 ? -10.234 41.031 12.5 1 98.5 323 GLY B CA 1
ATOM 5029 C C . GLY B 1 323 ? -9.547 42.188 13.195 1 98.5 323 GLY B C 1
ATOM 5030 O O . GLY B 1 323 ? -9.07 42.031 14.328 1 98.5 323 GLY B O 1
ATOM 5031 N N . ILE B 1 324 ? -9.484 43.312 12.531 1 98.5 324 ILE B N 1
ATOM 5032 C CA . ILE B 1 324 ? -8.914 44.531 13.133 1 98.5 324 ILE B CA 1
ATOM 5033 C C . ILE B 1 324 ? -9.68 44.875 14.406 1 98.5 324 ILE B C 1
ATOM 5035 O O . ILE B 1 324 ? -9.078 45.094 15.461 1 98.5 324 ILE B O 1
ATOM 5039 N N . ASP B 1 325 ? -10.961 44.875 14.273 1 98.44 325 ASP B N 1
ATOM 5040 C CA . ASP B 1 325 ? -11.82 45.188 15.414 1 98.44 325 ASP B CA 1
ATOM 5041 C C . ASP B 1 325 ? -11.602 44.188 16.547 1 98.44 325 ASP B C 1
ATOM 5043 O O . A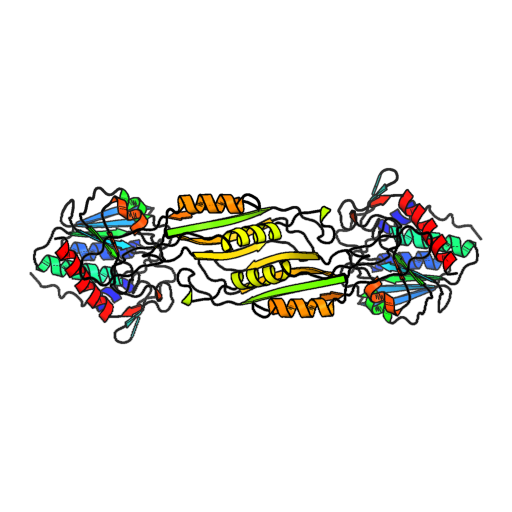SP B 1 325 ? -11.508 44.594 17.719 1 98.44 325 ASP B O 1
ATOM 5047 N N . LEU B 1 326 ? -11.547 42.969 16.203 1 98.44 326 LEU B N 1
ATOM 5048 C CA . LEU B 1 326 ? -11.391 41.906 17.203 1 98.44 326 LEU B CA 1
ATOM 5049 C C . LEU B 1 326 ? -10.055 42.031 17.922 1 98.44 326 LEU B C 1
ATOM 5051 O O . LEU B 1 326 ? -9.992 41.938 19.156 1 98.44 326 LEU B O 1
ATOM 5055 N N . TYR B 1 327 ? -8.977 42.219 17.172 1 98.69 327 TYR B N 1
ATOM 5056 C CA . TYR B 1 327 ? -7.652 42.344 17.766 1 98.69 327 TYR B CA 1
ATOM 5057 C C . TYR B 1 327 ? -7.578 43.531 18.688 1 98.69 327 TYR B C 1
ATOM 5059 O O . TYR B 1 327 ? -6.938 43.5 19.75 1 98.69 327 TYR B O 1
ATOM 5067 N N . GLU B 1 328 ? -8.227 44.625 18.297 1 98.56 328 GLU B N 1
ATOM 5068 C CA . GLU B 1 328 ? -8.289 45.781 19.188 1 98.56 328 GLU B CA 1
ATOM 5069 C C . GLU B 1 328 ? -9.023 45.438 20.484 1 98.56 328 GLU B C 1
ATOM 5071 O O . GLU B 1 328 ? -8.539 45.75 21.578 1 98.56 328 GLU B O 1
ATOM 5076 N N . ARG B 1 329 ? -10.141 44.875 20.297 1 97.94 329 ARG B N 1
ATOM 5077 C CA . ARG B 1 329 ? -10.961 44.5 21.453 1 97.94 329 ARG B CA 1
ATOM 5078 C C . ARG B 1 329 ? -10.195 43.594 22.406 1 97.94 329 ARG B C 1
ATOM 5080 O O . ARG B 1 329 ? -10.172 43.812 23.609 1 97.94 329 ARG B O 1
ATOM 5087 N N . LEU B 1 330 ? -9.641 42.531 21.891 1 98.25 330 LEU B N 1
ATOM 5088 C CA . LEU B 1 330 ? -8.891 41.594 22.703 1 98.25 330 LEU B CA 1
ATOM 5089 C C . LEU B 1 330 ? -7.699 42.25 23.375 1 98.25 330 LEU B C 1
ATOM 5091 O O . LEU B 1 330 ? -7.387 41.969 24.531 1 98.25 330 LEU B O 1
ATOM 5095 N N . GLY B 1 331 ? -7.027 43.094 22.594 1 98.31 331 GLY B N 1
ATOM 5096 C CA . GLY B 1 331 ? -5.922 43.844 23.172 1 98.31 331 GLY B CA 1
ATOM 5097 C C . GLY B 1 331 ? -6.324 44.656 24.375 1 98.31 331 GLY B C 1
ATOM 5098 O O . GLY B 1 331 ? -5.609 44.688 25.391 1 98.31 331 GLY B O 1
ATOM 5099 N N . LYS B 1 332 ? -7.457 45.25 24.297 1 97.81 332 LYS B N 1
ATOM 5100 C CA . LYS B 1 332 ? -7.938 46.125 25.375 1 97.81 332 LYS B CA 1
ATOM 5101 C C . LYS B 1 332 ? -8.297 45.281 26.609 1 97.81 332 LYS B C 1
ATOM 5103 O O . LYS B 1 332 ? -8.25 45.812 27.734 1 97.81 332 LYS B O 1
ATOM 5108 N N . LEU B 1 333 ? -8.648 44.062 26.375 1 97.38 333 LEU B N 1
ATOM 5109 C CA . LEU B 1 333 ? -8.922 43.219 27.516 1 97.38 333 LEU B CA 1
ATOM 5110 C C . LEU B 1 333 ? -7.66 42.969 28.328 1 97.38 333 LEU B C 1
ATOM 5112 O O . LEU B 1 333 ? -7.73 42.656 29.516 1 97.38 333 LEU B O 1
ATOM 5116 N N . VAL B 1 334 ? -6.508 43.094 27.688 1 97.5 334 VAL B N 1
ATOM 5117 C CA . VAL B 1 334 ? -5.227 42.781 28.328 1 97.5 334 VAL B CA 1
ATOM 5118 C C . VAL B 1 334 ? -4.602 44.062 28.859 1 97.5 334 VAL B C 1
ATOM 5120 O O . VAL B 1 334 ? -4.035 44.094 29.953 1 97.5 334 VAL B O 1
ATOM 5123 N N . LEU B 1 335 ? -4.762 45.125 28.141 1 97.19 335 LEU B N 1
ATOM 5124 C CA . LEU B 1 335 ? -4.074 46.375 28.422 1 97.19 335 LEU B CA 1
ATOM 5125 C C . LEU B 1 335 ? -4.898 47.25 29.359 1 97.19 335 LEU B C 1
ATOM 5127 O O . LEU B 1 335 ? -4.344 48 30.172 1 97.19 335 LEU B O 1
#